Protein AF-0000000077190103 (afdb_homodimer)

Solvent-accessible surface area (backbone atoms only — not comparable to full-atom values): 35128 Å² total; per-residue (Å²): 134,83,80,73,73,73,75,73,75,71,76,67,81,35,47,69,45,44,72,62,55,52,53,59,65,45,63,45,63,58,51,71,63,46,40,31,36,62,21,17,50,40,50,66,39,82,72,71,74,63,93,64,63,63,16,40,29,42,30,33,54,27,79,56,77,57,67,46,43,70,55,51,47,39,41,50,56,94,44,84,74,44,52,47,63,37,30,38,36,31,65,83,57,73,80,84,60,58,83,86,41,83,64,36,74,19,46,37,79,45,60,77,66,43,90,33,29,58,39,44,47,50,51,52,36,50,50,48,22,59,50,46,49,27,76,43,40,44,32,41,35,53,37,45,49,30,46,44,74,52,51,21,49,68,56,52,49,52,54,58,73,67,45,79,52,25,21,41,17,40,41,75,39,73,76,52,86,80,28,52,66,42,59,50,79,78,40,49,84,85,47,44,76,89,48,48,22,34,28,63,72,45,32,36,35,40,45,70,60,48,35,48,61,44,38,47,75,68,61,54,58,44,41,63,72,59,27,53,54,87,36,29,31,52,27,26,50,63,22,19,50,35,55,70,75,34,48,89,43,38,68,46,34,38,38,58,41,68,47,54,86,83,47,82,96,56,62,55,73,36,40,34,87,63,58,41,72,69,53,53,53,46,69,44,49,77,43,78,31,82,52,89,91,35,82,36,42,71,53,35,52,27,34,47,40,42,42,64,69,18,40,65,47,49,56,71,36,29,47,83,70,26,51,30,115,135,82,80,72,74,73,76,74,76,70,78,66,80,34,47,67,47,44,72,63,55,53,52,60,64,45,64,45,64,57,51,71,62,46,40,31,35,63,23,17,51,41,49,67,39,82,73,71,74,62,93,64,64,65,16,39,30,44,31,33,55,26,78,55,76,58,66,45,43,68,55,51,46,41,41,51,57,93,43,84,74,43,54,47,61,39,30,39,36,31,65,84,56,74,80,81,60,54,82,87,41,83,64,36,74,18,46,38,78,45,60,76,66,42,92,34,29,56,40,43,47,50,50,51,36,49,50,47,22,60,49,44,50,28,78,41,39,45,32,40,36,53,39,45,48,30,44,45,73,54,50,20,49,68,57,51,48,52,54,59,72,68,45,79,52,24,21,41,16,41,40,78,38,73,76,52,86,81,30,53,66,42,62,48,81,77,40,48,85,84,48,44,77,91,50,48,20,35,28,62,72,45,34,37,35,39,46,69,59,48,36,48,62,46,39,48,76,67,61,54,59,44,40,63,73,60,26,52,53,88,37,30,32,51,26,27,51,62,22,18,49,35,56,71,74,35,49,90,43,37,66,46,35,38,37,57,42,69,46,55,85,83,47,82,96,55,63,54,72,37,40,34,88,63,59,41,72,69,53,54,53,46,69,43,47,76,44,79,31,81,51,87,89,34,83,38,42,69,52,35,50,27,35,46,42,43,41,65,69,18,42,67,46,50,55,71,37,29,47,84,70,26,49,31,117

Nearest PDB structures (foldseek):
  8j2n-assembly2_B  TM=5.393E-01  e=3.825E-04  Mycobacterium tuberculosis H37Rv
  1fo8-assembly1_A  TM=5.429E-01  e=4.311E-04  Oryctolagus cuniculus
  1foa-assembly1_A  TM=5.258E-01  e=1.427E-03  Oryctolagus cuniculus
  4ayj-assembly1_A  TM=5.182E-01  e=1.192E-03  Bacteroides ovatus
  8j2n-assembly1_A  TM=4.792E-01  e=1.870E-02  Mycobacterium tuberculosis H37Rv

pLDDT: mean 90.25, std 13.32, range [25.44, 98.94]

Structure (mmCIF, N/CA/C/O backbone):
data_AF-0000000077190103-model_v1
#
loop_
_entity.id
_entity.type
_entity.pdbx_description
1 polymer 'Core-2/I-branching beta-1,6-N-acetylglucosaminyltransferase family protein'
#
loop_
_atom_site.group_PDB
_atom_site.id
_atom_site.type_symbol
_atom_site.label_atom_id
_atom_site.label_alt_id
_atom_site.label_comp_id
_atom_site.label_asym_id
_atom_site.label_entity_id
_atom_site.label_seq_id
_atom_site.pdbx_PDB_ins_code
_atom_site.Cartn_x
_atom_site.Cartn_y
_atom_site.Cartn_z
_atom_site.occupancy
_atom_site.B_iso_or_equiv
_atom_site.auth_seq_id
_atom_site.auth_comp_id
_atom_site.auth_asym_id
_atom_site.auth_atom_id
_atom_site.pdbx_PDB_model_num
ATOM 1 N N . MET A 1 1 ? 44.156 14.57 7.414 1 26.67 1 MET A N 1
ATOM 2 C CA . MET A 1 1 ? 43.656 14.781 6.055 1 26.67 1 MET A CA 1
ATOM 3 C C . MET A 1 1 ? 42.5 13.805 5.734 1 26.67 1 MET A C 1
ATOM 5 O O . MET A 1 1 ? 42.75 12.625 5.484 1 26.67 1 MET A O 1
ATOM 9 N N . THR A 1 2 ? 41.406 13.828 6.523 1 28.95 2 THR A N 1
ATOM 10 C CA . THR A 1 2 ? 40.344 12.867 6.664 1 28.95 2 THR A CA 1
ATOM 11 C C . THR A 1 2 ? 39.5 12.797 5.383 1 28.95 2 THR A C 1
ATOM 13 O O . THR A 1 2 ? 39.031 13.82 4.879 1 28.95 2 THR A O 1
ATOM 16 N N . ASN A 1 3 ? 39.875 11.812 4.441 1 27.23 3 ASN A N 1
ATOM 17 C CA . ASN A 1 3 ? 39.312 11.508 3.125 1 27.23 3 ASN A CA 1
ATOM 18 C C . ASN A 1 3 ? 37.781 11.398 3.17 1 27.23 3 ASN A C 1
ATOM 20 O O . ASN A 1 3 ? 37.25 10.469 3.768 1 27.23 3 ASN A O 1
ATOM 24 N N . HIS A 1 4 ? 37.094 12.547 3.23 1 25.48 4 HIS A N 1
ATOM 25 C CA . HIS A 1 4 ? 35.625 12.594 3.125 1 25.48 4 HIS A CA 1
ATOM 26 C C . HIS A 1 4 ? 35.156 11.969 1.823 1 25.48 4 HIS A C 1
ATOM 28 O O . HIS A 1 4 ? 35.281 12.562 0.753 1 25.48 4 HIS A O 1
ATOM 34 N N . LYS A 1 5 ? 35.375 10.633 1.658 1 28.92 5 LYS A N 1
ATOM 35 C CA . LYS A 1 5 ? 34.781 10.008 0.476 1 28.92 5 LYS A CA 1
ATOM 36 C C . LYS A 1 5 ? 33.375 10.516 0.239 1 28.92 5 LYS A C 1
ATOM 38 O O . LYS A 1 5 ? 32.5 10.438 1.129 1 28.92 5 LYS A O 1
ATOM 43 N N . ARG A 1 6 ? 33.219 11.438 -0.701 1 26.41 6 ARG A N 1
ATOM 44 C CA . ARG A 1 6 ? 31.969 11.914 -1.279 1 26.41 6 ARG A CA 1
ATOM 45 C C . ARG A 1 6 ? 31.062 10.742 -1.645 1 26.41 6 ARG A C 1
ATOM 47 O O . ARG A 1 6 ? 31.422 9.898 -2.473 1 26.41 6 ARG A O 1
ATOM 54 N N . VAL A 1 7 ? 30.391 10.266 -0.657 1 31.25 7 VAL A N 1
ATOM 55 C CA . VAL A 1 7 ? 29.359 9.32 -1.041 1 31.25 7 VAL A CA 1
ATOM 56 C C . VAL A 1 7 ? 28.547 9.883 -2.211 1 31.25 7 VAL A C 1
ATOM 58 O O . VAL A 1 7 ? 27.891 10.914 -2.08 1 31.25 7 VAL A O 1
ATOM 61 N N . ILE A 1 8 ? 29.094 9.906 -3.414 1 33.5 8 ILE A N 1
ATOM 62 C CA . ILE A 1 8 ? 28.359 10.156 -4.648 1 33.5 8 ILE A CA 1
ATOM 63 C C . ILE A 1 8 ? 26.969 9.516 -4.562 1 33.5 8 ILE A C 1
ATOM 65 O O . ILE A 1 8 ? 26.859 8.289 -4.496 1 33.5 8 ILE A O 1
ATOM 69 N N . THR A 1 9 ? 26.094 10.055 -3.832 1 36.28 9 THR A N 1
ATOM 70 C CA . THR A 1 9 ? 24.688 9.656 -3.865 1 36.28 9 THR A CA 1
ATOM 71 C C . THR A 1 9 ? 24.156 9.633 -5.297 1 36.28 9 THR A C 1
ATOM 73 O O . THR A 1 9 ? 23.797 10.672 -5.852 1 36.28 9 THR A O 1
ATOM 76 N N . ASN A 1 10 ? 24.922 9.281 -6.246 1 40.62 10 ASN A N 1
ATOM 77 C CA . ASN A 1 10 ? 24.5 9.086 -7.629 1 40.62 10 ASN A CA 1
ATOM 78 C C . ASN A 1 10 ? 23.141 8.414 -7.707 1 40.62 10 ASN A C 1
ATOM 80 O O . ASN A 1 10 ? 23.047 7.188 -7.652 1 40.62 10 ASN A O 1
ATOM 84 N N . SER A 1 11 ? 22.156 8.93 -7.078 1 49.12 11 SER A N 1
ATOM 85 C CA . SER A 1 11 ? 20.828 8.328 -6.996 1 49.12 11 SER A CA 1
ATOM 86 C C . SER A 1 11 ? 20.25 8.055 -8.383 1 49.12 11 SER A C 1
ATOM 88 O O . SER A 1 11 ? 19.766 8.977 -9.047 1 49.12 11 SER A O 1
ATOM 90 N N . LYS A 1 12 ? 20.922 7.492 -9.289 1 54.59 12 LYS A N 1
ATOM 91 C CA . LYS A 1 12 ? 20.516 7.066 -10.625 1 54.59 12 LYS A CA 1
ATOM 92 C C . LYS A 1 12 ? 19.078 6.543 -10.625 1 54.59 12 LYS A C 1
ATOM 94 O O . LYS A 1 12 ? 18.656 5.875 -9.68 1 54.59 12 LYS A O 1
ATOM 99 N N . SER A 1 13 ? 18.234 7.203 -11.516 1 75.94 13 SER A N 1
ATOM 100 C CA . SER A 1 13 ? 16.844 6.82 -11.742 1 75.94 13 SER A CA 1
ATOM 101 C C . SER A 1 13 ? 16.719 5.312 -11.953 1 75.94 13 SER A C 1
ATOM 103 O O . SER A 1 13 ? 17.422 4.734 -12.781 1 75.94 13 SER A O 1
ATOM 105 N N . ARG A 1 14 ? 16.25 4.602 -11.031 1 78.81 14 ARG A N 1
ATOM 106 C CA . ARG A 1 14 ? 15.984 3.17 -11.094 1 78.81 14 ARG A CA 1
ATOM 107 C C . ARG A 1 14 ? 14.812 2.877 -12.023 1 78.81 14 ARG A C 1
ATOM 109 O O . ARG A 1 14 ? 13.695 3.344 -11.789 1 78.81 14 ARG A O 1
ATOM 116 N N . LYS A 1 15 ? 15.195 2.195 -13.062 1 84.06 15 LYS A N 1
ATOM 117 C CA . LYS A 1 15 ? 14.117 1.742 -13.938 1 84.06 15 LYS A CA 1
ATOM 118 C C . LYS A 1 15 ? 13.125 0.856 -13.18 1 84.06 15 LYS A C 1
ATOM 120 O O . LYS A 1 15 ? 13.531 -0.103 -12.516 1 84.06 15 LYS A O 1
ATOM 125 N N . GLY A 1 16 ? 11.922 1.324 -13.148 1 85.38 16 GLY A N 1
ATOM 126 C CA . GLY A 1 16 ? 10.883 0.543 -12.484 1 85.38 16 GLY A CA 1
ATOM 127 C C . GLY A 1 16 ? 10.477 1.111 -11.141 1 85.38 16 GLY A C 1
ATOM 128 O O . GLY A 1 16 ? 9.43 0.739 -10.594 1 85.38 16 GLY A O 1
ATOM 129 N N . LEU A 1 17 ? 11.281 1.992 -10.594 1 87.12 17 LEU A N 1
ATOM 130 C CA . LEU A 1 17 ? 10.969 2.498 -9.258 1 87.12 17 LEU A CA 1
ATOM 131 C C . LEU A 1 17 ? 10.766 4.012 -9.289 1 87.12 17 LEU A C 1
ATOM 133 O O . LEU A 1 17 ? 9.828 4.523 -8.68 1 87.12 17 LEU A O 1
ATOM 137 N N . SER A 1 18 ? 11.578 4.691 -10.008 1 85.25 18 SER A N 1
ATOM 138 C CA . SER A 1 18 ? 11.578 6.152 -10 1 85.25 18 SER A CA 1
ATOM 139 C C . SER A 1 18 ? 10.234 6.707 -10.453 1 85.25 18 SER A C 1
ATOM 141 O O . SER A 1 18 ? 9.688 7.621 -9.836 1 85.25 18 SER A O 1
ATOM 143 N N . ASP A 1 19 ? 9.75 6.141 -11.539 1 85.06 19 ASP A N 1
ATOM 144 C CA . ASP A 1 19 ? 8.469 6.598 -12.062 1 85.06 19 ASP A CA 1
ATOM 145 C C . ASP A 1 19 ? 7.34 6.32 -11.07 1 85.06 19 ASP A C 1
ATOM 147 O O . ASP A 1 19 ? 6.41 7.121 -10.938 1 85.06 19 ASP A O 1
ATOM 151 N N . PHE A 1 20 ? 7.48 5.293 -10.383 1 88.25 20 PHE A N 1
ATOM 152 C CA . PHE A 1 20 ? 6.477 4.906 -9.398 1 88.25 20 PHE A CA 1
ATOM 153 C C . PHE A 1 20 ? 6.473 5.867 -8.219 1 88.25 20 PHE A C 1
ATOM 155 O O . PHE A 1 20 ? 5.414 6.215 -7.695 1 88.25 20 PHE A O 1
ATOM 162 N N . LEU A 1 21 ? 7.621 6.34 -7.914 1 89.5 21 LEU A N 1
ATOM 163 C CA . LEU A 1 21 ? 7.781 7.16 -6.719 1 89.5 21 LEU A CA 1
ATOM 164 C C . LEU A 1 21 ? 7.516 8.625 -7.023 1 89.5 21 LEU A C 1
ATOM 166 O O . LEU A 1 21 ? 7.336 9.438 -6.109 1 89.5 21 LEU A O 1
ATOM 170 N N . LYS A 1 22 ? 7.531 8.977 -8.266 1 88.44 22 LYS A N 1
ATOM 171 C CA . LYS A 1 22 ? 7.312 10.367 -8.648 1 88.44 22 LYS A CA 1
ATOM 172 C C . LYS A 1 22 ? 5.867 10.789 -8.398 1 88.44 22 LYS A C 1
ATOM 174 O O . LYS A 1 22 ? 4.941 10.227 -8.984 1 88.44 22 LYS A O 1
ATOM 179 N N . PRO A 1 23 ? 5.684 11.758 -7.508 1 91 23 PRO A N 1
ATOM 180 C CA . PRO A 1 23 ? 4.309 12.219 -7.301 1 91 23 PRO A CA 1
ATOM 181 C C . PRO A 1 23 ? 3.729 12.914 -8.531 1 91 23 PRO A C 1
ATOM 183 O O . PRO A 1 23 ? 4.469 13.523 -9.305 1 91 23 PRO A O 1
ATOM 186 N N . PRO A 1 24 ? 2.48 12.844 -8.695 1 92.31 24 PRO A N 1
ATOM 187 C CA . PRO A 1 24 ? 1.849 13.57 -9.805 1 92.31 24 PRO A CA 1
ATOM 188 C C . PRO A 1 24 ? 1.786 15.078 -9.562 1 92.31 24 PRO A C 1
ATOM 190 O O . PRO A 1 24 ? 2.064 15.539 -8.453 1 92.31 24 PRO A O 1
ATOM 193 N N . ARG A 1 25 ? 1.444 15.711 -10.68 1 92.06 25 ARG A N 1
ATOM 194 C CA . ARG A 1 25 ? 1.116 17.125 -10.508 1 92.06 25 ARG A CA 1
ATOM 195 C C . ARG A 1 25 ? -0.069 17.297 -9.57 1 92.06 25 ARG A C 1
ATOM 197 O O . ARG A 1 25 ? -0.979 16.469 -9.539 1 92.06 25 ARG A O 1
ATOM 204 N N . ALA A 1 26 ? 0.013 18.438 -8.844 1 93.25 26 ALA A N 1
ATOM 205 C CA . ALA A 1 26 ? -1.056 18.688 -7.875 1 93.25 26 ALA A CA 1
ATOM 206 C C . ALA A 1 26 ? -2.42 18.703 -8.562 1 93.25 26 ALA A C 1
ATOM 208 O O . ALA A 1 26 ? -3.371 18.094 -8.07 1 93.25 26 ALA A O 1
ATOM 209 N N . MET A 1 27 ? -2.438 19.359 -9.688 1 92.31 27 MET A N 1
ATOM 210 C CA . MET A 1 27 ? -3.686 19.391 -10.438 1 92.31 27 MET A CA 1
ATOM 211 C C . MET A 1 27 ? -3.836 18.141 -11.305 1 92.31 27 MET A C 1
ATOM 213 O O . MET A 1 27 ? -3.287 18.062 -12.398 1 92.31 27 MET A O 1
ATOM 217 N N . HIS A 1 28 ? -4.453 17.141 -10.828 1 93.56 28 HIS A N 1
ATOM 218 C CA . HIS A 1 28 ? -4.75 15.898 -11.523 1 93.56 28 HIS A CA 1
ATOM 219 C C . HIS A 1 28 ? -6.238 15.766 -11.812 1 93.56 28 HIS A C 1
ATOM 221 O O . HIS A 1 28 ? -7.016 16.688 -11.516 1 93.56 28 HIS A O 1
ATOM 227 N N . ASP A 1 29 ? -6.641 14.648 -12.438 1 92.69 29 ASP A N 1
ATOM 228 C CA . ASP A 1 29 ? -8.055 14.5 -12.789 1 92.69 29 ASP A CA 1
ATOM 229 C C . ASP A 1 29 ? -8.641 13.234 -12.164 1 92.69 29 ASP A C 1
ATOM 231 O O . ASP A 1 29 ? -9.633 12.695 -12.656 1 92.69 29 ASP A O 1
ATOM 235 N N . MET A 1 30 ? -8.047 12.742 -11.094 1 93 30 MET A N 1
ATOM 236 C CA . MET A 1 30 ? -8.594 11.594 -10.383 1 93 30 MET A CA 1
ATOM 237 C C . MET A 1 30 ? -9.922 11.945 -9.711 1 93 30 MET A C 1
ATOM 239 O O . MET A 1 30 ? -10.094 13.062 -9.219 1 93 30 MET A O 1
ATOM 243 N N . SER A 1 31 ? -10.812 10.938 -9.773 1 91.81 31 SER A N 1
ATOM 244 C CA . SER A 1 31 ? -11.969 11.078 -8.898 1 91.81 31 SER A CA 1
ATOM 245 C C . SER A 1 31 ? -11.562 11.016 -7.434 1 91.81 31 SER A C 1
ATOM 247 O O . SER A 1 31 ? -10.445 10.617 -7.109 1 91.81 31 SER A O 1
ATOM 249 N N . GLU A 1 32 ? -12.422 11.453 -6.57 1 92.69 32 GLU A N 1
ATOM 250 C CA . GLU A 1 32 ? -12.148 11.398 -5.137 1 92.69 32 GLU A CA 1
ATOM 251 C C . GLU A 1 32 ? -11.867 9.969 -4.684 1 92.69 32 GLU A C 1
ATOM 253 O O . GLU A 1 32 ? -10.953 9.734 -3.891 1 92.69 32 GLU A O 1
ATOM 258 N N . GLU A 1 33 ? -12.672 9.031 -5.199 1 92.38 33 GLU A N 1
ATOM 259 C CA . GLU A 1 33 ? -12.5 7.629 -4.84 1 92.38 33 GLU A CA 1
ATOM 260 C C . GLU A 1 33 ? -11.133 7.113 -5.293 1 92.38 33 GLU A C 1
ATOM 262 O O . GLU A 1 33 ? -10.453 6.414 -4.547 1 92.38 33 GLU A O 1
ATOM 267 N N . GLU A 1 34 ? -10.781 7.496 -6.484 1 93.38 34 GLU A N 1
ATOM 268 C CA . GLU A 1 34 ? -9.492 7.09 -7.027 1 93.38 34 GLU A CA 1
ATOM 269 C C . GLU A 1 34 ? -8.336 7.672 -6.211 1 93.38 34 GLU A C 1
ATOM 271 O O . GLU A 1 34 ? -7.371 6.973 -5.906 1 93.38 34 GLU A O 1
ATOM 276 N N . LEU A 1 35 ? -8.469 8.945 -5.883 1 95.69 35 LEU A N 1
ATOM 277 C CA . LEU A 1 35 ? -7.438 9.633 -5.113 1 95.69 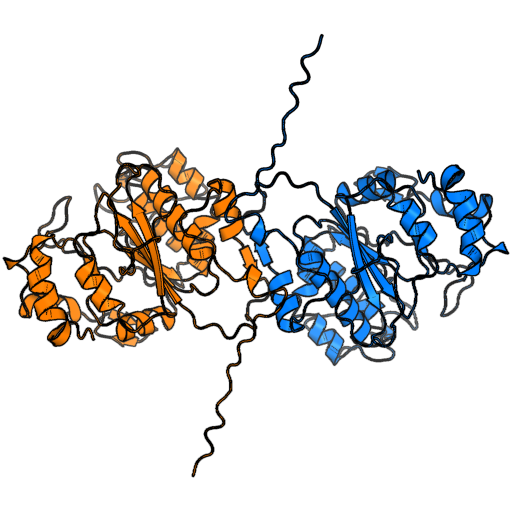35 LEU A CA 1
ATOM 278 C C . LEU A 1 35 ? -7.25 8.984 -3.75 1 95.69 35 LEU A C 1
ATOM 280 O O . LEU A 1 35 ? -6.121 8.68 -3.354 1 95.69 35 LEU A O 1
ATOM 284 N N . LEU A 1 36 ? -8.359 8.742 -3.074 1 96.38 36 LEU A N 1
ATOM 285 C CA . LEU A 1 36 ? -8.281 8.172 -1.734 1 96.38 36 LEU A CA 1
ATOM 286 C C . LEU A 1 36 ? -7.707 6.758 -1.776 1 96.38 36 LEU A C 1
ATOM 288 O O . LEU A 1 36 ? -6.918 6.379 -0.908 1 96.38 36 LEU A O 1
ATOM 292 N N . TRP A 1 37 ? -8.078 5.977 -2.799 1 95.31 37 TRP A N 1
ATOM 293 C CA . TRP A 1 37 ? -7.551 4.629 -2.963 1 95.31 37 TRP A CA 1
ATOM 294 C C . TRP A 1 37 ? -6.039 4.656 -3.154 1 95.31 37 TRP A C 1
ATOM 296 O O . TRP A 1 37 ? -5.305 3.953 -2.457 1 95.31 37 TRP A O 1
ATOM 306 N N . ARG A 1 38 ? -5.555 5.477 -4.07 1 95.56 38 ARG A N 1
ATOM 307 C CA . ARG A 1 38 ? -4.125 5.586 -4.34 1 95.56 38 ARG A CA 1
ATOM 308 C C . ARG A 1 38 ? -3.375 6.078 -3.105 1 95.56 38 ARG A C 1
ATOM 310 O O . ARG A 1 38 ? -2.299 5.566 -2.783 1 95.56 38 ARG A O 1
ATOM 317 N N . ALA A 1 39 ? -3.986 6.996 -2.41 1 97.56 39 ALA A N 1
ATOM 318 C CA . ALA A 1 39 ? -3.359 7.605 -1.238 1 97.56 39 ALA A CA 1
ATOM 319 C C . ALA A 1 39 ? -3.271 6.609 -0.086 1 97.56 39 ALA A C 1
ATOM 321 O O . ALA A 1 39 ? -2.484 6.793 0.845 1 97.56 39 ALA A O 1
ATOM 322 N N . SER A 1 40 ? -4.074 5.543 -0.163 1 97.44 40 SER A N 1
ATOM 323 C CA . SER A 1 40 ? -4.152 4.594 0.941 1 97.44 40 SER A CA 1
ATOM 324 C C . SER A 1 40 ? -3.113 3.488 0.793 1 97.44 40 SER A C 1
ATOM 326 O O . SER A 1 40 ? -3.07 2.559 1.601 1 97.44 40 SER A O 1
ATOM 328 N N . MET A 1 41 ? -2.271 3.566 -0.248 1 95.69 41 MET A N 1
ATOM 329 C CA . MET A 1 41 ? -1.239 2.564 -0.493 1 95.69 41 MET A CA 1
ATOM 330 C C . MET A 1 41 ? -0.176 2.6 0.599 1 95.69 41 MET A C 1
ATOM 332 O O . MET A 1 41 ? 0.381 3.658 0.895 1 95.69 41 MET A O 1
ATOM 336 N N . VAL A 1 42 ? 0.084 1.458 1.207 1 96.12 42 VAL A N 1
ATOM 337 C CA . VAL A 1 42 ? 1.134 1.338 2.213 1 96.12 42 VAL A CA 1
ATOM 338 C C . VAL A 1 42 ? 1.953 0.075 1.957 1 96.12 42 VAL A C 1
ATOM 340 O O . VAL A 1 42 ? 1.404 -0.963 1.582 1 96.12 42 VAL A O 1
ATOM 343 N N . PRO A 1 43 ? 3.264 0.198 2.076 1 94.62 43 PRO A N 1
ATOM 344 C CA . PRO A 1 43 ? 4.074 -1.018 1.981 1 94.62 43 PRO A CA 1
ATOM 345 C C . PRO A 1 43 ? 3.93 -1.922 3.203 1 94.62 43 PRO A C 1
ATOM 347 O O . PRO A 1 43 ? 3.852 -1.433 4.332 1 94.62 43 PRO A O 1
ATOM 350 N N . LYS A 1 44 ? 3.824 -3.195 2.965 1 95.69 44 LYS A N 1
ATOM 351 C CA . LYS A 1 44 ? 3.842 -4.137 4.082 1 95.69 44 LYS A CA 1
ATOM 352 C C . LYS A 1 44 ? 5.242 -4.266 4.668 1 95.69 44 LYS A C 1
ATOM 354 O O . LYS A 1 44 ? 5.398 -4.551 5.859 1 95.69 44 LYS A O 1
ATOM 359 N N . ILE A 1 45 ? 6.184 -4.047 3.791 1 94 45 ILE A N 1
ATOM 360 C CA . ILE A 1 45 ? 7.559 -3.982 4.27 1 94 45 ILE A CA 1
ATOM 361 C C . ILE A 1 45 ? 7.859 -2.584 4.805 1 94 45 ILE A C 1
ATOM 363 O O . ILE A 1 45 ? 7.957 -1.626 4.035 1 94 45 ILE A O 1
ATOM 367 N N . ASN A 1 46 ? 8.078 -2.389 6.059 1 84.88 46 ASN A N 1
ATOM 368 C CA . ASN A 1 46 ? 8.07 -1.102 6.742 1 84.88 46 ASN A CA 1
ATOM 369 C C . ASN A 1 46 ? 9.398 -0.374 6.582 1 84.88 46 ASN A C 1
ATOM 371 O O . ASN A 1 46 ? 9.5 0.818 6.875 1 84.88 46 ASN A O 1
ATOM 375 N N . HIS A 1 47 ? 10.453 -1.031 6.062 1 81.06 47 HIS A N 1
ATOM 376 C CA . HIS A 1 47 ? 11.75 -0.369 5.918 1 81.06 47 HIS A CA 1
ATOM 377 C C . HIS A 1 47 ? 12.039 -0.048 4.457 1 81.06 47 HIS A C 1
ATOM 379 O O . HIS A 1 47 ? 12.484 -0.916 3.701 1 81.06 47 HIS A O 1
ATOM 385 N N . PRO A 1 48 ? 11.695 1.19 4.109 1 77.81 48 PRO A N 1
ATOM 386 C CA . PRO A 1 48 ? 11.961 1.523 2.709 1 77.81 48 PRO A CA 1
ATOM 387 C C . PRO A 1 48 ? 13.445 1.471 2.359 1 77.81 48 PRO A C 1
ATOM 389 O O . PRO A 1 48 ? 14.289 1.896 3.156 1 77.81 48 PRO A O 1
ATOM 392 N N . PRO A 1 49 ? 13.75 0.761 1.305 1 74.62 49 PRO A N 1
ATOM 393 C CA . PRO A 1 49 ? 15.148 0.716 0.869 1 74.62 49 PRO A CA 1
ATOM 394 C C . PRO A 1 49 ? 15.594 2.008 0.19 1 74.62 49 PRO A C 1
ATOM 396 O O . PRO A 1 49 ? 16.703 2.078 -0.341 1 74.62 49 PRO A O 1
ATOM 399 N N . LEU A 1 50 ? 14.711 2.975 0.211 1 69.12 50 LEU A N 1
ATOM 400 C CA . LEU A 1 50 ? 14.984 4.211 -0.516 1 69.12 50 LEU A CA 1
ATOM 401 C C . LEU A 1 50 ? 15.672 5.23 0.386 1 69.12 50 LEU A C 1
ATOM 403 O O . LEU A 1 50 ? 15.359 5.328 1.574 1 69.12 50 LEU A O 1
ATOM 407 N N . ASN A 1 51 ? 16.828 5.602 -0.045 1 70.12 51 ASN A N 1
ATOM 408 C CA . ASN A 1 51 ? 17.484 6.711 0.635 1 70.12 51 ASN A CA 1
ATOM 409 C C . ASN A 1 51 ? 16.797 8.039 0.33 1 70.12 51 ASN A C 1
ATOM 411 O O . ASN A 1 51 ? 17.344 8.867 -0.405 1 70.12 51 ASN A O 1
ATOM 415 N N . HIS A 1 52 ? 15.539 8.047 0.656 1 77.94 52 HIS A N 1
ATOM 416 C CA . HIS A 1 52 ? 14.898 9.336 0.428 1 77.94 52 HIS A CA 1
ATOM 417 C C . HIS A 1 52 ? 14.836 10.156 1.711 1 77.94 52 HIS A C 1
ATOM 419 O O . HIS A 1 52 ? 14.672 9.609 2.801 1 77.94 52 HIS A O 1
ATOM 425 N N . ARG A 1 53 ? 15.117 11.438 1.534 1 89.56 53 ARG A N 1
ATOM 426 C CA . ARG A 1 53 ? 14.984 12.383 2.641 1 89.56 53 ARG A CA 1
ATOM 427 C C . ARG A 1 53 ? 13.516 12.664 2.943 1 89.56 53 ARG A C 1
ATOM 429 O O . ARG A 1 53 ? 12.758 13.07 2.059 1 89.56 53 ARG A O 1
ATOM 436 N N . PRO A 1 54 ? 13.102 12.391 4.16 1 95.75 54 PRO A N 1
ATOM 437 C CA . PRO A 1 54 ? 11.703 12.664 4.492 1 95.75 54 PRO A CA 1
ATOM 438 C C . PRO A 1 54 ? 11.328 14.133 4.312 1 95.75 54 PRO A C 1
ATOM 440 O O . PRO A 1 54 ? 12.156 15.016 4.527 1 95.75 54 PRO A O 1
ATOM 443 N N . LYS A 1 55 ? 10.125 14.375 3.902 1 98 55 LYS A N 1
ATOM 444 C CA . LYS A 1 55 ? 9.609 15.727 3.709 1 98 55 LYS A CA 1
ATOM 445 C C . LYS A 1 55 ? 8.477 16.031 4.688 1 98 55 LYS A C 1
ATOM 447 O O . LYS A 1 55 ? 7.859 15.117 5.238 1 98 55 LYS A O 1
ATOM 452 N N . VAL A 1 56 ? 8.305 17.328 4.93 1 98.88 56 VAL A N 1
ATOM 453 C CA . VAL A 1 56 ? 7.102 17.812 5.582 1 98.88 56 VAL A CA 1
ATOM 454 C C . VAL A 1 56 ? 6.141 18.391 4.535 1 98.88 56 VAL A C 1
ATOM 456 O O . VAL A 1 56 ? 6.527 19.219 3.713 1 98.88 56 VAL A O 1
ATOM 459 N N . ALA A 1 57 ? 4.949 17.859 4.527 1 98.94 57 ALA A N 1
ATOM 460 C CA . ALA A 1 57 ? 3.914 18.391 3.648 1 98.94 57 ALA A CA 1
ATOM 461 C C . ALA A 1 57 ? 3.154 19.531 4.324 1 98.94 57 ALA A C 1
ATOM 463 O O . ALA A 1 57 ? 2.492 19.328 5.344 1 98.94 57 ALA A O 1
ATOM 464 N N . PHE A 1 58 ? 3.252 20.703 3.76 1 98.94 58 PHE A N 1
ATOM 465 C CA . PHE A 1 58 ? 2.484 21.859 4.219 1 98.94 58 PHE A CA 1
ATOM 466 C C . PHE A 1 58 ? 1.197 22 3.418 1 98.94 58 PHE A C 1
ATOM 468 O O . PHE A 1 58 ? 1.236 22.281 2.215 1 98.94 58 PHE A O 1
ATOM 475 N N . MET A 1 59 ? 0.094 21.812 4.09 1 98.75 59 MET A N 1
ATOM 476 C CA . MET A 1 59 ? -1.215 21.797 3.443 1 98.75 59 MET A CA 1
ATOM 477 C C . MET A 1 59 ? -2.033 23.016 3.826 1 98.75 59 MET A C 1
ATOM 479 O O . MET A 1 59 ? -2.381 23.203 4.996 1 98.75 59 MET A O 1
ATOM 483 N N . PHE A 1 60 ? -2.352 23.797 2.834 1 97.62 60 PHE A N 1
ATOM 484 C CA . PHE A 1 60 ? -3.064 25.047 3.062 1 97.62 60 PHE A CA 1
ATOM 485 C C . PHE A 1 60 ? -4.535 24.906 2.678 1 97.62 60 PHE A C 1
ATOM 487 O O . PHE A 1 60 ? -4.855 24.703 1.506 1 97.62 60 PHE A O 1
ATOM 494 N N . LEU A 1 61 ? -5.383 24.938 3.641 1 96 61 LEU A N 1
ATOM 495 C CA . LEU A 1 61 ? -6.824 25.031 3.434 1 96 61 LEU A CA 1
ATOM 496 C C . LEU A 1 61 ? -7.281 26.484 3.438 1 96 61 LEU A C 1
ATOM 498 O O . LEU A 1 61 ? -7.355 27.125 4.496 1 96 61 LEU A O 1
ATOM 502 N N . THR A 1 62 ? -7.625 27.047 2.254 1 92.44 62 THR A N 1
ATOM 503 C CA . THR A 1 62 ? -7.797 28.484 2.156 1 92.44 62 THR A CA 1
ATOM 504 C C . THR A 1 62 ? -9.141 28.828 1.517 1 92.44 62 THR A C 1
ATOM 506 O O . THR A 1 62 ? -9.664 28.062 0.706 1 92.44 62 THR A O 1
ATOM 509 N N . LYS A 1 63 ? -9.695 29.938 1.899 1 82.69 63 LYS A N 1
ATOM 510 C CA . LYS A 1 63 ? -10.906 30.469 1.277 1 82.69 63 LYS A CA 1
ATOM 511 C C . LYS A 1 63 ? -10.578 31.312 0.059 1 82.69 63 LYS A C 1
ATOM 513 O O . LYS A 1 63 ? -11.383 31.438 -0.864 1 82.69 63 LYS A O 1
ATOM 518 N N . GLY A 1 64 ? -9.391 31.906 0.036 1 78.81 64 GLY A N 1
ATOM 519 C CA . GLY A 1 64 ? -8.969 32.812 -1.018 1 78.81 64 GLY A CA 1
ATOM 520 C C . GLY A 1 64 ? -7.465 32.844 -1.195 1 78.81 64 GLY A C 1
ATOM 521 O O . GLY A 1 64 ? -6.785 31.844 -1.055 1 78.81 64 GLY A O 1
ATOM 522 N N . PRO A 1 65 ? -7.027 34 -1.549 1 81.5 65 PRO A N 1
ATOM 523 C CA . PRO A 1 65 ? -5.59 34.125 -1.809 1 81.5 65 PRO A CA 1
ATOM 524 C C . PRO A 1 65 ? -4.742 33.969 -0.552 1 81.5 65 PRO A C 1
ATOM 526 O O . PRO A 1 65 ? -5.219 34.219 0.559 1 81.5 65 PRO A O 1
ATOM 529 N N . LEU A 1 66 ? -3.549 33.5 -0.751 1 89.62 66 LEU A N 1
ATOM 530 C CA . LEU A 1 66 ? -2.551 33.406 0.309 1 89.62 66 LEU A CA 1
ATOM 531 C C . LEU A 1 66 ? -1.816 34.719 0.482 1 89.62 66 LEU A C 1
ATOM 533 O O . LEU A 1 66 ? -0.68 34.875 0.027 1 89.62 66 LEU A O 1
ATOM 537 N N . LEU A 1 67 ? -2.363 35.562 1.273 1 87.75 67 LEU A N 1
ATOM 538 C CA . LEU A 1 67 ? -1.873 36.938 1.379 1 87.75 67 LEU A CA 1
ATOM 539 C C . LEU A 1 67 ? -0.57 37 2.17 1 87.75 67 LEU A C 1
ATOM 541 O O . LEU A 1 67 ? 0.176 37.969 2.08 1 87.75 67 LEU A O 1
ATOM 545 N N . LEU A 1 68 ? -0.333 36 2.885 1 94.94 68 LEU A N 1
ATOM 546 C CA . LEU A 1 68 ? 0.912 35.969 3.643 1 94.94 68 LEU A CA 1
ATOM 547 C C . LEU A 1 68 ? 1.959 35.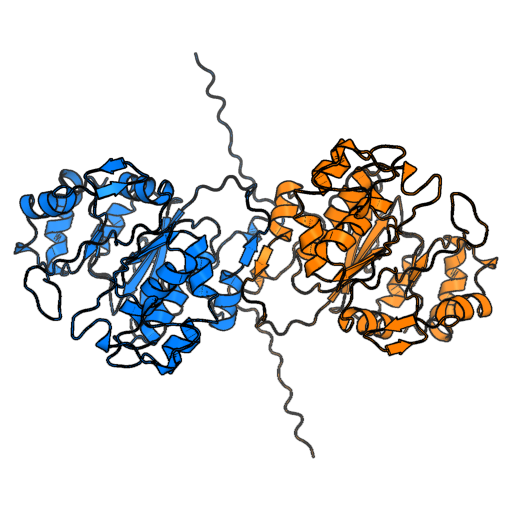125 2.916 1 94.94 68 LEU A C 1
ATOM 549 O O . LEU A 1 68 ? 2.963 34.719 3.51 1 94.94 68 LEU A O 1
ATOM 553 N N . ALA A 1 69 ? 1.785 34.875 1.618 1 94.44 69 ALA A N 1
ATOM 554 C CA . ALA A 1 69 ? 2.639 34.031 0.794 1 94.44 69 ALA A CA 1
ATOM 555 C C . ALA A 1 69 ? 4.09 34.5 0.837 1 94.44 69 ALA A C 1
ATOM 557 O O . ALA A 1 69 ? 5.012 33.688 0.944 1 94.44 69 ALA A O 1
ATOM 558 N N . PRO A 1 70 ? 4.328 35.844 0.799 1 95.12 70 PRO A N 1
ATOM 559 C CA . PRO A 1 70 ? 5.727 36.281 0.809 1 95.12 70 PRO A CA 1
ATOM 560 C C . PRO A 1 70 ? 6.473 35.812 2.066 1 95.12 70 PRO A C 1
ATOM 562 O O . PRO A 1 70 ? 7.672 35.531 2.01 1 95.12 70 PRO A O 1
ATOM 565 N N . LEU A 1 71 ? 5.781 35.844 3.201 1 97.06 71 LEU A N 1
ATOM 566 C CA . LEU A 1 71 ? 6.406 35.344 4.43 1 97.06 71 LEU A CA 1
ATOM 567 C C . LEU A 1 71 ? 6.75 33.875 4.32 1 97.06 71 LEU A C 1
ATOM 569 O O . LEU A 1 71 ? 7.855 33.469 4.688 1 97.06 71 LEU A O 1
ATOM 573 N N . TRP A 1 72 ? 5.859 33.094 3.842 1 97.88 72 TRP A N 1
ATOM 574 C CA . TRP A 1 72 ? 6.07 31.656 3.668 1 97.88 72 TRP A CA 1
ATOM 575 C C . TRP A 1 72 ? 7.164 31.375 2.645 1 97.88 72 TRP A C 1
ATOM 577 O O . TRP A 1 72 ? 7.941 30.438 2.793 1 97.88 72 TRP A O 1
ATOM 587 N N . GLU A 1 73 ? 7.199 32.156 1.574 1 96.88 73 GLU A N 1
ATOM 588 C CA . GLU A 1 73 ? 8.258 32.031 0.577 1 96.88 73 GLU A CA 1
ATOM 589 C C . GLU A 1 73 ? 9.633 32.219 1.203 1 96.88 73 GLU A C 1
ATOM 591 O O . GLU A 1 73 ? 10.562 31.469 0.904 1 96.88 73 GLU A O 1
ATOM 596 N N . ARG A 1 74 ? 9.695 33.219 2.066 1 96.88 74 ARG A N 1
ATOM 597 C CA . ARG A 1 74 ? 10.945 33.406 2.793 1 96.88 74 ARG A CA 1
ATOM 598 C C . ARG A 1 74 ? 11.242 32.219 3.707 1 96.88 74 ARG A C 1
ATOM 600 O O . ARG A 1 74 ? 12.391 31.781 3.799 1 96.88 74 ARG A O 1
ATOM 607 N N . PHE A 1 75 ? 10.281 31.766 4.309 1 98.06 75 PHE A N 1
ATOM 608 C CA . PHE A 1 75 ? 10.391 30.609 5.203 1 98.06 75 PHE A CA 1
ATOM 609 C C . PHE A 1 75 ? 10.945 29.406 4.465 1 98.06 75 PHE A C 1
ATOM 611 O O . PHE A 1 75 ? 11.836 28.719 4.965 1 98.06 75 PHE A O 1
ATOM 618 N N . PHE A 1 76 ? 10.508 29.125 3.258 1 98.25 76 PHE A N 1
ATOM 619 C CA . PHE A 1 76 ? 10.844 27.922 2.506 1 98.25 76 PHE A CA 1
ATOM 620 C C . PHE A 1 76 ? 12.172 28.094 1.771 1 98.25 76 PHE A C 1
ATOM 622 O O . PHE A 1 76 ? 12.758 27.125 1.293 1 98.25 76 PHE A O 1
ATOM 629 N N . LYS A 1 77 ? 12.594 29.312 1.626 1 96.56 77 LYS A N 1
ATOM 630 C CA . LYS A 1 77 ? 13.758 29.625 0.802 1 96.56 77 LYS A CA 1
ATOM 631 C C . LYS A 1 77 ? 14.977 28.797 1.232 1 96.56 77 LYS A C 1
ATOM 633 O O . LYS A 1 77 ? 15.305 28.75 2.42 1 96.56 77 LYS A O 1
ATOM 638 N N . GLY A 1 78 ? 15.602 28.109 0.257 1 96 78 GLY A N 1
ATOM 639 C CA . GLY A 1 78 ? 16.828 27.391 0.504 1 96 78 GLY A CA 1
ATOM 640 C C . GLY A 1 78 ? 16.609 25.969 1.005 1 96 78 GLY A C 1
ATOM 641 O O . GLY A 1 78 ? 17.562 25.266 1.324 1 96 78 GLY A O 1
ATOM 642 N N . ASN A 1 79 ? 15.375 25.531 1.013 1 97.44 79 ASN A N 1
ATOM 643 C CA . ASN A 1 79 ? 15.102 24.234 1.624 1 97.44 79 ASN A CA 1
ATOM 644 C C . ASN A 1 79 ? 14.359 23.312 0.667 1 97.44 79 ASN A C 1
ATOM 646 O O . ASN A 1 79 ? 13.617 22.422 1.102 1 97.44 79 ASN A O 1
ATOM 650 N N . LYS A 1 80 ? 14.648 23.516 -0.571 1 94.94 80 LYS A N 1
ATOM 651 C CA . LYS A 1 80 ? 14.039 22.656 -1.586 1 94.94 80 LYS A CA 1
ATOM 652 C C . LYS A 1 80 ? 14.375 21.188 -1.341 1 94.94 80 LYS A C 1
ATOM 654 O O . LYS A 1 80 ? 15.516 20.844 -1.014 1 94.94 80 LYS A O 1
ATOM 659 N N . GLY A 1 81 ? 13.359 20.328 -1.469 1 95.19 81 GLY A N 1
ATOM 660 C CA . GLY A 1 81 ? 13.562 18.891 -1.283 1 95.19 81 GLY A CA 1
ATOM 661 C C . GLY A 1 81 ? 13.18 18.422 0.105 1 95.19 81 GLY A C 1
ATOM 662 O O . GLY A 1 81 ? 13.094 17.203 0.347 1 95.19 81 GLY A O 1
ATOM 663 N N . LEU A 1 82 ? 12.883 19.359 0.987 1 97.94 82 LEU A N 1
ATOM 664 C CA . LEU A 1 82 ? 12.586 18.984 2.365 1 97.94 82 LEU A CA 1
ATOM 665 C C . LEU A 1 82 ? 11.109 19.219 2.686 1 97.94 82 LEU A C 1
ATOM 667 O O . LEU A 1 82 ? 10.648 18.891 3.781 1 97.94 82 LEU A O 1
ATOM 671 N N . TYR A 1 83 ? 10.461 19.781 1.693 1 98.44 83 TYR A N 1
ATOM 672 C CA . TYR A 1 83 ? 9.055 20.094 1.911 1 98.44 83 TYR A CA 1
ATOM 673 C C . TYR A 1 83 ? 8.25 19.922 0.625 1 98.44 83 TYR A C 1
ATOM 675 O O . TYR A 1 83 ? 8.828 19.828 -0.463 1 98.44 83 TYR A O 1
ATOM 683 N N . SER A 1 84 ? 6.996 19.75 0.774 1 98.19 84 SER A N 1
ATOM 684 C CA . SER A 1 84 ? 6.004 19.859 -0.29 1 98.19 84 SER A CA 1
ATOM 685 C C . SER A 1 84 ? 4.84 20.75 0.131 1 98.19 84 SER A C 1
ATOM 687 O O . SER A 1 84 ? 4.598 20.938 1.324 1 98.19 84 SER A O 1
ATOM 689 N N . ILE A 1 85 ? 4.184 21.328 -0.852 1 98.31 85 ILE A N 1
ATOM 690 C CA . ILE A 1 85 ? 3.088 22.25 -0.583 1 98.31 85 ILE A CA 1
ATOM 691 C C . ILE A 1 85 ? 1.836 21.812 -1.336 1 98.31 85 ILE A C 1
ATOM 693 O O . ILE A 1 85 ? 1.915 21.406 -2.498 1 98.31 85 ILE A O 1
ATOM 697 N N . TYR A 1 86 ? 0.754 21.891 -0.704 1 97.56 86 TYR A N 1
ATOM 698 C CA . TYR A 1 86 ? -0.554 21.625 -1.293 1 97.56 86 TYR A CA 1
ATOM 699 C C . TYR A 1 86 ? -1.565 22.688 -0.868 1 97.56 86 TYR A C 1
ATOM 701 O O . TYR A 1 86 ? -1.638 23.047 0.309 1 97.56 86 TYR A O 1
ATOM 709 N N . VAL A 1 87 ? -2.359 23.125 -1.814 1 96.19 87 VAL A N 1
ATOM 710 C CA . VAL A 1 87 ? -3.297 24.203 -1.526 1 96.19 87 VAL A CA 1
ATOM 711 C C . VAL A 1 87 ? -4.703 23.797 -1.958 1 96.19 87 VAL A C 1
ATOM 713 O O . VAL A 1 87 ? -4.918 23.422 -3.109 1 96.19 87 VAL A O 1
ATOM 716 N N . HIS A 1 88 ? -5.574 23.766 -1.074 1 95.5 88 HIS A N 1
ATOM 717 C CA . HIS A 1 88 ? -7.004 23.641 -1.334 1 95.5 88 HIS A CA 1
ATOM 718 C C . HIS A 1 88 ? -7.703 24.984 -1.241 1 95.5 88 HIS A C 1
ATOM 720 O O . HIS A 1 88 ? -7.902 25.516 -0.144 1 95.5 88 HIS A O 1
ATOM 726 N N . SER A 1 89 ? -8.078 25.562 -2.354 1 88.75 89 SER A N 1
ATOM 727 C CA . SER A 1 89 ? -8.734 26.859 -2.398 1 88.75 89 SER A CA 1
ATOM 728 C C . SER A 1 89 ? -10.156 26.734 -2.922 1 88.75 89 SER A C 1
ATOM 730 O O . SER A 1 89 ? -10.539 25.703 -3.477 1 88.75 89 SER A O 1
ATOM 732 N N . LEU A 1 90 ? -10.867 27.812 -2.6 1 81.75 90 LEU A N 1
ATOM 733 C CA . LEU A 1 90 ? -12.195 27.828 -3.213 1 81.75 90 LEU A CA 1
ATOM 734 C C . LEU A 1 90 ? -12.094 27.703 -4.73 1 81.75 90 LEU A C 1
ATOM 736 O O . LEU A 1 90 ? -11.242 28.344 -5.355 1 81.75 90 LEU A O 1
ATOM 740 N N . PRO A 1 91 ? -12.883 26.828 -5.297 1 74 91 PRO A N 1
ATOM 741 C CA . PRO A 1 91 ? -12.789 26.609 -6.742 1 74 91 PRO A CA 1
ATOM 742 C C . PRO A 1 91 ? -12.93 27.891 -7.551 1 74 91 PRO A C 1
ATOM 744 O O . PRO A 1 91 ? -12.383 28 -8.656 1 74 91 PRO A O 1
ATOM 747 N N . SER A 1 92 ? -13.57 28.812 -6.992 1 71.44 92 SER A N 1
ATOM 748 C CA . SER A 1 92 ? -13.805 30.047 -7.711 1 71.44 92 SER A CA 1
ATOM 749 C C . SER A 1 92 ? -12.578 30.953 -7.676 1 71.44 92 SER A C 1
ATOM 751 O O . SER A 1 92 ? -12.484 31.922 -8.438 1 71.44 92 SER A O 1
ATOM 753 N N . PHE A 1 93 ? -11.703 30.516 -6.875 1 71.31 93 PHE A N 1
ATOM 754 C CA . PHE A 1 93 ? -10.492 31.328 -6.797 1 71.31 93 PHE A CA 1
ATOM 755 C C . PHE A 1 93 ? -9.625 31.125 -8.031 1 71.31 93 PHE A C 1
ATOM 757 O O . PHE A 1 93 ? -9.242 29.984 -8.352 1 71.31 93 PHE A O 1
ATOM 764 N N . ASN A 1 94 ? -9.328 32.094 -8.766 1 66.56 94 ASN A N 1
ATOM 765 C CA . ASN A 1 94 ? -8.57 32 -10.016 1 66.56 94 ASN A CA 1
ATOM 766 C C . ASN A 1 94 ? -7.301 32.844 -9.961 1 66.56 94 ASN A C 1
ATOM 768 O O . ASN A 1 94 ? -6.758 33.25 -10.992 1 66.56 94 ASN A O 1
ATOM 772 N N . GLY A 1 95 ? -6.969 33.156 -8.789 1 68.44 95 GLY A N 1
ATOM 773 C CA . GLY A 1 95 ? -5.777 34 -8.727 1 68.44 95 GLY A CA 1
ATOM 774 C C . GLY A 1 95 ? -4.535 33.312 -9.242 1 68.44 95 GLY A C 1
ATOM 775 O O . GLY A 1 95 ? -4.422 32.062 -9.164 1 68.44 95 GLY A O 1
ATOM 776 N N . THR A 1 96 ? -3.709 34.094 -9.961 1 71.62 96 THR A N 1
ATOM 777 C CA . THR A 1 96 ? -2.469 33.594 -10.547 1 71.62 96 THR A CA 1
ATOM 778 C C . THR A 1 96 ? -1.315 33.719 -9.562 1 71.62 96 THR A C 1
ATOM 780 O O . THR A 1 96 ? -1.161 34.75 -8.898 1 71.62 96 THR A O 1
ATOM 783 N N . VAL A 1 97 ? -0.729 32.688 -9.297 1 82.19 97 VAL A N 1
ATOM 784 C CA . VAL A 1 97 ? 0.501 32.656 -8.516 1 82.19 97 VAL A CA 1
ATOM 785 C C . VAL A 1 97 ? 1.709 32.688 -9.453 1 82.19 97 VAL A C 1
ATOM 787 O O . VAL A 1 97 ? 1.77 31.922 -10.414 1 82.19 97 VAL A O 1
ATOM 790 N N . PRO A 1 98 ? 2.631 33.656 -9.25 1 85.88 98 PRO A N 1
ATOM 791 C CA . PRO A 1 98 ? 3.797 33.719 -10.133 1 85.88 98 PRO A CA 1
ATOM 792 C C . PRO A 1 98 ? 4.566 32.375 -10.188 1 85.88 98 PRO A C 1
ATOM 794 O O . PRO A 1 98 ? 4.656 31.688 -9.18 1 85.88 98 PRO A O 1
ATOM 797 N N . PRO A 1 99 ? 5.148 32.125 -11.367 1 89.94 99 PRO A N 1
ATOM 798 C CA . PRO A 1 99 ? 5.898 30.875 -11.531 1 89.94 99 PRO A CA 1
ATOM 799 C C . PRO A 1 99 ? 7.07 30.75 -10.555 1 89.94 99 PRO A C 1
ATOM 801 O O . PRO A 1 99 ? 7.504 29.641 -10.234 1 89.94 99 PRO A O 1
ATOM 804 N N . SER A 1 100 ? 7.551 31.828 -10.062 1 90.88 100 SER A N 1
ATOM 805 C CA . SER A 1 100 ? 8.695 31.828 -9.164 1 90.88 100 SER A CA 1
ATOM 806 C C . SER A 1 100 ? 8.273 31.5 -7.734 1 90.88 100 SER A C 1
ATOM 808 O O . SER A 1 100 ? 9.109 31.188 -6.887 1 90.88 100 SER A O 1
ATOM 810 N N . SER A 1 101 ? 7.051 31.547 -7.539 1 93.19 101 SER A N 1
ATOM 811 C CA . SER A 1 101 ? 6.531 31.312 -6.195 1 93.19 101 SER A CA 1
ATOM 812 C C . SER A 1 101 ? 6.535 29.828 -5.855 1 93.19 101 SER A C 1
ATOM 814 O O . SER A 1 101 ? 6.262 28.984 -6.719 1 93.19 101 SER A O 1
ATOM 816 N N . VAL A 1 102 ? 6.766 29.484 -4.59 1 95.12 102 VAL A N 1
ATOM 817 C CA . VAL A 1 102 ? 6.727 28.109 -4.121 1 95.12 102 VAL A CA 1
ATOM 818 C C . VAL A 1 102 ? 5.293 27.578 -4.168 1 95.12 102 VAL A C 1
ATOM 820 O O . VAL A 1 102 ? 5.062 26.375 -4.102 1 95.12 102 VAL A O 1
ATOM 823 N N . PHE A 1 103 ? 4.332 28.469 -4.332 1 94.62 103 PHE A N 1
ATOM 824 C CA . PHE A 1 103 ? 2.926 28.094 -4.336 1 94.62 103 PHE A CA 1
ATOM 825 C C . PHE A 1 103 ? 2.438 27.828 -5.758 1 94.62 103 PHE A C 1
ATOM 827 O O . PHE A 1 103 ? 1.309 27.375 -5.957 1 94.62 103 PHE A O 1
ATOM 834 N N . HIS A 1 104 ? 3.25 28.125 -6.742 1 92.38 104 HIS A N 1
ATOM 835 C CA . HIS A 1 104 ? 2.855 27.922 -8.133 1 92.38 104 HIS A CA 1
ATOM 836 C C . HIS A 1 104 ? 2.605 26.453 -8.438 1 92.38 104 HIS A C 1
ATOM 838 O O . HIS A 1 104 ? 3.447 25.594 -8.141 1 92.38 104 HIS A O 1
ATOM 844 N N . GLY A 1 105 ? 1.439 26.156 -8.969 1 91.81 105 GLY A N 1
ATOM 845 C CA . GLY A 1 105 ? 1.116 24.797 -9.375 1 91.81 105 GLY A CA 1
ATOM 846 C C . GLY A 1 105 ? 0.81 23.875 -8.203 1 91.81 105 GLY A C 1
ATOM 847 O O . GLY A 1 105 ? 0.837 22.656 -8.344 1 91.81 105 GLY A O 1
ATOM 848 N N . ARG A 1 106 ? 0.563 24.422 -7.066 1 94.56 106 ARG A N 1
ATOM 849 C CA . ARG A 1 106 ? 0.411 23.594 -5.879 1 94.56 106 ARG A CA 1
ATOM 850 C C . ARG A 1 106 ? -1.056 23.469 -5.484 1 94.56 106 ARG A C 1
ATOM 852 O O . ARG A 1 106 ? -1.382 22.812 -4.484 1 94.56 106 ARG A O 1
ATOM 859 N N . ARG A 1 107 ? -1.918 24.016 -6.289 1 93.31 107 ARG A N 1
ATOM 860 C CA . ARG A 1 107 ? -3.352 23.891 -6.047 1 93.31 107 ARG A CA 1
ATOM 861 C C . ARG A 1 107 ? -3.844 22.5 -6.441 1 93.31 107 ARG A C 1
ATOM 863 O O . ARG A 1 107 ? -3.518 22 -7.52 1 93.31 107 ARG A O 1
ATOM 870 N N . ILE A 1 108 ? -4.602 21.891 -5.594 1 94.19 108 ILE A N 1
ATOM 871 C CA . ILE A 1 108 ? -5.168 20.578 -5.867 1 94.19 108 ILE A CA 1
ATOM 872 C C . ILE A 1 108 ? -6.582 20.734 -6.422 1 94.19 108 ILE A C 1
ATOM 874 O O . ILE A 1 108 ? -7.164 21.828 -6.367 1 94.19 108 ILE A O 1
ATOM 878 N N . PRO A 1 109 ? -7.145 19.672 -7.023 1 90.06 109 PRO A N 1
ATOM 879 C CA . PRO A 1 109 ? -8.555 19.75 -7.418 1 90.06 109 PRO A CA 1
ATOM 880 C C . PRO A 1 109 ? -9.484 19.969 -6.23 1 90.06 109 PRO A C 1
ATOM 882 O O . PRO A 1 109 ? -9.883 19 -5.57 1 90.06 109 PRO A O 1
ATOM 885 N N . SER A 1 110 ? -9.828 21.188 -6.07 1 87.5 110 SER A N 1
ATOM 886 C CA . SER A 1 110 ? -10.531 21.609 -4.859 1 87.5 110 SER A CA 1
ATOM 887 C C . SER A 1 110 ? -12.039 21.562 -5.055 1 87.5 110 SER A C 1
ATOM 889 O O . SER A 1 110 ? -12.523 21.438 -6.184 1 87.5 110 SER A O 1
ATOM 891 N N . LYS A 1 111 ? -12.75 21.422 -4.008 1 86.06 111 LYS A N 1
ATOM 892 C CA . LYS A 1 111 ? -14.211 21.5 -3.965 1 86.06 111 LYS A CA 1
ATOM 893 C C . LYS A 1 111 ? -14.672 22.547 -2.953 1 86.06 111 LYS A C 1
ATOM 895 O O . LYS A 1 111 ? -13.906 22.969 -2.086 1 86.06 111 LYS A O 1
ATOM 900 N N . GLU A 1 112 ? -15.875 22.891 -3.129 1 83.06 112 GLU A N 1
ATOM 901 C CA . GLU A 1 112 ? -16.422 23.875 -2.209 1 83.06 112 GLU A CA 1
ATOM 902 C C . GLU A 1 112 ? -16.469 23.344 -0.783 1 83.06 112 GLU A C 1
ATOM 904 O O . GLU A 1 112 ? -16.812 22.172 -0.565 1 83.06 112 GLU A O 1
ATOM 909 N N . VAL A 1 113 ? -16.125 24.234 0.118 1 82.69 113 VAL A N 1
ATOM 910 C CA . VAL A 1 113 ? -16.109 23.891 1.534 1 82.69 113 VAL A CA 1
ATOM 911 C C . VAL A 1 113 ? -16.984 24.859 2.32 1 82.69 113 VAL A C 1
ATOM 913 O O . VAL A 1 113 ? -17.016 26.062 2.023 1 82.69 113 VAL A O 1
ATOM 916 N N . LYS A 1 114 ? -17.766 24.281 3.184 1 75.94 114 LYS A N 1
ATOM 917 C CA . LYS A 1 114 ? -18.547 25.094 4.105 1 75.94 114 LYS A CA 1
ATOM 918 C C . LYS A 1 114 ? -18.219 24.75 5.559 1 75.94 114 LYS A C 1
ATOM 920 O O . LYS A 1 114 ? -18.188 23.578 5.934 1 75.94 114 LYS A O 1
ATOM 925 N N . TRP A 1 115 ? -18.078 25.922 6.312 1 72.81 115 TRP A N 1
ATOM 926 C CA . TRP A 1 115 ? -17.75 25.734 7.723 1 72.81 115 TRP A CA 1
ATOM 927 C C . TRP A 1 115 ? -18.875 25 8.453 1 72.81 115 TRP A C 1
ATOM 929 O O . TRP A 1 115 ? -20.062 25.297 8.242 1 72.81 115 TRP A O 1
ATOM 939 N N . GLY A 1 116 ? -18.406 24.094 9.273 1 73.31 116 GLY A N 1
ATOM 940 C CA . GLY A 1 116 ? -19.375 23.359 10.07 1 73.31 116 GLY A CA 1
ATOM 941 C C . GLY A 1 116 ? -19.953 22.156 9.344 1 73.31 116 GLY A C 1
ATOM 942 O O . GLY A 1 116 ? -20.672 21.359 9.938 1 73.31 116 GLY A O 1
ATOM 943 N N . GLU A 1 117 ? -19.578 22.047 8.062 1 78.44 117 GLU A N 1
ATOM 944 C CA . GLU A 1 117 ? -20.109 20.938 7.277 1 78.44 117 GLU A CA 1
ATOM 945 C C . GLU A 1 117 ? -19.047 19.875 7.047 1 78.44 117 GLU A C 1
ATOM 947 O O . GLU A 1 117 ? -17.859 20.125 7.227 1 78.44 117 GLU A O 1
ATOM 952 N N . ASN A 1 118 ? -19.562 18.781 6.707 1 87.94 118 ASN A N 1
ATOM 953 C CA . ASN A 1 118 ? -18.656 17.641 6.488 1 87.94 118 ASN A CA 1
ATOM 954 C C . ASN A 1 118 ? -17.734 17.891 5.293 1 87.94 118 ASN A C 1
ATOM 956 O O . ASN A 1 118 ? -16.719 17.219 5.145 1 87.94 118 ASN A O 1
ATOM 960 N N . SER A 1 119 ? -18.062 18.891 4.605 1 88.88 119 SER A N 1
ATOM 961 C CA . SER A 1 119 ? -17.219 19.25 3.467 1 88.88 119 SER A CA 1
ATOM 962 C C . SER A 1 119 ? -15.828 19.703 3.92 1 88.88 119 SER A C 1
ATOM 964 O O . SER A 1 119 ? -14.859 19.578 3.174 1 88.88 119 SER A O 1
ATOM 966 N N . MET A 1 120 ? -15.75 20.234 5.145 1 91.31 120 MET A N 1
ATOM 967 C CA . MET A 1 120 ? -14.453 20.641 5.691 1 91.31 120 MET A CA 1
ATOM 968 C C . MET A 1 120 ? -13.555 19.422 5.895 1 91.31 120 MET A C 1
ATOM 970 O O . MET A 1 120 ? -12.375 19.453 5.535 1 91.31 120 MET A O 1
ATOM 974 N N . ILE A 1 121 ? -14.141 18.422 6.457 1 94.19 121 ILE A N 1
ATOM 975 C CA . ILE A 1 121 ? -13.383 17.188 6.68 1 94.19 121 ILE A CA 1
ATOM 976 C C . ILE A 1 121 ? -12.977 16.578 5.336 1 94.19 121 ILE A C 1
ATOM 978 O O . ILE A 1 121 ? -11.859 16.094 5.18 1 94.19 121 ILE A O 1
ATOM 982 N N . GLU A 1 122 ? -13.891 16.656 4.387 1 95 122 GLU A N 1
ATOM 983 C CA . GLU A 1 122 ? -13.594 16.141 3.055 1 95 122 GLU A CA 1
ATOM 984 C C . GLU A 1 122 ? -12.445 16.906 2.408 1 95 122 GLU A C 1
ATOM 986 O O . GLU A 1 122 ? -11.602 16.312 1.733 1 95 122 GLU A O 1
ATOM 991 N N . ALA A 1 123 ? -12.43 18.172 2.639 1 95.62 123 ALA A N 1
ATOM 992 C CA . ALA A 1 123 ? -11.336 18.984 2.123 1 95.62 123 ALA A CA 1
ATOM 993 C C . ALA A 1 123 ? -10.008 18.609 2.781 1 95.62 123 ALA A C 1
ATOM 995 O O . ALA A 1 123 ? -8.977 18.531 2.111 1 95.62 123 ALA A O 1
ATOM 996 N N . GLU A 1 124 ? -10.055 18.375 4.062 1 97.19 124 GLU A N 1
ATOM 997 C CA . GLU A 1 124 ? -8.867 17.938 4.785 1 97.19 124 GLU A CA 1
ATOM 998 C C . GLU A 1 124 ? -8.375 16.578 4.281 1 97.19 124 GLU A C 1
ATOM 1000 O O . GLU A 1 124 ? -7.176 16.391 4.082 1 97.19 124 GLU A O 1
ATOM 1005 N N . ARG A 1 125 ? -9.297 15.719 4.086 1 97.44 125 ARG A N 1
ATOM 1006 C CA . ARG A 1 125 ? -8.961 14.406 3.551 1 97.44 125 ARG A CA 1
ATOM 1007 C C . ARG A 1 125 ? -8.367 14.516 2.152 1 97.44 125 ARG A C 1
ATOM 1009 O O . ARG A 1 125 ? -7.426 13.797 1.814 1 97.44 125 ARG A O 1
ATOM 1016 N N . ARG A 1 126 ? -8.906 15.398 1.358 1 97.44 126 ARG A N 1
ATOM 1017 C CA . ARG A 1 126 ? -8.391 15.609 0.009 1 97.44 126 ARG A CA 1
ATOM 1018 C C . ARG A 1 126 ? -6.961 16.125 0.043 1 97.44 126 ARG A C 1
ATOM 1020 O O . ARG A 1 126 ? -6.113 15.68 -0.729 1 97.44 126 ARG A O 1
ATOM 1027 N N . LEU A 1 127 ? -6.719 17.047 0.928 1 98.44 127 LEU A N 1
ATOM 1028 C CA . LEU A 1 127 ? -5.371 17.578 1.094 1 98.44 127 LEU A CA 1
ATOM 1029 C C . LEU A 1 127 ? -4.406 16.469 1.519 1 98.44 127 LEU A C 1
ATOM 1031 O O . LEU A 1 127 ? -3.35 16.297 0.909 1 98.44 127 LEU A O 1
ATOM 1035 N N . LEU A 1 128 ? -4.812 15.727 2.508 1 98.81 128 LEU A N 1
ATOM 1036 C CA . LEU A 1 128 ? -3.988 14.625 2.988 1 98.81 128 LEU A CA 1
ATOM 1037 C C . LEU A 1 128 ? -3.744 13.609 1.881 1 98.81 128 LEU A C 1
ATOM 1039 O O . LEU A 1 128 ? -2.617 13.141 1.698 1 98.81 128 LEU A O 1
ATOM 1043 N N . ALA A 1 129 ? -4.797 13.305 1.195 1 98.62 129 ALA A N 1
ATOM 1044 C CA . ALA A 1 129 ? -4.688 12.305 0.137 1 98.62 129 ALA A CA 1
ATOM 1045 C C . ALA A 1 129 ? -3.691 12.742 -0.933 1 98.62 129 ALA A C 1
ATOM 1047 O O . ALA A 1 129 ? -2.85 11.953 -1.366 1 98.62 129 ALA A O 1
ATOM 1048 N N . ASN A 1 130 ? -3.799 13.961 -1.352 1 98.5 130 ASN A N 1
ATOM 1049 C CA . ASN A 1 130 ? -2.855 14.461 -2.346 1 98.5 130 ASN A CA 1
ATOM 1050 C C . ASN A 1 130 ? -1.425 14.453 -1.815 1 98.5 130 ASN A C 1
ATOM 1052 O O . ASN A 1 130 ? -0.495 14.086 -2.533 1 98.5 130 ASN A O 1
ATOM 1056 N N . ALA A 1 131 ? -1.26 14.828 -0.602 1 98.81 131 ALA A N 1
ATOM 1057 C CA . ALA A 1 131 ? 0.072 14.867 -0.005 1 98.81 131 ALA A CA 1
ATOM 1058 C C . ALA A 1 131 ? 0.652 13.461 0.137 1 98.81 131 ALA A C 1
ATOM 1060 O O . ALA A 1 131 ? 1.865 13.266 0.022 1 98.81 131 ALA A O 1
ATOM 1061 N N . LEU A 1 132 ? -0.179 12.484 0.345 1 98.44 132 LEU A N 1
ATOM 1062 C CA . LEU A 1 132 ? 0.239 11.109 0.569 1 98.44 132 LEU A CA 1
ATOM 1063 C C . LEU A 1 132 ? 0.741 10.477 -0.724 1 98.44 132 LEU A C 1
ATOM 1065 O O . LEU A 1 132 ? 1.389 9.422 -0.696 1 98.44 132 LEU A O 1
ATOM 1069 N N . LEU A 1 133 ? 0.434 11.117 -1.875 1 97.31 133 LEU A N 1
ATOM 1070 C CA . LEU A 1 133 ? 0.889 10.57 -3.146 1 97.31 133 LEU A CA 1
ATOM 1071 C C . LEU A 1 133 ? 2.408 10.641 -3.258 1 97.31 133 LEU A C 1
ATOM 1073 O O . LEU A 1 133 ? 3.006 9.953 -4.09 1 97.31 133 LEU A O 1
ATOM 1077 N N . ASP A 1 134 ? 3.025 11.5 -2.508 1 96.12 134 ASP A N 1
ATOM 1078 C CA . ASP A 1 134 ? 4.48 11.555 -2.393 1 96.12 134 ASP A CA 1
ATOM 1079 C C . ASP A 1 134 ? 4.965 10.742 -1.196 1 96.12 134 ASP A C 1
ATOM 1081 O O . ASP A 1 134 ? 4.766 11.133 -0.047 1 96.12 134 ASP A O 1
ATOM 1085 N N . PHE A 1 135 ? 5.664 9.68 -1.478 1 93.38 135 PHE A N 1
ATOM 1086 C CA . PHE A 1 135 ? 6.09 8.766 -0.429 1 93.38 135 PHE A CA 1
ATOM 1087 C C . PHE A 1 135 ? 7.137 9.406 0.468 1 93.38 135 PHE A C 1
ATOM 1089 O O . PHE A 1 135 ? 7.402 8.93 1.571 1 93.38 135 PHE A O 1
ATOM 1096 N N . SER A 1 136 ? 7.719 10.5 0.056 1 94.62 136 SER A N 1
ATOM 1097 C CA . SER A 1 136 ? 8.719 11.18 0.87 1 94.62 136 SER A CA 1
ATOM 1098 C C . SER A 1 136 ? 8.062 12 1.98 1 94.62 136 SER A C 1
ATOM 1100 O O . SER A 1 136 ? 8.727 12.398 2.938 1 94.62 136 SER A O 1
ATOM 1102 N N . ASN A 1 137 ? 6.789 12.32 1.799 1 97.5 137 ASN A N 1
ATOM 1103 C CA . ASN A 1 137 ? 6.086 13.039 2.857 1 97.5 137 ASN A CA 1
ATOM 1104 C C . ASN A 1 137 ? 5.855 12.148 4.078 1 97.5 137 ASN A C 1
ATOM 1106 O O . ASN A 1 137 ? 5.137 11.156 4 1 97.5 137 ASN A O 1
ATOM 1110 N N . GLN A 1 138 ? 6.473 12.609 5.176 1 97.25 138 GLN A N 1
ATOM 1111 C CA . GLN A 1 138 ? 6.371 11.789 6.379 1 97.25 138 GLN A CA 1
ATOM 1112 C C . GLN A 1 138 ? 5.676 12.539 7.504 1 97.25 138 GLN A C 1
ATOM 1114 O O . GLN A 1 138 ? 5.258 11.938 8.5 1 97.25 138 GLN A O 1
ATOM 1119 N N . ARG A 1 139 ? 5.586 13.836 7.402 1 98.81 139 ARG A N 1
ATOM 1120 C CA . ARG A 1 139 ? 4.836 14.688 8.32 1 98.81 139 ARG A CA 1
ATOM 1121 C C . ARG A 1 139 ? 3.896 15.617 7.555 1 98.81 139 ARG A C 1
ATOM 1123 O O . ARG A 1 139 ? 4.23 16.094 6.465 1 98.81 139 ARG A O 1
ATOM 1130 N N . PHE A 1 140 ? 2.76 15.875 8.109 1 98.94 140 PHE A N 1
ATOM 1131 C CA . PHE A 1 140 ? 1.693 16.625 7.461 1 98.94 140 PHE A CA 1
ATOM 1132 C C . PHE A 1 140 ? 1.176 17.734 8.375 1 98.94 140 PHE A C 1
ATOM 1134 O O . PHE A 1 140 ? 0.828 17.484 9.531 1 98.94 140 PHE A O 1
ATOM 1141 N N . VAL A 1 141 ? 1.111 18.953 7.875 1 98.94 141 VAL A N 1
ATOM 1142 C CA . VAL A 1 141 ? 0.712 20.125 8.648 1 98.94 141 VAL A CA 1
ATOM 1143 C C . VAL A 1 141 ? -0.487 20.797 7.98 1 98.94 141 VAL A C 1
ATOM 1145 O O . VAL A 1 141 ? -0.434 21.141 6.801 1 98.94 141 VAL A O 1
ATOM 1148 N N . LEU A 1 142 ? -1.551 20.922 8.703 1 98.81 142 LEU A N 1
ATOM 1149 C CA . LEU A 1 142 ? -2.699 21.656 8.188 1 98.81 142 LEU A CA 1
ATOM 1150 C C . LEU A 1 142 ? -2.621 23.125 8.586 1 98.81 142 LEU A C 1
ATOM 1152 O O . LEU A 1 142 ? -2.469 23.438 9.766 1 98.81 142 LEU A O 1
ATOM 1156 N N . LEU A 1 143 ? -2.732 24.016 7.582 1 98.12 143 LEU A N 1
ATOM 1157 C CA . LEU A 1 143 ? -2.613 25.453 7.766 1 98.12 143 LEU A CA 1
ATOM 1158 C C . LEU A 1 143 ? -3.742 26.188 7.055 1 98.12 143 LEU A C 1
ATOM 1160 O O . LEU A 1 143 ? -4.324 25.656 6.102 1 98.12 143 LEU A O 1
ATOM 1164 N N . SER A 1 144 ? -4.078 27.344 7.551 1 95.88 144 SER A N 1
ATOM 1165 C CA . SER A 1 144 ? -4.973 28.266 6.855 1 95.88 144 SER A CA 1
ATOM 1166 C C . SER A 1 144 ? -4.195 29.391 6.199 1 95.88 144 SER A C 1
ATOM 1168 O O . SER A 1 144 ? -2.979 29.5 6.355 1 95.88 144 SER A O 1
ATOM 1170 N N . GLU A 1 145 ? -4.875 30.25 5.469 1 94.12 145 GLU A N 1
ATOM 1171 C CA . GLU A 1 145 ? -4.27 31.391 4.809 1 94.12 145 GLU A CA 1
ATOM 1172 C C . GLU A 1 145 ? -3.781 32.406 5.832 1 94.12 145 GLU A C 1
ATOM 1174 O O . GLU A 1 145 ? -2.982 33.312 5.5 1 94.12 145 GLU A O 1
ATOM 1179 N N . SER A 1 146 ? -4.258 32.281 7.113 1 96.12 146 SER A N 1
ATOM 1180 C CA . SER A 1 146 ? -3.936 33.281 8.125 1 96.12 146 SER A CA 1
ATOM 1181 C C . SER A 1 146 ? -2.916 32.719 9.125 1 96.12 146 SER A C 1
ATOM 1183 O O . SER A 1 146 ? -2.732 33.312 10.195 1 96.12 146 SER A O 1
ATOM 1185 N N . CYS A 1 147 ? -2.275 31.625 8.758 1 97.69 147 CYS A N 1
ATOM 1186 C CA . CYS A 1 147 ? -1.249 31.031 9.602 1 97.69 147 CYS A CA 1
ATOM 1187 C C . CYS A 1 147 ? 0.129 31.578 9.258 1 97.69 147 CYS A C 1
ATOM 1189 O O . CYS A 1 147 ? 0.381 31.969 8.117 1 97.69 147 CYS A O 1
ATOM 1191 N N . ILE A 1 148 ? 1.016 31.609 10.273 1 98.31 148 ILE A N 1
ATOM 1192 C CA . ILE A 1 148 ? 2.414 31.969 10.07 1 98.31 148 ILE A CA 1
ATOM 1193 C C . ILE A 1 148 ? 3.314 30.969 10.797 1 98.31 148 ILE A C 1
ATOM 1195 O O . ILE A 1 148 ? 2.912 30.375 11.805 1 98.31 148 ILE A O 1
ATOM 1199 N N . PRO A 1 149 ? 4.488 30.734 10.273 1 98.44 149 PRO A N 1
ATOM 1200 C CA . PRO A 1 149 ? 5.484 30 11.047 1 98.44 149 PRO A CA 1
ATOM 1201 C C . PRO A 1 149 ? 6.145 30.844 12.133 1 98.44 149 PRO A C 1
ATOM 1203 O O . PRO A 1 149 ? 6.395 32.031 11.922 1 98.44 149 PRO A O 1
ATOM 1206 N N . LEU A 1 150 ? 6.445 30.219 13.227 1 97.38 150 LEU A N 1
ATOM 1207 C CA . LEU A 1 150 ? 6.992 30.969 14.359 1 97.38 150 LEU A CA 1
ATOM 1208 C C . LEU A 1 150 ? 8.508 30.812 14.43 1 97.38 150 LEU A C 1
ATOM 1210 O O . LEU A 1 150 ? 9.18 31.578 15.125 1 97.38 150 LEU A O 1
ATOM 1214 N N . PHE A 1 151 ? 9.031 29.812 13.797 1 97.31 151 PHE A N 1
ATOM 1215 C CA . PHE A 1 151 ? 10.461 29.516 13.781 1 97.31 151 PHE A CA 1
ATOM 1216 C C . PHE A 1 151 ? 10.953 29.297 12.359 1 97.31 151 PHE A C 1
ATOM 1218 O O . PHE A 1 151 ? 10.156 29.203 11.422 1 97.31 151 PHE A O 1
ATOM 1225 N N . ASN A 1 152 ? 12.281 29.266 12.203 1 97.38 152 ASN A N 1
ATOM 1226 C CA . ASN A 1 152 ? 12.836 29 10.875 1 97.38 152 ASN A CA 1
ATOM 1227 C C . ASN A 1 152 ? 12.539 27.578 10.414 1 97.38 152 ASN A C 1
ATOM 1229 O O . ASN A 1 152 ? 12.094 26.75 11.203 1 97.38 152 ASN A O 1
ATOM 1233 N N . PHE A 1 153 ? 12.766 27.391 9.156 1 98.44 153 PHE A N 1
ATOM 1234 C CA . PHE A 1 153 ? 12.422 26.125 8.531 1 98.44 153 PHE A CA 1
ATOM 1235 C C . PHE A 1 153 ? 13.148 24.969 9.203 1 98.44 153 PHE A C 1
ATOM 1237 O O . PHE A 1 153 ? 12.547 23.938 9.508 1 98.44 153 PHE A O 1
ATOM 1244 N N . SER A 1 154 ? 14.43 25.094 9.422 1 97.94 154 SER A N 1
ATOM 1245 C CA . SER A 1 154 ? 15.234 24.016 9.984 1 97.94 154 SER A CA 1
ATOM 1246 C C . SER A 1 154 ? 14.695 23.578 11.336 1 97.94 154 SER A C 1
ATOM 1248 O O . SER A 1 154 ? 14.625 22.375 11.625 1 97.94 154 SER A O 1
ATOM 1250 N N . THR A 1 155 ? 14.305 24.531 12.117 1 97.06 155 THR A N 1
ATOM 1251 C CA . THR A 1 155 ? 13.781 24.234 13.445 1 97.06 155 THR A CA 1
ATOM 1252 C C . THR A 1 155 ? 12.461 23.469 13.336 1 97.06 155 THR A C 1
ATOM 1254 O O . THR A 1 155 ? 12.289 22.422 13.961 1 97.06 155 THR A O 1
ATOM 1257 N N . ILE A 1 156 ? 11.57 23.953 12.531 1 98.56 156 ILE A N 1
ATOM 1258 C CA . ILE A 1 156 ? 10.258 23.328 12.383 1 98.56 156 ILE A CA 1
ATOM 1259 C C . ILE A 1 156 ? 10.414 21.953 11.75 1 98.56 156 ILE A C 1
ATOM 1261 O O . ILE A 1 156 ? 9.812 20.984 12.211 1 98.56 156 ILE A O 1
ATOM 1265 N N . TYR A 1 157 ? 11.258 21.859 10.758 1 98.69 157 TYR A N 1
ATOM 1266 C CA . TYR A 1 157 ? 11.516 20.594 10.078 1 98.69 157 TYR A CA 1
ATOM 1267 C C . TYR A 1 157 ? 12.047 19.562 11.047 1 98.69 157 TYR A C 1
ATOM 1269 O O . TYR A 1 157 ? 11.508 18.453 11.141 1 98.69 157 TYR A O 1
ATOM 1277 N N . THR A 1 158 ? 13.055 19.922 11.773 1 98.06 158 THR A N 1
ATOM 1278 C CA . THR A 1 158 ? 13.703 19 12.695 1 98.06 158 THR A CA 1
ATOM 1279 C C . THR A 1 158 ? 12.742 18.578 13.797 1 98.06 158 THR A C 1
ATOM 1281 O O . THR A 1 158 ? 12.688 17.391 14.156 1 98.06 158 THR A O 1
ATOM 1284 N N . TYR A 1 159 ? 11.969 19.562 14.273 1 97.81 159 TYR A N 1
ATOM 1285 C CA . TYR A 1 159 ? 10.992 19.266 15.32 1 97.81 159 TYR A CA 1
ATOM 1286 C C . TYR A 1 159 ? 9.977 18.234 14.852 1 97.81 159 TYR A C 1
ATOM 1288 O O . TYR A 1 159 ? 9.734 17.234 15.531 1 97.81 159 TYR A O 1
ATOM 1296 N N . LEU A 1 160 ? 9.453 18.422 13.727 1 98.62 160 LEU A N 1
ATOM 1297 C CA . LEU A 1 160 ? 8.375 17.594 13.219 1 98.62 160 LEU A CA 1
ATOM 1298 C C . LEU A 1 160 ? 8.898 16.219 12.805 1 98.62 160 LEU A C 1
ATOM 1300 O O . LEU A 1 160 ? 8.312 15.188 13.156 1 98.62 160 LEU A O 1
ATOM 1304 N N . ILE A 1 161 ? 10.008 16.156 12.07 1 98.31 161 ILE A N 1
ATOM 1305 C CA . ILE A 1 161 ? 10.531 14.914 11.516 1 98.31 161 ILE A CA 1
ATOM 1306 C C . ILE A 1 161 ? 11.008 14.008 12.648 1 98.31 161 ILE A C 1
ATOM 1308 O O . ILE A 1 161 ? 10.867 12.781 12.57 1 98.31 161 ILE A O 1
ATOM 1312 N N . ASN A 1 162 ? 11.469 14.609 13.703 1 97.56 162 ASN A N 1
ATOM 1313 C CA . ASN A 1 162 ? 12.031 13.805 14.781 1 97.56 162 ASN A CA 1
ATOM 1314 C C . ASN A 1 162 ? 10.992 13.492 15.852 1 97.56 162 ASN A C 1
ATOM 1316 O O . ASN A 1 162 ? 11.266 12.758 16.797 1 97.56 162 ASN A O 1
ATOM 1320 N N . SER A 1 163 ? 9.812 14.039 15.734 1 97.69 163 SER A N 1
ATOM 1321 C CA . SER A 1 163 ? 8.781 13.797 16.734 1 97.69 163 SER A CA 1
ATOM 1322 C C . SER A 1 163 ? 8.312 12.344 16.703 1 97.69 163 SER A C 1
ATOM 1324 O O . SER A 1 163 ? 8.148 11.758 15.633 1 97.69 163 SER A O 1
ATOM 1326 N N . THR A 1 164 ? 8.031 11.797 17.875 1 97.12 164 THR A N 1
ATOM 1327 C CA . THR A 1 164 ? 7.492 10.445 17.969 1 97.12 164 THR A CA 1
ATOM 1328 C C . THR A 1 164 ? 5.977 10.484 18.172 1 97.12 164 THR A C 1
ATOM 1330 O O . THR A 1 164 ? 5.34 9.438 18.297 1 97.12 164 THR A O 1
ATOM 1333 N N . LYS A 1 165 ? 5.461 11.703 18.219 1 97.88 165 LYS A N 1
ATOM 1334 C CA . LYS A 1 165 ? 4.035 11.867 18.5 1 97.88 165 LYS A CA 1
ATOM 1335 C C . LYS A 1 165 ? 3.342 12.656 17.391 1 97.88 165 LYS A C 1
ATOM 1337 O O . LYS A 1 165 ? 3.994 13.367 16.625 1 97.88 165 LYS A O 1
ATOM 1342 N N . ASN A 1 166 ? 2.086 12.406 17.25 1 98.56 166 ASN A N 1
ATOM 1343 C CA . ASN A 1 166 ? 1.201 13.305 16.516 1 98.56 166 ASN A CA 1
ATOM 1344 C C . ASN A 1 166 ? 0.747 14.477 17.375 1 98.56 166 ASN A C 1
ATOM 1346 O O . ASN A 1 166 ? 0.76 14.383 18.609 1 98.56 166 ASN A O 1
ATOM 1350 N N . PHE A 1 167 ? 0.374 15.547 16.719 1 98.56 167 PHE A N 1
ATOM 1351 C CA . PHE A 1 167 ? -0.098 16.734 17.406 1 98.56 167 PHE A CA 1
ATOM 1352 C C . PHE A 1 167 ? -1.522 17.078 17 1 98.56 167 PHE A C 1
ATOM 1354 O O . PHE A 1 167 ? -1.73 17.922 16.109 1 98.56 167 PHE A O 1
ATOM 1361 N N . VAL A 1 168 ? -2.463 16.422 17.625 1 98.44 168 VAL A N 1
ATOM 1362 C CA . VAL A 1 168 ? -3.898 16.625 17.484 1 98.44 168 VAL A CA 1
ATOM 1363 C C . VAL A 1 168 ? -4.512 16.953 18.828 1 98.44 168 VAL A C 1
ATOM 1365 O O . VAL A 1 168 ? -4.438 16.156 19.766 1 98.44 168 VAL A O 1
ATOM 1368 N N . GLN A 1 169 ? -5.047 18.141 18.891 1 97 169 GLN A N 1
ATOM 1369 C CA . GLN A 1 169 ? -5.754 18.484 20.125 1 97 169 GLN A CA 1
ATOM 1370 C C . GLN A 1 169 ? -6.984 17.594 20.312 1 97 169 GLN A C 1
ATOM 1372 O O . GLN A 1 169 ? -7.789 17.453 19.391 1 97 169 GLN A O 1
ATOM 1377 N N . ALA A 1 170 ? -7.062 16.969 21.453 1 95.62 170 ALA A N 1
ATOM 1378 C CA . ALA A 1 170 ? -8.188 16.078 21.75 1 95.62 170 ALA A CA 1
ATOM 1379 C C . ALA A 1 170 ? -8.516 16.109 23.25 1 95.62 170 ALA A C 1
ATOM 1381 O O . ALA A 1 170 ? -7.797 15.516 24.047 1 95.62 170 ALA A O 1
ATOM 1382 N N . TYR A 1 171 ? -9.523 16.719 23.625 1 92.44 171 TYR A N 1
ATOM 1383 C CA . TYR A 1 171 ? -9.898 16.781 25.031 1 92.44 171 TYR A CA 1
ATOM 1384 C C . TYR A 1 171 ? -11.352 16.359 25.234 1 92.44 171 TYR A C 1
ATOM 1386 O O . TYR A 1 171 ? -12.156 16.438 24.297 1 92.44 171 TYR A O 1
ATOM 1394 N N . ASP A 1 172 ? -11.539 15.773 26.375 1 89.56 172 ASP A N 1
ATOM 1395 C CA . ASP A 1 172 ? -12.891 15.398 26.766 1 89.56 172 ASP A CA 1
ATOM 1396 C C . ASP A 1 172 ? -13.656 16.609 27.312 1 89.56 172 ASP A C 1
ATOM 1398 O O . ASP A 1 172 ? -13.438 17.031 28.438 1 89.56 172 ASP A O 1
ATOM 1402 N N . ASN A 1 173 ? -14.367 17.234 26.406 1 74.5 173 ASN A N 1
ATOM 1403 C CA . ASN A 1 173 ? -15.109 18.406 26.844 1 74.5 173 ASN A CA 1
ATOM 1404 C C . ASN A 1 173 ? -16.5 18.047 27.375 1 74.5 173 ASN A C 1
ATOM 1406 O O . ASN A 1 173 ? -17.453 17.969 26.609 1 74.5 173 ASN A O 1
ATOM 1410 N N . ILE A 1 174 ? -16.484 17.734 28.641 1 67.69 174 ILE A N 1
ATOM 1411 C CA . ILE A 1 174 ? -17.703 17.234 29.281 1 67.69 174 ILE A CA 1
ATOM 1412 C C . ILE A 1 174 ? -18.734 18.344 29.391 1 67.69 174 ILE A C 1
ATOM 1414 O O . ILE A 1 174 ? -19.922 18.109 29.109 1 67.69 174 ILE A O 1
ATOM 1418 N N . SER A 1 175 ? -18.172 19.516 29.828 1 63.69 175 SER A N 1
ATOM 1419 C CA . SER A 1 175 ? -19.094 20.609 30.172 1 63.69 175 SER A CA 1
ATOM 1420 C C . SER A 1 175 ? -19.141 21.656 29.062 1 63.69 175 SER A C 1
ATOM 1422 O O . SER A 1 175 ? -18.172 21.859 28.344 1 63.69 175 SER A O 1
ATOM 1424 N N . GLY A 1 176 ? -20.406 21.734 28.484 1 63.34 176 GLY A N 1
ATOM 1425 C CA . GLY A 1 176 ? -20.516 22.969 27.719 1 63.34 176 GLY A CA 1
ATOM 1426 C C . GLY A 1 176 ? -21.219 22.781 26.391 1 63.34 176 GLY A C 1
ATOM 1427 O O . GLY A 1 176 ? -21.484 21.656 25.969 1 63.34 176 GLY A O 1
ATOM 1428 N N . LYS A 1 177 ? -21.469 23.859 25.797 1 70.12 177 LYS A N 1
ATOM 1429 C CA . LYS A 1 177 ? -22.312 24.031 24.609 1 70.12 177 LYS A CA 1
ATOM 1430 C C . LYS A 1 177 ? -21.609 23.547 23.359 1 70.12 177 LYS A C 1
ATOM 1432 O O . LYS A 1 177 ? -22.25 23.266 22.344 1 70.12 177 LYS A O 1
ATOM 1437 N N . VAL A 1 178 ? -20.25 23.172 23.562 1 75.75 178 VAL A N 1
ATOM 1438 C CA . VAL A 1 178 ? -19.562 22.906 22.312 1 75.75 178 VAL A CA 1
ATOM 1439 C C . VAL A 1 178 ? -18.922 21.516 22.359 1 75.75 178 VAL A C 1
ATOM 1441 O O . VAL A 1 178 ? -18.219 21.125 21.438 1 75.75 178 VAL A O 1
ATOM 1444 N N . GLY A 1 179 ? -19.172 20.719 23.422 1 83 179 GLY A N 1
ATOM 1445 C CA . GLY A 1 179 ? -18.562 19.422 23.594 1 83 179 GLY A CA 1
ATOM 1446 C C . GLY A 1 179 ? -19.562 18.266 23.484 1 83 179 GLY A C 1
ATOM 1447 O O . GLY A 1 179 ? -20.047 17.953 22.406 1 83 179 GLY A O 1
ATOM 1448 N N . HIS A 1 180 ? -19.891 17.766 24.641 1 88.12 180 HIS A N 1
ATOM 1449 C CA . HIS A 1 180 ? -20.766 16.594 24.719 1 88.12 180 HIS A CA 1
ATOM 1450 C C . HIS A 1 180 ? -22.141 16.906 24.125 1 88.12 180 HIS A C 1
ATOM 1452 O O . HIS A 1 180 ? -22.812 16 23.625 1 88.12 180 HIS A O 1
ATOM 1458 N N . ASP A 1 181 ? -22.469 18.203 24.094 1 88.62 181 ASP A N 1
ATOM 1459 C CA . ASP A 1 181 ? -23.781 18.594 23.594 1 88.62 181 ASP A CA 1
ATOM 1460 C C . ASP A 1 181 ? -23.891 18.391 22.094 1 88.62 181 ASP A C 1
ATOM 1462 O O . ASP A 1 181 ? -24.984 18.328 21.547 1 88.62 181 ASP A O 1
ATOM 1466 N N . ARG A 1 182 ? -22.812 18.328 21.5 1 92.25 182 ARG A N 1
ATOM 1467 C CA . ARG A 1 182 ? -22.812 18.188 20.047 1 92.25 182 ARG A CA 1
ATOM 1468 C C . ARG A 1 182 ? -22.812 16.719 19.656 1 92.25 182 ARG A C 1
ATOM 1470 O O . ARG A 1 182 ? -22.938 16.391 18.469 1 92.25 182 ARG A O 1
ATOM 1477 N N . TYR A 1 183 ? -22.766 15.852 20.656 1 94.12 183 TYR A N 1
ATOM 1478 C CA . TYR A 1 183 ? -22.75 14.414 20.391 1 94.12 183 TYR A CA 1
ATOM 1479 C C . TYR A 1 183 ? -24.141 13.898 20.078 1 94.12 183 TYR A C 1
ATOM 1481 O O . TYR A 1 183 ? -25.125 14.281 20.719 1 94.12 183 TYR A O 1
ATOM 1489 N N . ASN A 1 184 ? -24.266 13.07 19.078 1 94.81 184 ASN A N 1
ATOM 1490 C CA . ASN A 1 184 ? -25.5 12.383 18.719 1 94.81 184 ASN A CA 1
ATOM 1491 C C . ASN A 1 184 ? -25.469 10.914 19.125 1 94.81 184 ASN A C 1
ATOM 1493 O O . ASN A 1 184 ? -24.672 10.141 18.594 1 94.81 184 ASN A O 1
ATOM 1497 N N . PRO A 1 185 ? -26.359 10.453 19.969 1 95.31 185 PRO A N 1
ATOM 1498 C CA . PRO A 1 185 ? -26.344 9.078 20.469 1 95.31 185 PRO A CA 1
ATOM 1499 C C . PRO A 1 185 ? -26.516 8.047 19.359 1 95.31 185 PRO A C 1
ATOM 1501 O O . PRO A 1 185 ? -26.172 6.875 19.547 1 95.31 185 PRO A O 1
ATOM 1504 N N . LYS A 1 186 ? -26.953 8.414 18.25 1 96.69 186 LYS A N 1
ATOM 1505 C CA . LYS A 1 186 ? -27.125 7.5 17.125 1 96.69 186 LYS A CA 1
ATOM 1506 C C . LYS A 1 186 ? -25.781 7.07 16.547 1 96.69 186 LYS A C 1
ATOM 1508 O O . LYS A 1 186 ? -25.719 6.156 15.719 1 96.69 186 LYS A O 1
ATOM 1513 N N . MET A 1 187 ? -24.766 7.68 16.984 1 96.94 187 MET A N 1
ATOM 1514 C CA . MET A 1 187 ? -23.438 7.332 16.516 1 96.94 187 MET A CA 1
ATOM 1515 C C . MET A 1 187 ? -22.969 6.016 17.109 1 96.94 187 MET A C 1
ATOM 1517 O O . MET A 1 187 ? -22 5.41 16.641 1 96.94 187 MET A O 1
ATOM 1521 N N . LYS A 1 188 ? -23.688 5.566 18.156 1 95.81 188 LYS A N 1
ATOM 1522 C CA . LYS A 1 188 ? -23.406 4.254 18.734 1 95.81 188 LYS A CA 1
ATOM 1523 C C . LYS A 1 188 ? -23.797 3.135 17.781 1 95.81 188 LYS A C 1
ATOM 1525 O O . LYS A 1 188 ? -24.703 3.295 16.969 1 95.81 188 LYS A O 1
ATOM 1530 N N . PRO A 1 189 ? -23 2.018 17.859 1 96.25 189 PRO A N 1
ATOM 1531 C CA . PRO A 1 189 ? -21.953 1.642 18.797 1 96.25 189 PRO A CA 1
ATOM 1532 C C . PRO A 1 189 ? -20.547 2.025 18.312 1 96.25 189 PRO A C 1
ATOM 1534 O O . PRO A 1 189 ? -19.578 1.873 19.047 1 96.25 189 PRO A O 1
ATOM 1537 N N . LEU A 1 190 ? -20.391 2.564 17.188 1 96.5 190 LEU A N 1
ATOM 1538 C CA . LEU A 1 190 ? -19.062 2.799 16.609 1 96.5 190 LEU A CA 1
ATOM 1539 C C . LEU A 1 190 ? -18.359 3.93 17.344 1 96.5 190 LEU A C 1
ATOM 1541 O O . LEU A 1 190 ? -17.141 3.877 17.547 1 96.5 190 LEU A O 1
ATOM 1545 N N . VAL A 1 191 ? -19.141 4.934 17.688 1 97.12 191 VAL A N 1
ATOM 1546 C CA . VAL A 1 191 ? -18.594 6.059 18.438 1 97.12 191 VAL A CA 1
ATOM 1547 C C . VAL A 1 191 ? -19.422 6.305 19.688 1 97.12 191 VAL A C 1
ATOM 1549 O O . VAL A 1 191 ? -20.562 6.797 19.609 1 97.12 191 VAL A O 1
ATOM 1552 N N . SER A 1 192 ? -18.844 6.035 20.781 1 96.56 192 SER A N 1
ATOM 1553 C CA . SER A 1 192 ? -19.531 6.273 22.047 1 96.56 192 SER A CA 1
ATOM 1554 C C . SER A 1 192 ? -19.219 7.656 22.594 1 96.56 192 SER A C 1
ATOM 1556 O O . SER A 1 192 ? -18.25 8.297 22.156 1 96.56 192 SER A O 1
ATOM 1558 N N . LEU A 1 193 ? -20 8.07 23.547 1 94.5 193 LEU A N 1
ATOM 1559 C CA . LEU A 1 193 ? -19.781 9.375 24.172 1 94.5 193 LEU A CA 1
ATOM 1560 C C . LEU A 1 193 ? -18.422 9.406 24.875 1 94.5 193 LEU A C 1
ATOM 1562 O O . LEU A 1 193 ? -17.75 10.438 24.891 1 94.5 193 LEU A O 1
ATOM 1566 N N . SER A 1 194 ? -18.047 8.289 25.438 1 94.06 194 SER A N 1
ATOM 1567 C CA . SER A 1 194 ? -16.781 8.234 26.141 1 94.06 194 SER A CA 1
ATOM 1568 C C . SER A 1 194 ? -15.602 8.406 25.203 1 94.06 194 SER A C 1
ATOM 1570 O O . SER A 1 194 ? -14.516 8.812 25.609 1 94.06 194 SER A O 1
ATOM 1572 N N . GLN A 1 195 ? -15.812 8.141 23.953 1 96.06 195 GLN A N 1
ATOM 1573 C CA . GLN A 1 195 ? -14.758 8.25 22.953 1 96.06 195 GLN A CA 1
ATOM 1574 C C . GLN A 1 195 ? -14.758 9.625 22.297 1 96.06 195 GLN A C 1
ATOM 1576 O O . GLN A 1 195 ? -13.773 10.023 21.672 1 96.06 195 GLN A O 1
ATOM 1581 N N . TRP A 1 196 ? -15.859 10.359 22.453 1 95.88 196 TRP A N 1
ATOM 1582 C CA . TRP A 1 196 ? -16.078 11.656 21.828 1 95.88 196 TRP A CA 1
ATOM 1583 C C . TRP A 1 196 ? -15.086 12.688 22.344 1 95.88 196 TRP A C 1
ATOM 1585 O O . TRP A 1 196 ? -14.875 12.805 23.562 1 95.88 196 TRP A O 1
ATOM 1595 N N . ARG A 1 197 ? -14.43 13.367 21.406 1 96.12 197 ARG A N 1
ATOM 1596 C CA . ARG A 1 197 ? -13.469 14.398 21.766 1 96.12 197 ARG A CA 1
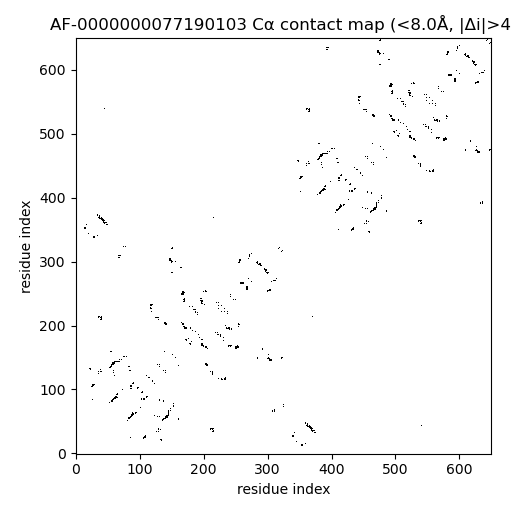ATOM 1597 C C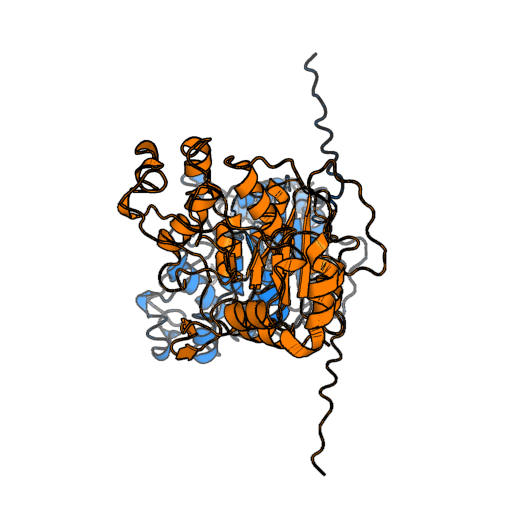 . ARG A 1 197 ? -13.664 15.664 20.938 1 96.12 197 ARG A C 1
ATOM 1599 O O . ARG A 1 197 ? -14.242 15.609 19.844 1 96.12 197 ARG A O 1
ATOM 1606 N N . LYS A 1 198 ? -13.203 16.719 21.469 1 94.81 198 LYS A N 1
ATOM 1607 C CA . LYS A 1 198 ? -13.148 18.016 20.781 1 94.81 198 LYS A CA 1
ATOM 1608 C C . LYS A 1 198 ? -11.711 18.516 20.672 1 94.81 198 LYS A C 1
ATOM 1610 O O . LYS A 1 198 ? -10.883 18.234 21.531 1 94.81 198 LYS A O 1
ATOM 1615 N N . GLY A 1 199 ? -11.445 19.203 19.578 1 94.5 199 GLY A N 1
ATOM 1616 C CA . GLY A 1 199 ? -10.141 19.828 19.391 1 94.5 199 GLY A CA 1
ATOM 1617 C C . GLY A 1 199 ? -10.109 20.781 18.219 1 94.5 199 GLY A C 1
ATOM 1618 O O . GLY A 1 199 ? -11.078 20.891 17.469 1 94.5 199 GLY A O 1
ATOM 1619 N N . SER A 1 200 ? -8.977 21.5 18.219 1 92.62 200 SER A N 1
ATOM 1620 C CA . SER A 1 200 ? -8.719 22.375 17.078 1 92.62 200 SER A CA 1
ATOM 1621 C C . SER A 1 200 ? -8.656 21.578 15.773 1 92.62 200 SER A C 1
ATOM 1623 O O . SER A 1 200 ? -8.289 20.391 15.781 1 92.62 200 SER A O 1
ATOM 1625 N N . GLN A 1 201 ? -9.055 22.234 14.711 1 93.75 201 GLN A N 1
ATOM 1626 C CA . GLN A 1 201 ? -8.977 21.625 13.391 1 93.75 201 GLN A CA 1
ATOM 1627 C C . GLN A 1 201 ? -7.527 21.469 12.938 1 93.75 201 GLN A C 1
ATOM 1629 O O . GLN A 1 201 ? -7.215 20.609 12.117 1 93.75 201 GLN A O 1
ATOM 1634 N N . TRP A 1 202 ? -6.629 22.266 13.469 1 97.94 202 TRP A N 1
ATOM 1635 C CA . TRP A 1 202 ? -5.262 22.359 12.977 1 97.94 202 TRP A CA 1
ATOM 1636 C C . TRP A 1 202 ? -4.387 21.266 13.594 1 97.94 202 TRP A C 1
ATOM 1638 O O . TRP A 1 202 ? -4.23 21.203 14.82 1 97.94 202 TRP A O 1
ATOM 1648 N N . PHE A 1 203 ? -3.848 20.406 12.758 1 98.69 203 PHE A N 1
ATOM 1649 C CA . PHE A 1 203 ? -3.094 19.25 13.25 1 98.69 203 PHE A CA 1
ATOM 1650 C C . PHE A 1 203 ? -1.73 19.172 12.578 1 98.69 203 PHE A C 1
ATOM 1652 O O . PHE A 1 203 ? -1.511 19.781 11.531 1 98.69 203 PHE A O 1
ATOM 1659 N N . GLN A 1 204 ? -0.765 18.547 13.172 1 98.88 204 GLN A N 1
ATOM 1660 C CA . GLN A 1 204 ? 0.505 18.047 12.664 1 98.88 204 GLN A CA 1
ATOM 1661 C C . GLN A 1 204 ? 0.648 16.547 12.938 1 98.88 204 GLN A C 1
ATOM 1663 O O . GLN A 1 204 ? 0.761 16.141 14.094 1 98.88 204 GLN A O 1
ATOM 1668 N N . ILE A 1 205 ? 0.65 15.758 11.836 1 98.88 205 ILE A N 1
ATOM 1669 C CA . ILE A 1 205 ? 0.524 14.32 12.055 1 98.88 205 ILE A CA 1
ATOM 1670 C C . ILE A 1 205 ? 1.536 13.57 11.188 1 98.88 205 ILE A C 1
ATOM 1672 O O . ILE A 1 205 ? 2.133 14.148 10.281 1 98.88 205 ILE A O 1
ATOM 1676 N N . ASP A 1 206 ? 1.768 12.336 11.578 1 98.62 206 ASP A N 1
ATOM 1677 C CA . ASP A 1 206 ? 2.684 11.508 10.797 1 98.62 206 ASP A CA 1
ATOM 1678 C C . ASP A 1 206 ? 1.942 10.766 9.68 1 98.62 206 ASP A C 1
ATOM 1680 O O . ASP A 1 206 ? 0.728 10.914 9.531 1 98.62 206 ASP A O 1
ATOM 1684 N N . ARG A 1 207 ? 2.65 10.07 8.898 1 97.62 207 ARG A N 1
ATOM 1685 C CA . ARG A 1 207 ? 2.119 9.414 7.703 1 97.62 207 ARG A CA 1
ATOM 1686 C C . ARG A 1 207 ? 1.118 8.328 8.078 1 97.62 207 ARG A C 1
ATOM 1688 O O . ARG A 1 207 ? 0.104 8.148 7.398 1 97.62 207 ARG A O 1
ATOM 1695 N N . GLU A 1 208 ? 1.361 7.586 9.117 1 97.69 208 GLU A N 1
ATOM 1696 C CA . GLU A 1 208 ? 0.463 6.512 9.539 1 97.69 208 GLU A CA 1
ATOM 1697 C C . GLU A 1 208 ? -0.934 7.047 9.836 1 97.69 208 GLU A C 1
ATOM 1699 O O . GLU A 1 208 ? -1.93 6.508 9.352 1 97.69 208 GLU A O 1
ATOM 1704 N N . LEU A 1 209 ? -0.98 8.102 10.617 1 98.62 209 LEU A N 1
ATOM 1705 C CA . LEU A 1 209 ? -2.275 8.688 10.945 1 98.62 209 LEU A CA 1
ATOM 1706 C C . LEU A 1 209 ? -2.924 9.297 9.711 1 98.62 209 LEU A C 1
ATOM 1708 O O . LEU A 1 209 ? -4.145 9.219 9.539 1 98.62 209 LEU A O 1
ATOM 1712 N N . ALA A 1 210 ? -2.137 9.906 8.852 1 98.81 210 ALA A N 1
ATOM 1713 C CA . ALA A 1 210 ? -2.674 10.461 7.613 1 98.81 210 ALA A CA 1
ATOM 1714 C C . ALA A 1 210 ? -3.365 9.391 6.785 1 98.81 210 ALA A C 1
ATOM 1716 O O . ALA A 1 210 ? -4.484 9.586 6.305 1 98.81 210 ALA A O 1
ATOM 1717 N N . VAL A 1 211 ? -2.699 8.273 6.625 1 98.56 211 VAL A N 1
ATOM 1718 C CA . VAL A 1 211 ? -3.262 7.172 5.855 1 98.56 211 VAL A CA 1
ATOM 1719 C C . VAL A 1 211 ? -4.551 6.688 6.516 1 98.56 211 VAL A C 1
ATOM 1721 O O . VAL A 1 211 ? -5.531 6.383 5.828 1 98.56 211 VAL A O 1
ATOM 1724 N N . GLU A 1 212 ? -4.566 6.656 7.832 1 98.44 212 GLU A N 1
ATOM 1725 C CA . GLU A 1 212 ? -5.758 6.227 8.555 1 98.44 212 GLU A CA 1
ATOM 1726 C C . GLU A 1 212 ? -6.941 7.148 8.273 1 98.44 212 GLU A C 1
ATOM 1728 O O . GLU A 1 212 ? -8.062 6.68 8.055 1 98.44 212 GLU A O 1
ATOM 1733 N N . ILE A 1 213 ? -6.672 8.344 8.25 1 98.5 213 ILE A N 1
ATOM 1734 C CA . ILE A 1 213 ? -7.73 9.328 8.047 1 98.5 213 ILE A CA 1
ATOM 1735 C C . ILE A 1 213 ? -8.297 9.188 6.633 1 98.5 213 ILE A C 1
ATOM 1737 O O . ILE A 1 213 ? -9.516 9.148 6.449 1 98.5 213 ILE A O 1
ATOM 1741 N N . VAL A 1 214 ? -7.465 9.047 5.641 1 98.31 214 VAL A N 1
ATOM 1742 C CA . VAL A 1 214 ? -7.93 9.047 4.258 1 98.31 214 VAL A CA 1
ATOM 1743 C C . VAL A 1 214 ? -8.609 7.711 3.943 1 98.31 214 VAL A C 1
ATOM 1745 O O . VAL A 1 214 ? -9.453 7.633 3.049 1 98.31 214 VAL A O 1
ATOM 1748 N N . SER A 1 215 ? -8.242 6.68 4.695 1 97.81 215 SER A N 1
ATOM 1749 C CA . SER A 1 215 ? -8.766 5.352 4.406 1 97.81 215 SER A CA 1
ATOM 1750 C C . SER A 1 215 ? -9.977 5.031 5.281 1 97.81 215 SER A C 1
ATOM 1752 O O . SER A 1 215 ? -10.594 3.977 5.133 1 97.81 215 SER A O 1
ATOM 1754 N N . ASP A 1 216 ? -10.32 5.902 6.152 1 97.19 216 ASP A N 1
ATOM 1755 C CA . ASP A 1 216 ? -11.359 5.625 7.133 1 97.19 216 ASP A CA 1
ATOM 1756 C C . ASP A 1 216 ? -12.727 5.484 6.457 1 97.19 216 ASP A C 1
ATOM 1758 O O . ASP A 1 216 ? -13.227 6.434 5.852 1 97.19 216 ASP A O 1
ATOM 1762 N N . ASN A 1 217 ? -13.266 4.316 6.566 1 94.56 217 ASN A N 1
ATOM 1763 C CA . ASN A 1 217 ? -14.602 4.047 6.055 1 94.56 217 ASN A CA 1
ATOM 1764 C C . ASN A 1 217 ? -15.531 3.535 7.152 1 94.56 217 ASN A C 1
ATOM 1766 O O . ASN A 1 217 ? -16.609 3.018 6.867 1 94.56 217 ASN A O 1
ATOM 1770 N N . LEU A 1 218 ? -15.078 3.678 8.305 1 96.06 218 LEU A N 1
ATOM 1771 C CA . LEU A 1 218 ? -15.859 3.189 9.438 1 96.06 218 LEU A CA 1
ATOM 1772 C C . LEU A 1 218 ? -16.422 4.348 10.25 1 96.06 218 LEU A C 1
ATOM 1774 O O . LEU A 1 218 ? -17.641 4.438 10.453 1 96.06 218 LEU A O 1
ATOM 1778 N N . TYR A 1 219 ? -15.578 5.285 10.656 1 97.19 219 TYR A N 1
ATOM 1779 C CA . TYR A 1 219 ? -15.984 6.352 11.562 1 97.19 219 TYR A CA 1
ATOM 1780 C C . TYR A 1 219 ? -16.484 7.566 10.789 1 97.19 219 TYR A C 1
ATOM 1782 O O . TYR A 1 219 ? -17.484 8.188 11.172 1 97.19 219 TYR A O 1
ATOM 1790 N N . PHE A 1 220 ? -15.828 7.938 9.711 1 96.31 220 PHE A N 1
ATOM 1791 C CA . PHE A 1 220 ? -16.188 9.141 8.977 1 96.31 220 PHE A CA 1
ATOM 1792 C C . PHE A 1 220 ? -17.625 9.047 8.461 1 96.31 220 PHE A C 1
ATOM 1794 O O . PHE A 1 220 ? -18.391 10.016 8.531 1 96.31 220 PHE A O 1
ATOM 1801 N N . PRO A 1 221 ? -18.031 7.859 7.93 1 95.62 221 PRO A N 1
ATOM 1802 C CA . PRO A 1 221 ? -19.422 7.758 7.504 1 95.62 221 PRO A CA 1
ATOM 1803 C C . PRO A 1 221 ? -20.406 8.023 8.641 1 95.62 221 PRO A C 1
ATOM 1805 O O . PRO A 1 221 ? -21.484 8.57 8.406 1 95.62 221 PRO A O 1
ATOM 1808 N N . VAL A 1 222 ? -20.047 7.688 9.828 1 96.81 222 VAL A N 1
ATOM 1809 C CA . VAL A 1 222 ? -20.891 7.941 10.992 1 96.81 222 VAL A CA 1
ATOM 1810 C C . VAL A 1 222 ? -21 9.445 11.234 1 96.81 222 VAL A C 1
ATOM 1812 O O . VAL A 1 222 ? -22.078 9.969 11.477 1 96.81 222 VAL A O 1
ATOM 1815 N N . PHE A 1 223 ? -19.906 10.164 11.156 1 96.19 223 PHE A N 1
ATOM 1816 C CA . PHE A 1 223 ? -19.891 11.617 11.312 1 96.19 223 PHE A CA 1
ATOM 1817 C C . PHE A 1 223 ? -20.688 12.289 10.203 1 96.19 223 PHE A C 1
ATOM 1819 O O . PHE A 1 223 ? -21.453 13.227 10.461 1 96.19 223 PHE A O 1
ATOM 1826 N N . LYS A 1 224 ? -20.562 11.773 9 1 94.38 224 LYS A N 1
ATOM 1827 C CA . LYS A 1 224 ? -21.281 12.328 7.863 1 94.38 224 LYS A CA 1
ATOM 1828 C C . LYS A 1 224 ? -22.797 12.211 8.055 1 94.38 224 LYS A C 1
ATOM 1830 O O . LYS A 1 224 ? -23.547 13.117 7.688 1 94.38 224 LYS A O 1
ATOM 1835 N N . LYS A 1 225 ? -23.125 11.188 8.641 1 94.69 225 LYS A N 1
ATOM 1836 C CA . LYS A 1 225 ? -24.547 10.906 8.789 1 94.69 225 LYS A CA 1
ATOM 1837 C C . LYS A 1 225 ? -25.125 11.641 9.992 1 94.69 225 LYS A C 1
ATOM 1839 O O . LYS A 1 225 ? -26.25 12.164 9.922 1 94.69 225 LYS A O 1
ATOM 1844 N N . TYR A 1 226 ? -24.328 11.797 11.094 1 95.5 226 TYR A N 1
ATOM 1845 C CA . TYR A 1 226 ? -24.984 12.156 12.336 1 95.5 226 TYR A CA 1
ATOM 1846 C C . TYR A 1 226 ? -24.391 13.438 12.914 1 95.5 226 TYR A C 1
ATOM 1848 O O . TYR A 1 226 ? -24.891 13.961 13.914 1 95.5 226 TYR A O 1
ATOM 1856 N N . CYS A 1 227 ? -23.344 13.961 12.414 1 93.62 227 CYS A N 1
ATOM 1857 C CA . CYS A 1 227 ? -22.719 15.195 12.891 1 93.62 227 CYS A CA 1
ATOM 1858 C C . CYS A 1 227 ? -22.734 16.266 11.812 1 93.62 227 CYS A C 1
ATOM 1860 O O . CYS A 1 227 ? -21.75 16.453 11.109 1 93.62 227 CYS A O 1
ATOM 1862 N N . ASN A 1 228 ? -23.875 16.922 11.75 1 86.56 228 ASN A N 1
ATOM 1863 C CA . ASN A 1 228 ? -24.062 17.953 10.742 1 86.56 228 ASN A CA 1
ATOM 1864 C C . ASN A 1 228 ? -24.406 19.312 11.367 1 86.56 228 ASN A C 1
ATOM 1866 O O . ASN A 1 228 ? -24.844 19.375 12.516 1 86.56 228 ASN A O 1
ATOM 1870 N N . GLY A 1 229 ? -24.141 20.328 10.609 1 80.25 229 GLY A N 1
ATOM 1871 C CA . GLY A 1 229 ? -24.547 21.672 11.023 1 80.25 229 GLY A CA 1
ATOM 1872 C C . GLY A 1 229 ? -23.859 22.125 12.297 1 80.25 229 GLY A C 1
ATOM 1873 O O . GLY A 1 229 ? -22.625 22.234 12.336 1 80.25 229 GLY A O 1
ATOM 1874 N N . LYS A 1 230 ? -24.641 22.125 13.375 1 81.81 230 LYS A N 1
ATOM 1875 C CA . LYS A 1 230 ? -24.188 22.703 14.633 1 81.81 230 LYS A CA 1
ATOM 1876 C C . LYS A 1 230 ? -23.203 21.797 15.344 1 81.81 230 LYS A C 1
ATOM 1878 O O . LYS A 1 230 ? -22.609 22.172 16.359 1 81.81 230 LYS A O 1
ATOM 1883 N N . CYS A 1 231 ? -22.969 20.75 14.773 1 88.38 231 CYS A N 1
ATOM 1884 C CA . CYS A 1 231 ? -22.047 19.812 15.398 1 88.38 231 CYS A CA 1
ATOM 1885 C C . CYS A 1 231 ? -20.594 20.234 15.18 1 88.38 231 CYS A C 1
ATOM 1887 O O . CYS A 1 231 ? -19.75 20.062 16.062 1 88.38 231 CYS A O 1
ATOM 1889 N N . TYR A 1 232 ? -20.312 20.906 14.023 1 88.81 232 TYR A N 1
ATOM 1890 C CA . TYR A 1 232 ? -18.953 21.312 13.672 1 88.81 232 TYR A CA 1
ATOM 1891 C C . TYR A 1 232 ? -18.016 20.094 13.656 1 88.81 232 TYR A C 1
ATOM 1893 O O . TYR A 1 232 ? -17.047 20.047 14.414 1 88.81 232 TYR A O 1
ATOM 1901 N N . SER A 1 233 ? -18.203 19.203 12.742 1 92.38 233 SER A N 1
ATOM 1902 C CA . SER A 1 233 ? -17.562 17.891 12.68 1 92.38 233 SER A CA 1
ATOM 1903 C C . SER A 1 233 ? -16.047 18.031 12.578 1 92.38 233 SER A C 1
ATOM 1905 O O . SER A 1 233 ? -15.305 17.156 13.039 1 92.38 233 SER A O 1
ATOM 1907 N N . GLU A 1 234 ? -15.539 19.156 12.023 1 92 234 GLU A N 1
ATOM 1908 C CA . GLU A 1 234 ? -14.109 19.344 11.859 1 92 234 GLU A CA 1
ATOM 1909 C C . GLU A 1 234 ? -13.398 19.484 13.203 1 92 234 GLU A C 1
ATOM 1911 O O . GLU A 1 234 ? -12.188 19.297 13.297 1 92 234 GLU A O 1
ATOM 1916 N N . GLU A 1 235 ? -14.141 19.688 14.266 1 93.25 235 GLU A N 1
ATOM 1917 C CA . GLU A 1 235 ? -13.555 19.828 15.594 1 93.25 235 GLU A CA 1
ATOM 1918 C C . GLU A 1 235 ? -13.703 18.531 16.391 1 93.25 235 GLU A C 1
ATOM 1920 O O . GLU A 1 235 ? -13.234 18.438 17.531 1 93.25 235 GLU A O 1
ATOM 1925 N N . HIS A 1 236 ? -14.375 17.625 15.789 1 95.44 236 HIS A N 1
ATOM 1926 C CA . HIS A 1 236 ? -14.68 16.453 16.594 1 95.44 236 HIS A CA 1
ATOM 1927 C C . HIS A 1 236 ? -14.188 15.172 15.914 1 95.44 236 HIS A C 1
ATOM 1929 O O . HIS A 1 236 ? -13.789 14.227 16.594 1 95.44 236 HIS A O 1
ATOM 1935 N N . TYR A 1 237 ? -14.195 15.086 14.609 1 96.81 237 TYR A N 1
ATOM 1936 C CA . TYR A 1 237 ? -13.922 13.836 13.906 1 96.81 237 TYR A CA 1
ATOM 1937 C C . TYR A 1 237 ? -12.492 13.359 14.18 1 96.81 237 TYR A C 1
ATOM 1939 O O . TYR A 1 237 ? -12.289 12.312 14.789 1 96.81 237 TYR A O 1
ATOM 1947 N N . ILE A 1 238 ? -11.477 14.195 13.844 1 98.06 238 ILE A N 1
ATOM 1948 C CA . ILE A 1 238 ? -10.086 13.75 13.945 1 98.06 238 ILE A CA 1
ATOM 1949 C C . ILE A 1 238 ? -9.703 13.602 15.414 1 98.06 238 ILE A C 1
ATOM 1951 O O . ILE A 1 238 ? -9.086 12.602 15.797 1 98.06 238 ILE A O 1
ATOM 1955 N N . PRO A 1 239 ? -10.117 14.492 16.266 1 97.44 239 PRO A N 1
ATOM 1956 C CA . PRO A 1 239 ? -9.844 14.289 17.688 1 97.44 239 PRO A CA 1
ATOM 1957 C C . PRO A 1 239 ? -10.422 12.977 18.219 1 97.44 239 PRO A C 1
ATOM 1959 O O . PRO A 1 239 ? -9.758 12.273 18.984 1 97.44 239 PRO A O 1
ATOM 1962 N N . THR A 1 240 ? -11.625 12.68 17.812 1 97.75 240 THR A N 1
ATOM 1963 C CA . THR A 1 240 ? -12.266 11.445 18.266 1 97.75 240 THR A CA 1
ATOM 1964 C C . THR A 1 240 ? -11.562 10.227 17.672 1 97.75 240 THR A C 1
ATOM 1966 O O . THR A 1 240 ? -11.305 9.25 18.391 1 97.75 240 THR A O 1
ATOM 1969 N N . LEU A 1 241 ? -11.203 10.312 16.438 1 97.94 241 LEU A N 1
ATOM 1970 C CA . LEU A 1 241 ? -10.508 9.219 15.766 1 97.94 241 LEU A CA 1
ATOM 1971 C C . LEU A 1 241 ? -9.188 8.914 16.469 1 97.94 241 LEU A C 1
ATOM 1973 O O . LEU A 1 241 ? -8.875 7.746 16.719 1 97.94 241 LEU A O 1
ATOM 1977 N N . VAL A 1 242 ? -8.414 9.922 16.797 1 97.81 242 VAL A N 1
ATOM 1978 C CA . VAL A 1 242 ? -7.113 9.719 17.422 1 97.81 242 VAL A CA 1
ATOM 1979 C C . VAL A 1 242 ? -7.293 9.172 18.828 1 97.81 242 VAL A C 1
ATOM 1981 O O . VAL A 1 242 ? -6.473 8.383 19.297 1 97.81 242 VAL A O 1
ATOM 1984 N N . ASN A 1 243 ? -8.328 9.609 19.453 1 96.94 243 ASN A N 1
ATOM 1985 C CA . ASN A 1 243 ? -8.602 9.07 20.781 1 96.94 243 ASN A CA 1
ATOM 1986 C C . ASN A 1 243 ? -8.898 7.574 20.719 1 96.94 243 ASN A C 1
ATOM 1988 O O . ASN A 1 243 ? -8.516 6.832 21.625 1 96.94 243 ASN A O 1
ATOM 1992 N N . ILE A 1 244 ? -9.562 7.18 19.719 1 97.19 244 ILE A N 1
ATOM 1993 C CA . ILE A 1 244 ? -9.961 5.785 19.578 1 97.19 244 ILE A CA 1
ATOM 1994 C C . ILE A 1 244 ? -8.758 4.945 19.141 1 97.19 244 ILE A C 1
ATOM 1996 O O . ILE A 1 244 ? -8.516 3.875 19.703 1 97.19 244 ILE A O 1
ATOM 2000 N N . LYS A 1 245 ? -7.949 5.453 18.25 1 96.81 245 LYS A N 1
ATOM 2001 C CA . LYS A 1 245 ? -7.012 4.559 17.562 1 96.81 245 LYS A CA 1
ATOM 2002 C C . LYS A 1 245 ? -5.566 4.957 17.859 1 96.81 245 LYS A C 1
ATOM 2004 O O . LYS A 1 245 ? -4.648 4.148 17.688 1 96.81 245 LYS A O 1
ATOM 2009 N N . PHE A 1 246 ? -5.301 6.156 18.156 1 96.38 246 PHE A N 1
ATOM 2010 C CA . PHE A 1 246 ? -3.932 6.656 18.219 1 96.38 246 PHE A CA 1
ATOM 2011 C C . PHE A 1 246 ? -3.668 7.375 19.531 1 96.38 246 PHE A C 1
ATOM 2013 O O . PHE A 1 246 ? -2.885 8.328 19.578 1 96.38 246 PHE A O 1
ATOM 2020 N N . TRP A 1 247 ? -4.312 6.977 20.531 1 94.19 247 TRP A N 1
ATOM 2021 C CA . TRP A 1 247 ? -4.23 7.676 21.797 1 94.19 247 TRP A CA 1
ATOM 2022 C C . TRP A 1 247 ? -2.791 7.727 22.297 1 94.19 247 TRP A C 1
ATOM 2024 O O . TRP A 1 247 ? -2.299 8.789 22.688 1 94.19 247 TRP A O 1
ATOM 2034 N N . LYS A 1 248 ? -2.02 6.633 22.188 1 94.56 248 LYS A N 1
ATOM 2035 C CA . LYS A 1 248 ? -0.667 6.531 22.734 1 94.56 248 LYS A CA 1
ATOM 2036 C C . LYS A 1 248 ? 0.32 7.348 21.906 1 94.56 248 LYS A C 1
ATOM 2038 O O . LYS A 1 248 ? 1.306 7.863 22.438 1 94.56 248 LYS A O 1
ATOM 2043 N N . SER A 1 249 ? 0.014 7.52 20.672 1 96.56 249 SER A N 1
ATOM 2044 C CA . SER A 1 249 ? 0.958 8.188 19.781 1 96.56 249 SER A CA 1
ATOM 2045 C C . SER A 1 249 ? 0.552 9.641 19.531 1 96.56 249 SER A C 1
ATOM 2047 O O . SER A 1 249 ? 1.101 10.297 18.656 1 96.56 249 SER A O 1
ATOM 2049 N N . ASN A 1 250 ? -0.375 10.125 20.297 1 97.81 250 ASN A N 1
ATOM 2050 C CA . ASN A 1 250 ? -0.828 11.508 20.156 1 97.81 250 ASN A CA 1
ATOM 2051 C C . ASN A 1 250 ? -0.475 12.336 21.391 1 97.81 250 ASN A C 1
ATOM 2053 O O . ASN A 1 250 ? -0.611 11.859 22.516 1 97.81 250 ASN A O 1
ATOM 2057 N N . SER A 1 251 ? -0.076 13.555 21.172 1 96.25 251 SER A N 1
ATOM 2058 C CA . SER A 1 251 ? 0.337 14.453 22.25 1 96.25 251 SER A CA 1
ATOM 2059 C C . SER A 1 251 ? -0.864 15.156 22.875 1 96.25 251 SER A C 1
ATOM 2061 O O . SER A 1 251 ? -0.743 15.781 23.922 1 96.25 251 SER A O 1
ATOM 2063 N N . LYS A 1 252 ? -2.035 15.141 22.203 1 94.62 252 LYS A N 1
ATOM 2064 C CA . LYS A 1 252 ? -3.293 15.734 22.656 1 94.62 252 LYS A CA 1
ATOM 2065 C C . LYS A 1 252 ? -3.223 17.266 22.609 1 94.62 252 LYS A C 1
ATOM 2067 O O . LYS A 1 252 ? -3.908 17.938 23.391 1 94.62 252 LYS A O 1
ATOM 2072 N N . ARG A 1 253 ? -2.348 17.781 21.875 1 95.06 253 ARG A N 1
ATOM 2073 C CA . ARG A 1 253 ? -2.244 19.219 21.625 1 95.06 253 ARG A CA 1
ATOM 2074 C C . ARG A 1 253 ? -1.929 19.5 20.156 1 95.06 253 ARG A C 1
ATOM 2076 O O . ARG A 1 253 ? -1.502 18.594 19.438 1 95.06 253 ARG A O 1
ATOM 2083 N N . THR A 1 254 ? -2.186 20.719 19.766 1 97.06 254 THR A N 1
ATOM 2084 C CA . THR A 1 254 ? -1.794 21.219 18.453 1 97.06 254 THR A CA 1
ATOM 2085 C C . THR A 1 254 ? -0.562 22.109 18.562 1 97.06 254 THR A C 1
ATOM 2087 O O . THR A 1 254 ? -0.312 22.719 19.609 1 97.06 254 THR A O 1
ATOM 2090 N N . MET A 1 255 ? 0.173 22.172 17.469 1 97.12 255 MET A N 1
ATOM 2091 C CA . MET A 1 255 ? 1.348 23.047 17.422 1 97.12 255 MET A CA 1
ATOM 2092 C C . MET A 1 255 ? 0.998 24.406 16.828 1 97.12 255 MET A C 1
ATOM 2094 O O . MET A 1 255 ? 1.885 25.219 16.562 1 97.12 255 MET A O 1
ATOM 2098 N N . THR A 1 256 ? -0.238 24.625 16.578 1 98.06 256 THR A N 1
ATOM 2099 C CA . THR A 1 256 ? -0.705 25.906 16.047 1 98.06 256 THR A CA 1
ATOM 2100 C C . THR A 1 256 ? -1.325 26.75 17.156 1 98.06 256 THR A C 1
ATOM 2102 O O . THR A 1 256 ? -2.385 26.406 17.688 1 98.06 256 THR A O 1
ATOM 2105 N N . TRP A 1 257 ? -0.691 27.812 17.453 1 96.69 257 TRP A N 1
ATOM 2106 C CA . TRP A 1 257 ? -1.164 28.734 18.484 1 96.69 257 TRP A CA 1
ATOM 2107 C C . TRP A 1 257 ? -2.348 29.547 18 1 96.69 257 TRP A C 1
ATOM 2109 O O . TRP A 1 257 ? -2.316 30.094 16.891 1 96.69 257 TRP A O 1
ATOM 2119 N N . VAL A 1 258 ? -3.35 29.578 18.734 1 95.75 258 VAL A N 1
ATOM 2120 C CA . VAL A 1 258 ? -4.527 30.406 18.5 1 95.75 258 VAL A CA 1
ATOM 2121 C C . VAL A 1 258 ? -4.871 31.172 19.781 1 95.75 258 VAL A C 1
ATOM 2123 O O . VAL A 1 258 ? -4.863 30.609 20.875 1 95.75 258 VAL A O 1
ATOM 2126 N N . ASP A 1 259 ? -5.168 32.469 19.641 1 94.81 259 ASP A N 1
ATOM 2127 C CA . ASP A 1 259 ? -5.469 33.281 20.812 1 94.81 259 ASP A CA 1
ATOM 2128 C C . ASP A 1 259 ? -6.961 33.281 21.125 1 94.81 259 ASP A C 1
ATOM 2130 O O . ASP A 1 259 ? -7.746 33.969 20.453 1 94.81 259 ASP A O 1
ATOM 2134 N N . TRP A 1 260 ? -7.285 32.625 22.156 1 91.12 260 TRP A N 1
ATOM 2135 C CA . TRP A 1 260 ? -8.672 32.562 22.594 1 91.12 260 TRP A CA 1
ATOM 2136 C C . TRP A 1 260 ? -8.891 33.375 23.859 1 91.12 260 TRP A C 1
ATOM 2138 O O . TRP A 1 260 ? -9.914 33.219 24.531 1 91.12 260 TRP A O 1
ATOM 2148 N N . SER A 1 261 ? -7.938 34.125 24.203 1 89.69 261 SER A N 1
ATOM 2149 C CA . SER A 1 261 ? -7.914 34.812 25.5 1 89.69 261 SER A CA 1
ATOM 2150 C C . SER A 1 261 ? -9.094 35.75 25.656 1 89.69 261 SER A C 1
ATOM 2152 O O . SER A 1 261 ? -9.539 36.031 26.766 1 89.69 261 SER A O 1
ATOM 2154 N N . LYS A 1 262 ? -9.602 36.25 24.578 1 89.06 262 LYS A N 1
ATOM 2155 C CA . LYS A 1 262 ? -10.695 37.188 24.656 1 89.06 262 LYS A CA 1
ATOM 2156 C C . LYS A 1 262 ? -12.047 36.5 24.719 1 89.06 262 LYS A C 1
ATOM 2158 O O . LYS A 1 262 ? -13.086 37.125 24.844 1 89.06 262 LYS A O 1
ATOM 2163 N N . GLY A 1 263 ? -12.055 35.25 24.609 1 80 263 GLY A N 1
ATOM 2164 C CA . GLY A 1 263 ? -13.289 34.469 24.672 1 80 263 GLY A CA 1
ATOM 2165 C C . GLY A 1 263 ? -14.133 34.594 23.422 1 80 263 GLY A C 1
ATOM 2166 O O . GLY A 1 263 ? -13.703 35.219 22.438 1 80 263 GLY A O 1
ATOM 2167 N N . GLY A 1 264 ? -15.289 33.875 23.359 1 79.5 264 GLY A N 1
ATOM 2168 C CA . GLY A 1 264 ? -16.203 33.938 22.219 1 79.5 264 GLY A CA 1
ATOM 2169 C C . GLY A 1 264 ? -16.031 32.812 21.25 1 79.5 264 GLY A C 1
ATOM 2170 O O . GLY A 1 264 ? -15.367 31.812 21.547 1 79.5 264 GLY A O 1
ATOM 2171 N N . TYR A 1 265 ? -16.734 33.031 20.156 1 78.81 265 TYR A N 1
ATOM 2172 C CA . TYR A 1 265 ? -16.797 31.953 19.188 1 78.81 265 TYR A CA 1
ATOM 2173 C C . TYR A 1 265 ? -15.719 32.094 18.125 1 78.81 265 TYR A C 1
ATOM 2175 O O . TYR A 1 265 ? -15.523 31.188 17.297 1 78.81 265 TYR A O 1
ATOM 2183 N N . HIS A 1 266 ? -14.961 33.25 18.234 1 86.5 266 HIS A N 1
ATOM 2184 C CA . HIS A 1 266 ? -13.898 33.531 17.266 1 86.5 266 HIS A CA 1
ATOM 2185 C C . HIS A 1 266 ? -12.609 33.938 17.969 1 86.5 266 HIS A C 1
ATOM 2187 O O . HIS A 1 266 ? -12.625 34.719 18.906 1 86.5 266 HIS A O 1
ATOM 2193 N N . PRO A 1 267 ? -11.531 33.344 17.516 1 92.62 267 PRO A N 1
ATOM 2194 C CA . PRO A 1 267 ? -10.258 33.719 18.125 1 92.62 267 PRO A CA 1
ATOM 2195 C C . PRO A 1 267 ? -9.828 35.156 17.734 1 92.62 267 PRO A C 1
ATOM 2197 O O . PRO A 1 267 ? -10.359 35.719 16.781 1 92.62 267 PRO A O 1
ATOM 2200 N N . SER A 1 268 ? -8.93 35.656 18.547 1 94.19 268 SER A N 1
ATOM 2201 C CA . SER A 1 268 ? -8.406 37 18.281 1 94.19 268 SER A CA 1
ATOM 2202 C C . SER A 1 268 ? -7.621 37.062 16.969 1 94.19 268 SER A C 1
ATOM 2204 O O . SER A 1 268 ? -6.871 36.125 16.656 1 94.19 268 SER A O 1
ATOM 2206 N N . ARG A 1 269 ? -7.84 38.188 16.281 1 95.94 269 ARG A N 1
ATOM 2207 C CA . ARG A 1 269 ? -7.074 38.469 15.07 1 95.94 269 ARG A CA 1
ATOM 2208 C C . ARG A 1 269 ? -5.941 39.438 15.336 1 95.94 269 ARG A C 1
ATOM 2210 O O . ARG A 1 269 ? -6.062 40.312 16.203 1 95.94 269 ARG A O 1
ATOM 2217 N N . TYR A 1 270 ? -4.895 39.312 14.562 1 96.44 270 TYR A N 1
ATOM 2218 C CA . TYR A 1 270 ? -3.732 40.156 14.766 1 96.44 270 TYR A CA 1
ATOM 2219 C C . TYR A 1 270 ? -3.367 40.906 13.477 1 96.44 270 TYR A C 1
ATOM 2221 O O . TYR A 1 270 ? -3.037 40.281 12.469 1 96.44 270 TYR A O 1
ATOM 2229 N N . ASN A 1 271 ? -3.439 42.188 13.586 1 95.75 271 ASN A N 1
ATOM 2230 C CA . ASN A 1 271 ? -3.088 43.031 12.461 1 95.75 271 ASN A CA 1
ATOM 2231 C C . ASN A 1 271 ? -1.691 43.625 12.617 1 95.75 271 ASN A C 1
ATOM 2233 O O . ASN A 1 271 ? -0.959 43.281 13.539 1 95.75 271 ASN A O 1
ATOM 2237 N N . GLY A 1 272 ? -1.344 44.469 11.688 1 95.25 272 GLY A N 1
ATOM 2238 C CA . GLY A 1 272 ? 0.003 45.031 11.648 1 95.25 272 GLY A CA 1
ATOM 2239 C C . GLY A 1 272 ? 0.423 45.656 12.953 1 95.25 272 GLY A C 1
ATOM 2240 O O . GLY A 1 272 ? 1.55 45.469 13.414 1 95.25 272 GLY A O 1
ATOM 2241 N N . THR A 1 273 ? -0.442 46.375 13.555 1 94.75 273 THR A N 1
ATOM 2242 C CA . THR A 1 273 ? -0.119 47.094 14.773 1 94.75 273 THR A CA 1
ATOM 2243 C C . THR A 1 273 ? 0.023 46.125 15.953 1 94.75 273 THR A C 1
ATOM 2245 O O . THR A 1 273 ? 0.688 46.469 16.938 1 94.75 273 THR A O 1
ATOM 2248 N N . ASP A 1 274 ? -0.551 45 15.852 1 95.44 274 ASP A N 1
ATOM 2249 C CA . ASP A 1 274 ? -0.529 44.031 16.938 1 95.44 274 ASP A CA 1
ATOM 2250 C C . ASP A 1 274 ? 0.777 43.219 16.922 1 95.44 274 ASP A C 1
ATOM 2252 O O . ASP A 1 274 ? 1.144 42.625 17.938 1 95.44 274 ASP A O 1
ATOM 2256 N N . VAL A 1 275 ? 1.397 43.25 15.758 1 96.75 275 VAL A N 1
ATOM 2257 C CA . VAL A 1 275 ? 2.6 42.438 15.594 1 96.75 275 VAL A CA 1
ATOM 2258 C C . VAL A 1 275 ? 3.822 43.219 16.062 1 96.75 275 VAL A C 1
ATOM 2260 O O . VAL A 1 275 ? 4.324 44.094 15.328 1 96.75 275 VAL A O 1
ATOM 2263 N N . THR A 1 276 ? 4.25 42.906 17.234 1 96.38 276 THR A N 1
ATOM 2264 C CA . THR A 1 276 ? 5.449 43.5 17.828 1 96.38 276 THR A CA 1
ATOM 2265 C C . THR A 1 276 ? 6.488 42.438 18.141 1 96.38 276 THR A C 1
ATOM 2267 O O . THR A 1 276 ? 6.176 41.25 18.156 1 96.38 276 THR A O 1
ATOM 2270 N N . ALA A 1 277 ? 7.738 42.906 18.344 1 95.12 277 ALA A N 1
ATOM 2271 C CA . ALA A 1 277 ? 8.797 42 18.734 1 95.12 277 ALA A CA 1
ATOM 2272 C C . ALA A 1 277 ? 8.43 41.25 20.016 1 95.12 277 ALA A C 1
ATOM 2274 O O . ALA A 1 277 ? 8.602 40.031 20.094 1 95.12 277 ALA A O 1
ATOM 2275 N N . ASP A 1 278 ? 7.934 42 20.953 1 94.81 278 ASP A N 1
ATOM 2276 C CA . ASP A 1 278 ? 7.574 41.406 22.25 1 94.81 278 ASP A CA 1
ATOM 2277 C C . ASP A 1 278 ? 6.461 40.375 22.094 1 94.81 278 ASP A C 1
ATOM 2279 O O . ASP A 1 278 ? 6.492 39.312 22.734 1 94.81 278 ASP A O 1
ATOM 2283 N N . PHE A 1 279 ? 5.527 40.656 21.297 1 95.19 279 PHE A N 1
ATOM 2284 C CA . PHE A 1 279 ? 4.414 39.75 21.031 1 95.19 279 PHE A CA 1
ATOM 2285 C C . PHE A 1 279 ? 4.914 38.438 20.469 1 95.19 279 PHE A C 1
ATOM 2287 O O . PHE A 1 279 ? 4.578 37.344 20.969 1 95.19 279 PHE A O 1
ATOM 2294 N N . LEU A 1 280 ? 5.742 38.5 19.453 1 95.38 280 LEU A N 1
ATOM 2295 C CA . LEU A 1 280 ? 6.262 37.312 18.797 1 95.38 280 LEU A CA 1
ATOM 2296 C C . LEU A 1 280 ? 7.137 36.469 19.734 1 95.38 280 LEU A C 1
ATOM 2298 O O . LEU A 1 280 ? 7.055 35.25 19.75 1 95.38 280 LEU A O 1
ATOM 2302 N N . LYS A 1 281 ? 7.934 37.156 20.516 1 93.94 281 LYS A N 1
ATOM 2303 C CA . LYS A 1 281 ? 8.773 36.438 21.484 1 93.94 281 LYS A CA 1
ATOM 2304 C C . LYS A 1 281 ? 7.926 35.688 22.516 1 93.94 281 LYS A C 1
ATOM 2306 O O . LYS A 1 281 ? 8.266 34.594 22.922 1 93.94 281 LYS A O 1
ATOM 2311 N N . ARG A 1 282 ? 6.848 36.281 22.844 1 92.5 282 ARG A N 1
ATOM 2312 C CA . ARG A 1 282 ? 5.965 35.688 23.844 1 92.5 282 ARG A CA 1
ATOM 2313 C C . ARG A 1 282 ? 5.32 34.406 23.312 1 92.5 282 ARG A C 1
ATOM 2315 O O . ARG A 1 282 ? 5.27 33.406 24 1 92.5 282 ARG A O 1
ATOM 2322 N N . ILE A 1 283 ? 4.867 34.406 22.141 1 93.31 283 ILE A N 1
ATOM 2323 C CA . ILE A 1 283 ? 4.137 33.25 21.625 1 93.31 283 ILE A CA 1
ATOM 2324 C C . ILE A 1 283 ? 5.121 32.125 21.25 1 93.31 283 ILE A C 1
ATOM 2326 O O . ILE A 1 283 ? 4.742 30.969 21.156 1 93.31 283 ILE A O 1
ATOM 2330 N N . ARG A 1 284 ? 6.41 32.438 21.156 1 92.75 284 ARG A N 1
ATOM 2331 C CA . ARG A 1 284 ? 7.441 31.453 20.812 1 92.75 284 ARG A CA 1
ATOM 2332 C C . ARG A 1 284 ? 7.93 30.719 22.047 1 92.75 284 ARG A C 1
ATOM 2334 O O . ARG A 1 284 ? 8.398 29.578 21.953 1 92.75 284 ARG A O 1
ATOM 2341 N N . SER A 1 285 ? 7.996 31.281 23.312 1 82 285 SER A N 1
ATOM 2342 C CA . SER A 1 285 ? 8.797 30.703 24.391 1 82 285 SER A CA 1
ATOM 2343 C C . SER A 1 285 ? 8.031 30.688 25.703 1 82 285 SER A C 1
ATOM 2345 O O . SER A 1 285 ? 8.508 30.141 26.703 1 82 285 SER A O 1
ATOM 2347 N N . ARG A 1 286 ? 6.859 31.078 25.875 1 69.25 286 ARG A N 1
ATOM 2348 C CA . ARG A 1 286 ? 6.348 31.375 27.203 1 69.25 286 ARG A CA 1
ATOM 2349 C C . ARG A 1 286 ? 5.902 30.109 27.922 1 69.25 286 ARG A C 1
ATOM 2351 O O . ARG A 1 286 ? 5.754 30.109 29.141 1 69.25 286 ARG A O 1
ATOM 2358 N N . ARG A 1 287 ? 5.855 29.031 27.344 1 81.88 287 ARG A N 1
ATOM 2359 C CA . ARG A 1 287 ? 5.281 27.828 27.953 1 81.88 287 ARG A CA 1
ATOM 2360 C C . ARG A 1 287 ? 6.215 26.641 27.797 1 81.88 287 ARG A C 1
ATOM 2362 O O . ARG A 1 287 ? 7.117 26.656 26.953 1 81.88 287 ARG A O 1
ATOM 2369 N N . THR A 1 288 ? 6.094 25.812 28.875 1 90.75 288 THR A N 1
ATOM 2370 C CA . THR A 1 288 ? 6.789 24.531 28.781 1 90.75 288 THR A CA 1
ATOM 2371 C C . THR A 1 288 ? 5.832 23.422 28.344 1 90.75 288 THR A C 1
ATOM 2373 O O . THR A 1 288 ? 4.684 23.375 28.797 1 90.75 288 THR A O 1
ATOM 2376 N N . CYS A 1 289 ? 6.379 22.609 27.453 1 91.88 289 CYS A N 1
ATOM 2377 C CA . CYS A 1 289 ? 5.59 21.484 26.953 1 91.88 289 CYS A CA 1
ATOM 2378 C C . CYS A 1 289 ? 6.461 20.25 26.766 1 91.88 289 CYS A C 1
ATOM 2380 O O . CYS A 1 289 ? 7.684 20.312 26.891 1 91.88 289 CYS A O 1
ATOM 2382 N N . GLU A 1 290 ? 5.762 19.141 26.641 1 92 290 GLU A N 1
ATOM 2383 C CA . GLU A 1 290 ? 6.488 17.875 26.516 1 92 290 GLU A CA 1
ATOM 2384 C C . GLU A 1 290 ? 6.824 17.578 25.062 1 92 290 GLU A C 1
ATOM 2386 O O . GLU A 1 290 ? 5.973 17.719 24.172 1 92 290 GLU A O 1
ATOM 2391 N N . TYR A 1 291 ? 8.086 17.203 24.844 1 93.25 291 TYR A N 1
ATOM 2392 C CA . TYR A 1 291 ? 8.578 16.75 23.531 1 93.25 291 TYR A CA 1
ATOM 2393 C C . TYR A 1 291 ? 9.398 15.484 23.672 1 93.25 291 TYR A C 1
ATOM 2395 O O . TYR A 1 291 ? 10.523 15.516 24.188 1 93.25 291 TYR A O 1
ATOM 2403 N N . ASN A 1 292 ? 8.867 14.43 23.156 1 93.88 292 ASN A N 1
ATOM 2404 C CA . ASN A 1 292 ? 9.523 13.133 23.188 1 93.88 292 ASN A CA 1
ATOM 2405 C C . ASN A 1 292 ? 9.992 12.781 24.594 1 93.88 292 ASN A C 1
ATOM 2407 O O . ASN A 1 292 ? 11.133 12.344 24.797 1 93.88 292 ASN A O 1
ATOM 2411 N N . GLY A 1 293 ? 9.195 13.062 25.5 1 91.25 293 GLY A N 1
ATOM 2412 C CA . GLY A 1 293 ? 9.461 12.688 26.875 1 91.25 293 GLY A CA 1
ATOM 2413 C C . GLY A 1 293 ? 10.281 13.719 27.625 1 91.25 293 GLY A C 1
ATOM 2414 O O . GLY A 1 293 ? 10.602 13.523 28.812 1 91.25 293 GLY A O 1
ATOM 2415 N N . HIS A 1 294 ? 10.547 14.805 26.938 1 93.62 294 HIS A N 1
ATOM 2416 C CA . HIS A 1 294 ? 11.344 15.852 27.578 1 93.62 294 HIS A CA 1
ATOM 2417 C C . HIS A 1 294 ? 10.594 17.188 27.594 1 93.62 294 HIS A C 1
ATOM 2419 O O . HIS A 1 294 ? 9.75 17.438 26.734 1 93.62 294 HIS A O 1
ATOM 2425 N N . ALA A 1 295 ? 10.969 17.953 28.562 1 92.38 295 ALA A N 1
ATOM 2426 C CA . ALA A 1 295 ? 10.406 19.297 28.641 1 92.38 295 ALA A CA 1
ATOM 2427 C C . ALA A 1 295 ? 11.18 20.266 27.75 1 92.38 295 ALA A C 1
ATOM 2429 O O . ALA A 1 295 ? 12.406 20.281 27.766 1 92.38 295 ALA A O 1
ATOM 2430 N N . ILE A 1 296 ? 10.359 20.969 26.969 1 90.94 296 ILE A N 1
ATOM 2431 C CA . ILE A 1 296 ? 10.992 21.984 26.141 1 90.94 296 ILE A CA 1
ATOM 2432 C C . ILE A 1 296 ? 10.141 23.25 26.125 1 90.94 296 ILE A C 1
ATOM 2434 O O . ILE A 1 296 ? 8.992 23.234 26.594 1 90.94 296 ILE A O 1
ATOM 2438 N N . ASN A 1 297 ? 10.672 24.312 25.594 1 90.12 297 ASN A N 1
ATOM 2439 C CA . ASN A 1 297 ? 9.961 25.578 25.656 1 90.12 297 ASN A CA 1
ATOM 2440 C C . ASN A 1 297 ? 9.352 25.938 24.297 1 90.12 297 ASN A C 1
ATOM 2442 O O . ASN A 1 297 ? 8.805 27.031 24.125 1 90.12 297 ASN A O 1
ATOM 2446 N N . ILE A 1 298 ? 9.492 25.031 23.375 1 92.12 298 ILE A N 1
ATOM 2447 C CA . ILE A 1 298 ? 8.812 25.203 22.094 1 92.12 298 ILE A CA 1
ATOM 2448 C C . ILE A 1 298 ? 7.496 24.438 22.109 1 92.12 298 ILE A C 1
ATOM 2450 O O . ILE A 1 298 ? 7.477 23.219 21.891 1 92.12 298 ILE A O 1
ATOM 2454 N N . CYS A 1 299 ? 6.445 25.203 22.312 1 94.19 299 CYS A N 1
ATOM 2455 C CA . CYS A 1 299 ? 5.148 24.547 22.484 1 94.19 299 CYS A CA 1
ATOM 2456 C C . CYS A 1 299 ? 4.277 24.734 21.25 1 94.19 299 CYS A C 1
ATOM 2458 O O . CYS A 1 299 ? 3.295 24.016 21.062 1 94.19 299 CYS A O 1
ATOM 2460 N N . HIS A 1 300 ? 4.609 25.75 20.469 1 96.88 300 HIS A N 1
ATOM 2461 C CA . HIS A 1 300 ? 3.92 26.016 19.219 1 96.88 300 HIS A CA 1
ATOM 2462 C C . HIS A 1 300 ? 4.91 26.328 18.094 1 96.88 300 HIS A C 1
ATOM 2464 O O . HIS A 1 300 ? 5.918 27 18.328 1 96.88 300 HIS A O 1
ATOM 2470 N N . LEU A 1 301 ? 4.617 25.781 16.938 1 97.94 301 LEU A N 1
ATOM 2471 C CA . LEU A 1 301 ? 5.465 26 15.773 1 97.94 301 LEU A CA 1
ATOM 2472 C C . LEU A 1 301 ? 4.824 27 14.812 1 97.94 301 LEU A C 1
ATOM 2474 O O . LEU A 1 301 ? 5.512 27.609 13.984 1 97.94 301 LEU A O 1
ATOM 2478 N N . PHE A 1 302 ? 3.518 27.141 14.891 1 98.5 302 PHE A N 1
ATOM 2479 C CA . PHE A 1 302 ? 2.732 28.016 14.031 1 98.5 302 PHE A CA 1
ATOM 2480 C C . PHE A 1 302 ? 1.768 28.875 14.844 1 98.5 302 PHE A C 1
ATOM 2482 O O . PHE A 1 302 ? 1.521 28.578 16.016 1 98.5 302 PHE A O 1
ATOM 2489 N N . ALA A 1 303 ? 1.294 29.922 14.242 1 97.94 303 ALA A N 1
ATOM 2490 C CA . ALA A 1 303 ? 0.261 30.766 14.828 1 97.94 303 ALA A CA 1
ATOM 2491 C C . ALA A 1 303 ? -0.762 31.203 13.781 1 97.94 303 ALA A C 1
ATOM 2493 O O . ALA A 1 303 ? -0.452 31.266 12.594 1 97.94 303 ALA A O 1
ATOM 2494 N N . ARG A 1 304 ? -1.892 31.453 14.266 1 96.62 304 ARG A N 1
ATOM 2495 C CA . ARG A 1 304 ? -2.957 31.719 13.297 1 96.62 304 ARG A CA 1
ATOM 2496 C C . ARG A 1 304 ? -3.617 33.062 13.562 1 96.62 304 ARG A C 1
ATOM 2498 O O . ARG A 1 304 ? -3.453 33.656 14.641 1 96.62 304 ARG A O 1
ATOM 2505 N N . LYS A 1 305 ? -4.371 33.5 12.57 1 96.06 305 LYS A N 1
ATOM 2506 C CA . LYS A 1 305 ? -5.293 34.625 12.477 1 96.06 305 LYS A CA 1
ATOM 2507 C C . LYS A 1 305 ? -4.535 35.938 12.352 1 96.06 305 LYS A C 1
ATOM 2509 O O . LYS A 1 305 ? -4.836 36.906 13.062 1 96.06 305 LYS A O 1
ATOM 2514 N N . PHE A 1 306 ? -3.576 35.906 11.586 1 97.44 306 PHE A N 1
ATOM 2515 C CA . PHE A 1 306 ? -2.891 37.156 11.203 1 97.44 306 PHE A CA 1
ATOM 2516 C C . PHE A 1 306 ? -3.492 37.719 9.93 1 97.44 306 PHE A C 1
ATOM 2518 O O . PHE A 1 306 ? -3.713 37 8.953 1 97.44 306 PHE A O 1
ATOM 2525 N N . THR A 1 307 ? -3.746 39 9.984 1 95.62 307 THR A N 1
ATOM 2526 C CA . THR A 1 307 ? -4.367 39.625 8.828 1 95.62 307 THR A CA 1
ATOM 2527 C C . THR A 1 307 ? -3.309 40.031 7.809 1 95.62 307 THR A C 1
ATOM 2529 O O . THR A 1 307 ? -2.109 40 8.094 1 95.62 307 THR A O 1
ATOM 2532 N N . SER A 1 308 ? -3.779 40.406 6.641 1 92.94 308 SER A N 1
ATOM 2533 C CA . SER A 1 308 ? -2.875 40.719 5.543 1 92.94 308 SER A CA 1
ATOM 2534 C C . SER A 1 308 ? -2.018 41.938 5.871 1 92.94 308 SER A C 1
ATOM 2536 O O . SER A 1 308 ? -0.873 42.031 5.426 1 92.94 308 SER A O 1
ATOM 2538 N N . ASP A 1 309 ? -2.543 42.812 6.559 1 95.38 309 ASP A N 1
ATOM 2539 C CA . ASP A 1 309 ? -1.807 44.031 6.852 1 95.38 309 ASP A CA 1
ATOM 2540 C C . ASP A 1 309 ? -0.685 43.781 7.855 1 95.38 309 ASP A C 1
ATOM 2542 O O . ASP A 1 309 ? 0.16 44.656 8.094 1 95.38 309 ASP A O 1
ATOM 2546 N N . ALA A 1 310 ? -0.64 42.594 8.367 1 96.94 310 ALA A N 1
ATOM 2547 C CA . ALA A 1 310 ? 0.439 42.219 9.281 1 96.94 310 ALA A CA 1
ATOM 2548 C C . ALA A 1 310 ? 1.689 41.812 8.508 1 96.94 310 ALA A C 1
ATOM 2550 O O . ALA A 1 310 ? 2.77 41.688 9.086 1 96.94 310 ALA A O 1
ATOM 2551 N N . LEU A 1 311 ? 1.615 41.625 7.266 1 96.88 311 LEU A N 1
ATOM 2552 C CA . LEU A 1 311 ? 2.656 41.031 6.441 1 96.88 311 LEU A CA 1
ATOM 2553 C C . LEU A 1 311 ? 3.961 41.812 6.555 1 96.88 311 LEU A C 1
ATOM 2555 O O . LEU A 1 311 ? 5.02 41.219 6.812 1 96.88 311 LEU A O 1
ATOM 2559 N N . ASP A 1 312 ? 3.881 43.125 6.406 1 96.62 312 ASP A N 1
ATOM 2560 C CA . ASP A 1 312 ? 5.09 43.938 6.414 1 96.62 312 ASP A CA 1
ATOM 2561 C C . ASP A 1 312 ? 5.824 43.812 7.746 1 96.62 312 ASP A C 1
ATOM 2563 O O . ASP A 1 312 ? 7.047 43.688 7.781 1 96.62 312 ASP A O 1
ATOM 2567 N N . ARG A 1 313 ? 5.055 43.875 8.781 1 96.56 313 ARG A N 1
ATOM 2568 C CA . ARG A 1 313 ? 5.645 43.781 10.109 1 96.56 313 ARG A CA 1
ATOM 2569 C C . ARG A 1 313 ? 6.258 42.375 10.32 1 96.56 313 ARG A C 1
ATOM 2571 O O . ARG A 1 313 ? 7.355 42.25 10.867 1 96.56 313 ARG A O 1
ATOM 2578 N N . LEU A 1 314 ? 5.562 41.406 9.898 1 97.44 314 LEU A N 1
ATOM 2579 C CA . LEU A 1 314 ? 6.055 40.031 10.023 1 97.44 314 LEU A CA 1
ATOM 2580 C C . LEU A 1 314 ? 7.359 39.875 9.258 1 97.44 314 LEU A C 1
ATOM 2582 O O . LEU A 1 314 ? 8.312 39.25 9.773 1 97.44 314 LEU A O 1
ATOM 2586 N N . LEU A 1 315 ? 7.457 40.406 8.047 1 97.12 315 LEU A N 1
ATOM 2587 C CA . LEU A 1 315 ? 8.656 40.312 7.223 1 97.12 315 LEU A CA 1
ATOM 2588 C C . LEU A 1 315 ? 9.828 41.031 7.883 1 97.12 315 LEU A C 1
ATOM 2590 O O . LEU A 1 315 ? 10.969 40.594 7.797 1 97.12 315 LEU A O 1
ATOM 2594 N N . SER A 1 316 ? 9.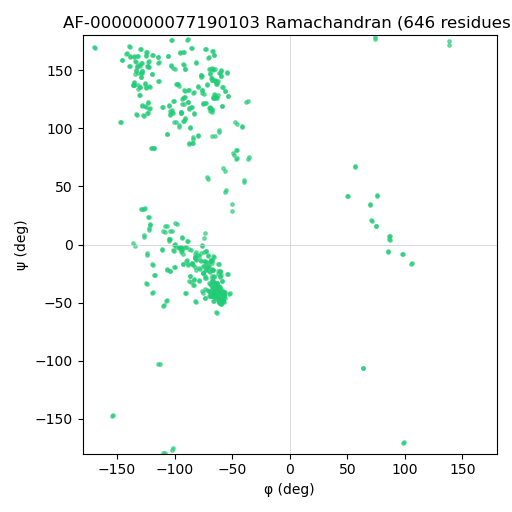516 42.125 8.57 1 96.19 316 SER A N 1
ATOM 2595 C CA . SER A 1 316 ? 10.57 42.875 9.234 1 96.19 316 SER A CA 1
ATOM 2596 C C . SER A 1 316 ? 11.18 42.094 10.391 1 96.19 316 SER A C 1
ATOM 2598 O O . SER A 1 316 ? 12.344 42.281 10.734 1 96.19 316 SER A O 1
ATOM 2600 N N . PHE A 1 317 ? 10.383 41.188 10.984 1 96 317 PHE A N 1
ATOM 2601 C CA . PHE A 1 317 ? 10.859 40.438 12.133 1 96 317 PHE A CA 1
ATOM 2602 C C . PHE A 1 317 ? 11.312 39.031 11.711 1 96 317 PHE A C 1
ATOM 2604 O O . PHE A 1 317 ? 11.742 38.25 12.539 1 96 317 PHE A O 1
ATOM 2611 N N . ALA A 1 318 ? 11.211 38.688 10.453 1 95.38 318 ALA A N 1
ATOM 2612 C CA . ALA A 1 318 ? 11.438 37.344 9.953 1 95.38 318 ALA A CA 1
ATOM 2613 C C . ALA A 1 318 ? 12.859 36.875 10.258 1 95.38 318 ALA A C 1
ATOM 2615 O O . ALA A 1 318 ? 13.07 35.75 10.695 1 95.38 318 ALA A O 1
ATOM 2616 N N . SER A 1 319 ? 13.859 37.719 10.078 1 93.06 319 SER A N 1
ATOM 2617 C CA . SER A 1 319 ? 15.258 37.344 10.258 1 93.06 319 SER A CA 1
ATOM 2618 C C . SER A 1 319 ? 15.664 37.406 11.727 1 93.06 319 SER A C 1
ATOM 2620 O O . SER A 1 319 ? 16.188 36.438 12.266 1 93.06 319 SER A O 1
ATOM 2622 N N . ASN A 1 320 ? 15.375 38.438 12.391 1 92.31 320 ASN A N 1
ATOM 2623 C CA . ASN A 1 320 ? 15.945 38.656 13.711 1 92.31 320 ASN A CA 1
ATOM 2624 C C . ASN A 1 320 ? 15.18 37.938 14.805 1 92.31 320 ASN A C 1
ATOM 2626 O O . ASN A 1 320 ? 15.75 37.594 15.844 1 92.31 320 ASN A O 1
ATOM 2630 N N . ILE A 1 321 ? 13.883 37.75 14.602 1 91.38 321 ILE A N 1
ATOM 2631 C CA . ILE A 1 321 ? 13.086 37.125 15.656 1 91.38 321 ILE A CA 1
ATOM 2632 C C . ILE A 1 321 ? 12.719 35.719 15.25 1 91.38 321 ILE A C 1
ATOM 2634 O O . ILE A 1 321 ? 13.008 34.75 15.977 1 91.38 321 ILE A O 1
ATOM 2638 N N . MET A 1 322 ? 12.234 35.5 14.078 1 91.44 322 MET A N 1
ATOM 2639 C CA . MET A 1 322 ? 11.773 34.188 13.633 1 91.44 322 MET A CA 1
ATOM 2640 C C . MET A 1 322 ? 12.914 33.406 12.992 1 91.44 322 MET A C 1
ATOM 2642 O O . MET A 1 322 ? 12.766 32.188 12.703 1 91.44 322 MET A O 1
ATOM 2646 N N . GLN A 1 323 ? 14.078 34.062 12.656 1 91.75 323 GLN A N 1
ATOM 2647 C CA . GLN A 1 323 ? 15.344 33.469 12.242 1 91.75 323 GLN A CA 1
ATOM 2648 C C . GLN A 1 323 ? 15.227 32.844 10.867 1 91.75 323 GLN A C 1
ATOM 2650 O O . GLN A 1 323 ? 15.742 31.734 10.648 1 91.75 323 GLN A O 1
ATOM 2655 N N . PHE A 1 324 ? 14.438 33.469 10.07 1 89.12 324 PHE A N 1
ATOM 2656 C CA . PHE A 1 324 ? 14.383 33.031 8.688 1 89.12 324 PHE A CA 1
ATOM 2657 C C . PHE A 1 324 ? 15.672 33.375 7.953 1 89.12 324 PHE A C 1
ATOM 2659 O O . PHE A 1 324 ? 16.359 34.312 8.32 1 89.12 324 PHE A O 1
ATOM 2666 N N . ASN A 1 325 ? 16.078 32.625 6.957 1 77.75 325 ASN A N 1
ATOM 2667 C CA . ASN A 1 325 ? 17.219 33 6.125 1 77.75 325 ASN A CA 1
ATOM 2668 C C . ASN A 1 325 ? 16.891 34.156 5.199 1 77.75 325 ASN A C 1
ATOM 2670 O O . ASN A 1 325 ? 15.742 34.375 4.824 1 77.75 325 ASN A O 1
ATOM 2674 N N . MET B 1 1 ? -36.406 -3.643 -29.078 1 26.56 1 MET B N 1
ATOM 2675 C CA . MET B 1 1 ? -35.25 -2.912 -29.609 1 26.56 1 MET B CA 1
ATOM 2676 C C . MET B 1 1 ? -34.375 -2.363 -28.484 1 26.56 1 MET B C 1
ATOM 2678 O O . MET B 1 1 ? -34.75 -1.371 -27.844 1 26.56 1 MET B O 1
ATOM 2682 N N . THR B 1 2 ? -33.906 -3.225 -27.594 1 29.08 2 THR B N 1
ATOM 2683 C CA . THR B 1 2 ? -33.312 -3.006 -26.281 1 29.08 2 THR B CA 1
ATOM 2684 C C . THR B 1 2 ? -32 -2.25 -26.406 1 29.08 2 THR B C 1
ATOM 2686 O O . THR B 1 2 ? -31.109 -2.654 -27.156 1 29.08 2 THR B O 1
ATOM 2689 N N . ASN B 1 3 ? -32.031 -0.84 -26.297 1 27.38 3 ASN B N 1
ATOM 2690 C CA . ASN B 1 3 ? -30.984 0.154 -26.422 1 27.38 3 ASN B CA 1
ATOM 2691 C C . ASN B 1 3 ? -29.766 -0.213 -25.578 1 27.38 3 ASN B C 1
ATOM 2693 O O . ASN B 1 3 ? -29.844 -0.216 -24.344 1 27.38 3 ASN B O 1
ATOM 2697 N N . HIS B 1 4 ? -28.938 -1.142 -26.062 1 25.44 4 HIS B N 1
ATOM 2698 C CA . HIS B 1 4 ? -27.656 -1.498 -25.453 1 25.44 4 HIS B CA 1
ATOM 2699 C C . HIS B 1 4 ? -26.766 -0.278 -25.312 1 25.44 4 HIS B C 1
ATOM 2701 O O . HIS B 1 4 ? -26.172 0.185 -26.297 1 25.44 4 HIS B O 1
ATOM 2707 N N . LYS B 1 5 ? -27.188 0.729 -24.5 1 28.84 5 LYS B N 1
ATOM 2708 C CA . LYS B 1 5 ? -26.266 1.835 -24.281 1 28.84 5 LYS B CA 1
ATOM 2709 C C . LYS B 1 5 ? -24.828 1.326 -24.078 1 28.84 5 LYS B C 1
ATOM 2711 O O . LYS B 1 5 ? -24.594 0.477 -23.219 1 28.84 5 LYS B O 1
ATOM 2716 N N . ARG B 1 6 ? -24.016 1.436 -25.141 1 26.44 6 ARG B N 1
ATOM 2717 C CA . ARG B 1 6 ? -22.562 1.243 -25.172 1 26.44 6 ARG B CA 1
ATOM 2718 C C . ARG B 1 6 ? -21.906 1.97 -24 1 26.44 6 ARG B C 1
ATOM 2720 O O . ARG B 1 6 ? -21.984 3.193 -23.891 1 26.44 6 ARG B O 1
ATOM 2727 N N . VAL B 1 7 ? -21.953 1.335 -22.906 1 31.11 7 VAL B N 1
ATOM 2728 C CA . VAL B 1 7 ? -21.109 1.914 -21.859 1 31.11 7 VAL B CA 1
ATOM 2729 C C . VAL B 1 7 ? -19.734 2.246 -22.422 1 31.11 7 VAL B C 1
ATOM 2731 O O . VAL B 1 7 ? -19 1.354 -22.875 1 31.11 7 VAL B O 1
ATOM 2734 N N . ILE B 1 8 ? -19.578 3.295 -23.219 1 33.53 8 ILE B N 1
ATOM 2735 C CA . ILE B 1 8 ? -18.312 3.877 -23.641 1 33.53 8 ILE B CA 1
ATOM 2736 C C . ILE B 1 8 ? -17.297 3.785 -22.5 1 33.53 8 ILE B C 1
ATOM 2738 O O . ILE B 1 8 ? -17.484 4.398 -21.438 1 33.53 8 ILE B O 1
ATOM 2742 N N . THR B 1 9 ? -16.75 2.666 -22.234 1 36.38 9 THR B N 1
ATOM 2743 C CA . THR B 1 9 ? -15.609 2.492 -21.359 1 36.38 9 THR B CA 1
ATOM 2744 C C . THR B 1 9 ? -14.484 3.451 -21.734 1 36.38 9 THR B C 1
ATOM 2746 O O . THR B 1 9 ? -13.688 3.162 -22.625 1 36.38 9 THR B O 1
ATOM 2749 N N . ASN B 1 10 ? -14.758 4.57 -22.266 1 40.75 10 ASN B N 1
ATOM 2750 C CA . ASN B 1 10 ? -13.758 5.59 -22.547 1 40.75 10 ASN B CA 1
ATOM 2751 C C . ASN B 1 10 ? -12.734 5.703 -21.422 1 40.75 10 ASN B C 1
ATOM 2753 O O . ASN B 1 10 ? -12.945 6.434 -20.453 1 40.75 10 ASN B O 1
ATOM 2757 N N . SER B 1 11 ? -12.094 4.652 -21.078 1 48.84 11 SER B N 1
ATOM 2758 C CA . SER B 1 11 ? -11.156 4.59 -19.953 1 48.84 11 SER B CA 1
ATOM 2759 C C . SER B 1 11 ? -10.055 5.633 -20.109 1 48.84 11 SER B C 1
ATOM 2761 O O . SER B 1 11 ? -9.078 5.418 -20.828 1 48.84 11 SER B O 1
ATOM 2763 N N . LYS B 1 12 ? -10.297 6.82 -20.438 1 53.97 12 LYS B N 1
ATOM 2764 C CA . LYS B 1 12 ? -9.391 7.961 -20.547 1 53.97 12 LYS B CA 1
ATOM 2765 C C . LYS B 1 12 ? -8.352 7.938 -19.438 1 53.97 12 LYS B C 1
ATOM 2767 O O . LYS B 1 12 ? -8.648 7.57 -18.297 1 53.97 12 LYS B O 1
ATOM 2772 N N . SER B 1 13 ? -7.043 7.934 -19.906 1 75.88 13 SER B N 1
ATOM 2773 C CA . SER B 1 13 ? -5.875 8.008 -19.031 1 75.88 13 SER B CA 1
ATOM 2774 C C . SER B 1 13 ? -6.047 9.078 -17.969 1 75.88 13 SER B C 1
ATOM 2776 O O . SER B 1 13 ? -6.383 10.227 -18.281 1 75.88 13 SER B O 1
ATOM 2778 N N . ARG B 1 14 ? -6.328 8.742 -16.797 1 78.75 14 ARG B N 1
ATOM 2779 C CA . ARG B 1 14 ? -6.434 9.625 -15.641 1 78.75 14 ARG B CA 1
ATOM 2780 C C . ARG B 1 14 ? -5.07 10.195 -15.266 1 78.75 14 ARG B C 1
ATOM 2782 O O . ARG B 1 14 ? -4.148 9.453 -14.93 1 78.75 14 ARG B O 1
ATOM 2789 N N . LYS B 1 15 ? -5.039 11.477 -15.453 1 84.31 15 LYS B N 1
ATOM 2790 C CA . LYS B 1 15 ? -3.824 12.133 -14.977 1 84.31 15 LYS B CA 1
ATOM 2791 C C . LYS B 1 15 ? -3.617 11.898 -13.484 1 84.31 15 LYS B C 1
ATOM 2793 O O . LYS B 1 15 ? -4.527 12.125 -12.68 1 84.31 15 LYS B O 1
ATOM 2798 N N . GLY B 1 16 ? -2.516 11.281 -13.195 1 85.38 16 GLY B N 1
ATOM 2799 C CA . GLY B 1 16 ? -2.189 11.047 -11.797 1 85.38 16 GLY B CA 1
ATOM 2800 C C . GLY B 1 16 ? -2.387 9.602 -11.383 1 85.38 16 GLY B C 1
ATOM 2801 O O . GLY B 1 16 ? -1.895 9.18 -10.328 1 85.38 16 GLY B O 1
ATOM 2802 N N . LEU B 1 17 ? -3.119 8.836 -12.164 1 87 17 LEU B N 1
ATOM 2803 C CA . LEU B 1 17 ? -3.41 7.465 -11.758 1 87 17 LEU B CA 1
ATOM 2804 C C . LEU B 1 17 ? -2.842 6.465 -12.766 1 87 17 LEU B C 1
ATOM 2806 O O . LEU B 1 17 ? -2.246 5.457 -12.375 1 87 17 LEU B O 1
ATOM 2810 N N . SER B 1 18 ? -2.969 6.766 -14.008 1 85.06 18 SER B N 1
ATOM 2811 C CA . SER B 1 18 ? -2.604 5.824 -15.062 1 85.06 18 SER B CA 1
ATOM 2812 C C . SER B 1 18 ? -1.124 5.461 -14.984 1 85.06 18 SER B C 1
ATOM 2814 O O . SER B 1 18 ? -0.763 4.285 -15.086 1 85.06 18 SER B O 1
ATOM 2816 N N . ASP B 1 19 ? -0.318 6.484 -14.836 1 84.88 19 ASP B N 1
ATOM 2817 C CA . ASP B 1 19 ? 1.119 6.242 -14.75 1 84.88 19 ASP B CA 1
ATOM 2818 C C . ASP B 1 19 ? 1.471 5.414 -13.523 1 84.88 19 ASP B C 1
ATOM 2820 O O . ASP B 1 19 ? 2.371 4.574 -13.57 1 84.88 19 ASP B O 1
ATOM 2824 N N . PHE B 1 20 ? 0.742 5.609 -12.531 1 88.12 20 PHE B N 1
ATOM 2825 C CA . PHE B 1 20 ? 0.972 4.887 -11.289 1 88.12 20 PHE B CA 1
ATOM 2826 C C . PHE B 1 20 ? 0.615 3.412 -11.438 1 88.12 20 PHE B C 1
ATOM 2828 O O . PHE B 1 20 ? 1.31 2.541 -10.914 1 88.12 20 PHE B O 1
ATOM 2835 N N . LEU B 1 21 ? -0.358 3.18 -12.227 1 89.44 21 LEU B N 1
ATOM 2836 C CA . LEU B 1 21 ? -0.894 1.829 -12.352 1 89.44 21 LEU B CA 1
ATOM 2837 C C . LEU B 1 21 ? -0.146 1.047 -13.422 1 89.44 21 LEU B C 1
ATOM 2839 O O . LEU B 1 21 ? -0.261 -0.179 -13.5 1 89.44 21 LEU B O 1
ATOM 2843 N N . LYS B 1 22 ? 0.554 1.742 -14.266 1 88.38 22 LYS B N 1
ATOM 2844 C CA . LYS B 1 22 ? 1.276 1.073 -15.344 1 88.38 22 LYS B CA 1
ATOM 2845 C C . LYS B 1 22 ? 2.447 0.26 -14.797 1 88.38 22 LYS B C 1
ATOM 2847 O O . LYS B 1 22 ? 3.365 0.814 -14.188 1 88.38 22 LYS B O 1
ATOM 2852 N N . PRO B 1 23 ? 2.389 -1.057 -15.008 1 90.88 23 PRO B N 1
ATOM 2853 C CA . PRO B 1 23 ? 3.533 -1.848 -14.555 1 90.88 23 PRO B CA 1
ATOM 2854 C C . PRO B 1 23 ? 4.809 -1.547 -15.336 1 90.88 23 PRO B C 1
ATOM 2856 O O . PRO B 1 23 ? 4.742 -1.182 -16.516 1 90.88 23 PRO B O 1
ATOM 2859 N N . PRO B 1 24 ? 5.906 -1.691 -14.727 1 92.38 24 PRO B N 1
ATOM 2860 C CA . PRO B 1 24 ? 7.168 -1.507 -15.445 1 92.38 24 PRO B CA 1
ATOM 2861 C C . PRO B 1 24 ? 7.473 -2.658 -16.406 1 92.38 24 PRO B C 1
ATOM 2863 O O . PRO B 1 24 ? 6.801 -3.691 -16.359 1 92.38 24 PRO B O 1
ATOM 2866 N N . ARG B 1 25 ? 8.477 -2.342 -17.203 1 92.12 25 ARG B N 1
ATOM 2867 C CA . ARG B 1 25 ? 9.016 -3.445 -18 1 92.12 25 ARG B CA 1
ATOM 2868 C C . ARG B 1 25 ? 9.562 -4.543 -17.094 1 92.12 25 ARG B C 1
ATOM 2870 O O . ARG B 1 25 ? 10.102 -4.262 -16.016 1 92.12 25 ARG B O 1
ATOM 2877 N N . ALA B 1 26 ? 9.422 -5.773 -17.625 1 93.38 26 ALA B N 1
ATOM 2878 C CA . ALA B 1 26 ? 9.883 -6.902 -16.828 1 93.38 26 ALA B CA 1
ATOM 2879 C C . ALA B 1 26 ? 11.359 -6.758 -16.469 1 93.38 26 ALA B C 1
ATOM 2881 O O . ALA B 1 26 ? 11.75 -6.965 -15.312 1 93.38 26 ALA B O 1
ATOM 2882 N N . MET B 1 27 ? 12.094 -6.359 -17.453 1 92.44 27 MET B N 1
ATOM 2883 C CA . MET B 1 27 ? 13.516 -6.152 -17.203 1 92.44 27 MET B CA 1
ATOM 2884 C C . MET B 1 27 ? 13.773 -4.766 -16.609 1 92.44 27 MET B C 1
ATOM 2886 O O . MET B 1 27 ? 13.891 -3.787 -17.344 1 92.44 27 MET B O 1
ATOM 2890 N N . HIS B 1 28 ? 13.773 -4.629 -15.367 1 93.62 28 HIS B N 1
ATOM 2891 C CA . HIS B 1 28 ? 14.062 -3.404 -14.625 1 93.62 28 HIS B CA 1
ATOM 2892 C C . HIS B 1 28 ? 15.414 -3.492 -13.922 1 93.62 28 HIS B C 1
ATOM 2894 O O . HIS B 1 28 ? 16.125 -4.484 -14.062 1 93.62 28 HIS B O 1
ATOM 2900 N N . ASP B 1 29 ? 15.789 -2.422 -13.188 1 92.81 29 ASP B N 1
ATOM 2901 C CA . ASP B 1 29 ? 17.094 -2.436 -12.531 1 92.81 29 ASP B CA 1
ATOM 2902 C C . ASP B 1 29 ? 16.953 -2.234 -11.023 1 92.81 29 ASP B C 1
ATOM 2904 O O . ASP B 1 29 ? 17.891 -1.79 -10.359 1 92.81 29 ASP B O 1
ATOM 2908 N N . MET B 1 30 ? 15.797 -2.547 -10.469 1 93.19 30 MET B N 1
ATOM 2909 C CA . MET B 1 30 ? 15.602 -2.469 -9.031 1 93.19 30 MET B CA 1
ATOM 2910 C C . MET B 1 30 ? 16.438 -3.514 -8.305 1 93.19 30 MET B C 1
ATOM 2912 O O . MET B 1 30 ? 16.609 -4.629 -8.797 1 93.19 30 MET B O 1
ATOM 2916 N N . SER B 1 31 ? 16.953 -3.039 -7.148 1 91.94 31 SER B N 1
ATOM 2917 C CA . SER B 1 31 ? 17.5 -4.059 -6.258 1 91.94 31 SER B CA 1
ATOM 2918 C C . SER B 1 31 ? 16.406 -4.98 -5.734 1 91.94 31 SER B C 1
ATOM 2920 O O . SER B 1 31 ? 15.227 -4.684 -5.863 1 91.94 31 SER B O 1
ATOM 2922 N N . GLU B 1 32 ? 16.797 -6.109 -5.219 1 92.75 32 GLU B N 1
ATOM 2923 C CA . GLU B 1 32 ? 15.828 -7.047 -4.645 1 92.75 32 GLU B CA 1
ATOM 2924 C C . GLU B 1 32 ? 15.008 -6.387 -3.537 1 92.75 32 GLU B C 1
ATOM 2926 O O . GLU B 1 32 ? 13.797 -6.578 -3.459 1 92.75 32 GLU B O 1
ATOM 2931 N N . GLU B 1 33 ? 15.703 -5.609 -2.693 1 92.38 33 GLU B N 1
ATOM 2932 C CA . GLU B 1 33 ? 15.023 -4.926 -1.597 1 92.38 33 GLU B CA 1
ATOM 2933 C C . GLU B 1 33 ? 14 -3.922 -2.121 1 92.38 33 GLU B C 1
ATOM 2935 O O . GLU B 1 33 ? 12.883 -3.844 -1.608 1 92.38 33 GLU B O 1
ATOM 2940 N N . GLU B 1 34 ? 14.406 -3.217 -3.133 1 93.38 34 GLU B N 1
ATOM 2941 C CA . GLU B 1 34 ? 13.516 -2.238 -3.742 1 93.38 34 GLU B CA 1
ATOM 2942 C C . GLU B 1 34 ? 12.297 -2.914 -4.367 1 93.38 34 GLU B C 1
ATOM 2944 O O . GLU B 1 34 ? 11.164 -2.445 -4.203 1 93.38 34 GLU B O 1
ATOM 2949 N N . LEU B 1 35 ? 12.555 -4.004 -5.07 1 95.69 35 LEU B N 1
ATOM 2950 C CA . LEU B 1 35 ? 11.484 -4.742 -5.738 1 95.69 35 LEU B CA 1
ATOM 2951 C C . LEU B 1 35 ? 10.477 -5.27 -4.723 1 95.69 35 LEU B C 1
ATOM 2953 O O . LEU B 1 35 ? 9.266 -5.082 -4.887 1 95.69 35 LEU B O 1
ATOM 2957 N N . LEU B 1 36 ? 10.992 -5.887 -3.68 1 96.38 36 LEU B N 1
ATOM 2958 C CA . LEU B 1 36 ? 10.109 -6.48 -2.678 1 96.38 36 LEU B CA 1
ATOM 2959 C C . LEU B 1 36 ? 9.305 -5.402 -1.961 1 96.38 36 LEU B C 1
ATOM 2961 O O . LEU B 1 36 ? 8.117 -5.594 -1.681 1 96.38 36 LEU B O 1
ATOM 2965 N N . TRP B 1 37 ? 9.93 -4.25 -1.677 1 95.31 37 TRP B N 1
ATOM 2966 C CA . TRP B 1 37 ? 9.234 -3.139 -1.038 1 95.31 37 TRP B CA 1
ATOM 2967 C C . TRP B 1 37 ? 8.094 -2.637 -1.912 1 95.31 37 TRP B C 1
ATOM 2969 O O . TRP B 1 37 ? 6.957 -2.51 -1.447 1 95.31 37 TRP B O 1
ATOM 2979 N N . ARG B 1 38 ? 8.359 -2.379 -3.176 1 95.56 38 ARG B N 1
ATOM 2980 C CA . ARG B 1 38 ? 7.344 -1.896 -4.105 1 95.56 38 ARG B CA 1
ATOM 2981 C C . ARG B 1 38 ? 6.223 -2.916 -4.27 1 95.56 38 ARG B C 1
ATOM 2983 O O . ARG B 1 38 ? 5.047 -2.555 -4.289 1 95.56 38 ARG B O 1
ATOM 2990 N N . ALA B 1 39 ? 6.605 -4.164 -4.301 1 97.56 39 ALA B N 1
ATOM 2991 C CA . ALA B 1 39 ? 5.645 -5.242 -4.516 1 97.56 39 ALA B CA 1
ATOM 2992 C C . ALA B 1 39 ? 4.742 -5.426 -3.299 1 97.56 39 ALA B C 1
ATOM 2994 O O . ALA B 1 39 ? 3.67 -6.023 -3.398 1 97.56 39 ALA B O 1
ATOM 2995 N N . SER B 1 40 ? 5.191 -4.895 -2.162 1 97.38 40 SER B N 1
ATOM 2996 C CA . SER B 1 40 ? 4.461 -5.109 -0.916 1 97.38 40 SER B CA 1
ATOM 2997 C C . SER B 1 40 ? 3.4 -4.035 -0.703 1 97.38 40 SER B C 1
ATOM 2999 O O . SER B 1 40 ? 2.727 -4.016 0.33 1 97.38 40 SER B O 1
ATOM 3001 N N . MET B 1 41 ? 3.25 -3.121 -1.667 1 95.62 41 MET B N 1
ATOM 3002 C CA . MET B 1 41 ? 2.268 -2.045 -1.571 1 95.62 41 MET B CA 1
ATOM 3003 C C . MET B 1 41 ? 0.848 -2.598 -1.623 1 95.62 41 MET B C 1
ATOM 3005 O O . MET B 1 41 ? 0.503 -3.35 -2.537 1 95.62 41 MET B O 1
ATOM 3009 N N . VAL B 1 42 ? 0.046 -2.242 -0.639 1 96.12 42 VAL B N 1
ATOM 3010 C CA . VAL B 1 42 ? -1.358 -2.635 -0.609 1 96.12 42 VAL B CA 1
ATOM 3011 C C . VAL B 1 42 ? -2.223 -1.435 -0.223 1 96.12 42 VAL B C 1
ATOM 3013 O O . VAL B 1 42 ? -1.839 -0.637 0.635 1 96.12 42 VAL B O 1
ATOM 3016 N N . PRO B 1 43 ? -3.332 -1.277 -0.914 1 94.62 43 PRO B N 1
ATOM 3017 C CA . PRO B 1 43 ? -4.258 -0.226 -0.484 1 94.62 43 PRO B CA 1
ATOM 3018 C C . PRO B 1 43 ? -4.977 -0.57 0.817 1 94.62 43 PRO B C 1
ATOM 3020 O O . PRO B 1 43 ? -5.352 -1.726 1.033 1 94.62 43 PRO B O 1
ATOM 3023 N N . LYS B 1 44 ? -5.102 0.396 1.688 1 95.81 44 LYS B N 1
ATOM 3024 C CA . LYS B 1 44 ? -5.918 0.19 2.881 1 95.81 44 LYS B CA 1
ATOM 3025 C C . LYS B 1 44 ? -7.406 0.196 2.537 1 95.81 44 LYS B C 1
ATOM 3027 O O . LYS B 1 44 ? -8.211 -0.439 3.223 1 95.81 44 LYS B O 1
ATOM 3032 N N . ILE B 1 45 ? -7.68 0.925 1.491 1 94.06 45 ILE B N 1
ATOM 3033 C CA . ILE B 1 45 ? -9.039 0.881 0.971 1 94.06 45 ILE B CA 1
ATOM 3034 C C . ILE B 1 45 ? -9.203 -0.326 0.051 1 94.06 45 ILE B C 1
ATOM 3036 O O . ILE B 1 45 ? -8.656 -0.352 -1.053 1 94.06 45 ILE B O 1
ATOM 3040 N N . ASN B 1 46 ? -9.961 -1.314 0.371 1 84.94 46 ASN B N 1
ATOM 3041 C CA . ASN B 1 46 ? -9.984 -2.637 -0.248 1 84.94 46 ASN B CA 1
ATOM 3042 C C . ASN B 1 46 ? -10.82 -2.646 -1.522 1 84.94 46 ASN B C 1
ATOM 3044 O O . ASN B 1 46 ? -10.758 -3.592 -2.309 1 84.94 46 ASN B O 1
ATOM 3048 N N . HIS B 1 47 ? -11.586 -1.575 -1.811 1 80.88 47 HIS B N 1
ATOM 3049 C CA . HIS B 1 47 ? -12.414 -1.563 -3.012 1 80.88 47 HIS B CA 1
ATOM 3050 C C . HIS B 1 47 ? -11.82 -0.645 -4.078 1 80.88 47 HIS B C 1
ATOM 3052 O O . HIS B 1 47 ? -12.031 0.571 -4.039 1 80.88 47 HIS B O 1
ATOM 3058 N N . PRO B 1 48 ? -11.062 -1.275 -4.961 1 77.81 48 PRO B N 1
ATOM 3059 C CA . PRO B 1 48 ? -10.477 -0.411 -5.988 1 77.81 48 PRO B CA 1
ATOM 3060 C C . PRO B 1 48 ? -11.531 0.239 -6.883 1 77.81 48 PRO B C 1
ATOM 3062 O O . PRO B 1 48 ? -12.5 -0.415 -7.281 1 77.81 48 PRO B O 1
ATOM 3065 N N . PRO B 1 49 ? -11.461 1.54 -6.988 1 74.5 49 PRO B N 1
ATOM 3066 C CA . PRO B 1 49 ? -12.391 2.232 -7.875 1 74.5 49 PRO B CA 1
ATOM 3067 C C . PRO B 1 49 ? -12.055 2.041 -9.352 1 74.5 49 PRO B C 1
ATOM 3069 O O . PRO B 1 49 ? -12.617 2.729 -10.211 1 74.5 49 PRO B O 1
ATOM 3072 N N . LEU B 1 50 ? -11.133 1.15 -9.609 1 69.38 50 LEU B N 1
ATOM 3073 C CA . LEU B 1 50 ? -10.664 0.977 -10.977 1 69.38 50 LEU B CA 1
ATOM 3074 C C . LEU B 1 50 ? -11.438 -0.127 -11.688 1 69.38 50 LEU B C 1
ATOM 3076 O O . LEU B 1 50 ? -11.789 -1.138 -11.07 1 69.38 50 LEU B O 1
ATOM 3080 N N . ASN B 1 51 ? -12.047 0.262 -12.734 1 70 51 ASN B N 1
ATOM 3081 C CA . ASN B 1 51 ? -12.672 -0.743 -13.586 1 70 51 ASN B CA 1
ATOM 3082 C C . ASN B 1 51 ? -11.633 -1.577 -14.328 1 70 51 ASN B C 1
ATOM 3084 O O . ASN B 1 51 ? -11.461 -1.438 -15.539 1 70 51 ASN B O 1
ATOM 3088 N N . HIS B 1 52 ? -10.789 -2.156 -13.516 1 77.62 52 HIS B N 1
ATOM 3089 C CA . HIS B 1 52 ? -9.828 -2.99 -14.227 1 77.62 52 HIS B CA 1
ATOM 3090 C C . HIS B 1 52 ? -10.234 -4.461 -14.188 1 77.62 52 HIS B C 1
ATOM 3092 O O . HIS B 1 52 ? -10.789 -4.926 -13.188 1 77.62 52 HIS B O 1
ATOM 3098 N N . ARG B 1 53 ? -10.07 -5.09 -15.336 1 89.44 53 ARG B N 1
ATOM 3099 C CA . ARG B 1 53 ? -10.281 -6.527 -15.438 1 89.44 53 ARG B CA 1
ATOM 3100 C C . ARG B 1 53 ? -9.148 -7.297 -14.766 1 89.44 53 ARG B C 1
ATOM 3102 O O . ARG B 1 53 ? -7.977 -7.105 -15.102 1 89.44 53 ARG B O 1
ATOM 3109 N N . PRO B 1 54 ? -9.484 -8.117 -13.789 1 95.69 54 PRO B N 1
ATOM 3110 C CA . PRO B 1 54 ? -8.43 -8.875 -13.125 1 95.69 54 PRO B CA 1
ATOM 3111 C C . PRO B 1 54 ? -7.66 -9.781 -14.086 1 95.69 54 PRO B C 1
ATOM 3113 O O . PRO B 1 54 ? -8.234 -10.297 -15.047 1 95.69 54 PRO B O 1
ATOM 3116 N N . LYS B 1 55 ? -6.395 -9.922 -13.852 1 97.94 55 LYS B N 1
ATOM 3117 C CA . LYS B 1 55 ? -5.535 -10.773 -14.672 1 97.94 55 LYS B CA 1
ATOM 3118 C C . LYS B 1 55 ? -5.02 -11.969 -13.867 1 97.94 55 LYS B C 1
ATOM 3120 O O . LYS B 1 55 ? -5.012 -11.938 -12.633 1 97.94 55 LYS B O 1
ATOM 3125 N N . VAL B 1 56 ? -4.664 -13.008 -14.617 1 98.88 56 VAL B N 1
ATOM 3126 C CA . VAL B 1 56 ? -3.875 -14.102 -14.062 1 98.88 56 VAL B CA 1
ATOM 3127 C C . VAL B 1 56 ? -2.412 -13.945 -14.477 1 98.88 56 VAL B C 1
ATOM 3129 O O . VAL B 1 56 ? -2.109 -13.773 -15.664 1 98.88 56 VAL B O 1
ATOM 3132 N N . ALA B 1 57 ? -1.553 -13.898 -13.492 1 98.94 57 ALA B N 1
ATOM 3133 C CA . ALA B 1 57 ? -0.12 -13.867 -13.773 1 98.94 57 ALA B CA 1
ATOM 3134 C C . ALA B 1 57 ? 0.448 -15.273 -13.906 1 98.94 57 ALA B C 1
ATOM 3136 O O . ALA B 1 57 ? 0.428 -16.047 -12.945 1 98.94 57 ALA B O 1
ATOM 3137 N N . PHE B 1 58 ? 0.947 -15.594 -15.062 1 98.94 58 PHE B N 1
ATOM 3138 C CA . PHE B 1 58 ? 1.639 -16.859 -15.305 1 98.94 58 PHE B CA 1
ATOM 3139 C C . PHE B 1 58 ? 3.143 -16.688 -15.133 1 98.94 58 PHE B C 1
ATOM 3141 O O . PHE B 1 58 ? 3.785 -15.977 -15.906 1 98.94 58 PHE B O 1
ATOM 3148 N N . MET B 1 59 ? 3.664 -17.328 -14.125 1 98.75 59 MET B N 1
ATOM 3149 C CA . MET B 1 59 ? 5.066 -17.172 -13.75 1 98.75 59 MET B CA 1
ATOM 3150 C C . MET B 1 59 ? 5.855 -18.438 -14.055 1 98.75 59 MET B C 1
ATOM 3152 O O . MET B 1 59 ? 5.598 -19.5 -13.469 1 98.75 59 MET B O 1
ATOM 3156 N N . PHE B 1 60 ? 6.816 -18.297 -14.914 1 97.62 60 PHE B N 1
ATOM 3157 C CA . PHE B 1 60 ? 7.602 -19.438 -15.359 1 97.62 60 PHE B CA 1
ATOM 3158 C C . PHE B 1 60 ? 8.977 -19.438 -14.703 1 97.62 60 PHE B C 1
ATOM 3160 O O . PHE B 1 60 ? 9.781 -18.531 -14.93 1 97.62 60 PHE B O 1
ATOM 3167 N N . LEU B 1 61 ? 9.203 -20.391 -13.859 1 96 61 LEU B N 1
ATOM 3168 C CA . LEU B 1 61 ? 10.516 -20.656 -13.297 1 96 61 LEU B CA 1
ATOM 3169 C C . LEU B 1 61 ? 11.258 -21.703 -14.125 1 96 61 LEU B C 1
ATOM 3171 O O . LEU B 1 61 ? 10.945 -22.891 -14.055 1 96 61 LEU B O 1
ATOM 3175 N N . THR B 1 62 ? 12.281 -21.281 -14.906 1 92.38 62 THR B N 1
ATOM 3176 C CA . THR B 1 62 ? 12.828 -22.172 -15.922 1 92.38 62 THR B CA 1
ATOM 3177 C C . THR B 1 62 ? 14.344 -22.266 -15.789 1 92.38 62 THR B C 1
ATOM 3179 O O . THR B 1 62 ? 14.992 -21.312 -15.344 1 92.38 62 THR B O 1
ATOM 3182 N N . LYS B 1 63 ? 14.891 -23.391 -16.141 1 82.62 63 LYS B N 1
ATOM 3183 C CA . LYS B 1 63 ? 16.344 -23.578 -16.203 1 82.62 63 LYS B CA 1
ATOM 3184 C C . LYS B 1 63 ? 16.891 -23.141 -17.562 1 82.62 63 LYS B C 1
ATOM 3186 O O . LYS B 1 63 ? 18.047 -22.75 -17.656 1 82.62 63 LYS B O 1
ATOM 3191 N N . GLY B 1 64 ? 16.062 -23.203 -18.594 1 78.62 64 GLY B N 1
ATOM 3192 C CA . GLY B 1 64 ? 16.469 -22.906 -19.953 1 78.62 64 GLY B CA 1
ATOM 3193 C C . GLY B 1 64 ? 15.32 -22.438 -20.828 1 78.62 64 GLY B C 1
ATOM 3194 O O . GLY B 1 64 ? 14.43 -21.719 -20.359 1 78.62 64 GLY B O 1
ATOM 3195 N N . PRO B 1 65 ? 15.43 -22.781 -22.047 1 81.38 65 PRO B N 1
ATOM 3196 C CA . PRO B 1 65 ? 14.406 -22.328 -22.984 1 81.38 65 PRO B CA 1
ATOM 3197 C C . PRO B 1 65 ? 13.031 -22.906 -22.703 1 81.38 65 PRO B C 1
ATOM 3199 O O . PRO B 1 65 ? 12.922 -24 -22.125 1 81.38 65 PRO B O 1
ATOM 3202 N N . LEU B 1 66 ? 12.031 -22.172 -23.062 1 89.44 66 LEU B N 1
ATOM 3203 C CA . LEU B 1 66 ? 10.648 -22.641 -23 1 89.44 66 LEU B CA 1
ATOM 3204 C C . LEU B 1 66 ? 10.281 -23.422 -24.266 1 89.44 66 LEU B C 1
ATOM 3206 O O . LEU B 1 66 ? 9.609 -22.906 -25.156 1 89.44 66 LEU B O 1
ATOM 3210 N N . LEU B 1 67 ? 10.547 -24.672 -24.234 1 87.56 67 LEU B N 1
ATOM 3211 C CA . LEU B 1 67 ? 10.43 -25.5 -25.438 1 87.56 67 LEU B CA 1
ATOM 3212 C C . LEU B 1 67 ? 8.969 -25.781 -25.766 1 87.56 67 LEU B C 1
ATOM 3214 O O . LEU B 1 67 ? 8.641 -26.141 -26.891 1 87.56 67 LEU B O 1
ATOM 3218 N N . LEU B 1 68 ? 8.172 -25.609 -24.828 1 94.81 68 LEU B N 1
ATOM 3219 C CA . LEU B 1 68 ? 6.746 -25.812 -25.062 1 94.81 68 LEU B CA 1
ATOM 3220 C C . LEU B 1 68 ? 6.039 -24.484 -25.328 1 94.81 68 LEU B C 1
ATOM 3222 O O . LEU B 1 68 ? 4.809 -24.406 -25.266 1 94.81 68 LEU B O 1
ATOM 3226 N N . ALA B 1 69 ? 6.773 -23.438 -25.672 1 94.31 69 ALA B N 1
ATOM 3227 C CA . ALA B 1 69 ? 6.273 -22.078 -25.859 1 94.31 69 ALA B CA 1
ATOM 3228 C C . ALA B 1 69 ? 5.168 -22.047 -26.906 1 94.31 69 ALA B C 1
ATOM 3230 O O . ALA B 1 69 ? 4.152 -21.375 -26.734 1 94.31 69 ALA B O 1
ATOM 3231 N N . PRO B 1 70 ? 5.32 -22.812 -28.016 1 95.06 70 PRO B N 1
ATOM 3232 C CA . PRO B 1 70 ? 4.266 -22.75 -29.031 1 95.06 70 PRO B CA 1
ATOM 3233 C C . PRO B 1 70 ? 2.904 -23.188 -28.5 1 95.06 70 PRO B C 1
ATOM 3235 O O . PRO B 1 70 ? 1.87 -22.656 -28.922 1 95.06 70 PRO B O 1
ATOM 3238 N N . LEU B 1 71 ? 2.908 -24.188 -27.625 1 97 71 LEU B N 1
ATOM 3239 C CA . LEU B 1 71 ? 1.652 -24.625 -27.016 1 97 71 LEU B CA 1
ATOM 3240 C C . LEU B 1 71 ? 1.052 -23.516 -26.172 1 97 71 LEU B C 1
ATOM 3242 O O . LEU B 1 71 ? -0.148 -23.234 -26.25 1 97 71 LEU B O 1
ATOM 3246 N N . TRP B 1 72 ? 1.834 -22.875 -25.359 1 97.81 72 TRP B N 1
ATOM 3247 C CA . TRP B 1 72 ? 1.391 -21.781 -24.5 1 97.81 72 TRP B CA 1
ATOM 3248 C C . TRP B 1 72 ? 0.931 -20.594 -25.328 1 97.81 72 TRP B C 1
ATOM 3250 O O . TRP B 1 72 ? -0.023 -19.906 -24.969 1 97.81 72 TRP B O 1
ATOM 3260 N N . GLU B 1 73 ? 1.638 -20.312 -26.422 1 96.81 73 GLU B N 1
ATOM 3261 C CA . GLU B 1 73 ? 1.23 -19.234 -27.312 1 96.81 73 GLU B CA 1
ATOM 3262 C C . GLU B 1 73 ? -0.177 -19.469 -27.859 1 96.81 73 GLU B C 1
ATOM 3264 O O . GLU B 1 73 ? -0.984 -18.531 -27.922 1 96.81 73 GLU B O 1
ATOM 3269 N N . ARG B 1 74 ? -0.412 -20.719 -28.219 1 96.81 74 ARG B N 1
ATOM 3270 C CA . ARG B 1 74 ? -1.762 -21.062 -28.656 1 96.81 74 ARG B CA 1
ATOM 3271 C C . ARG B 1 74 ? -2.764 -20.891 -27.516 1 96.81 74 ARG B C 1
ATOM 3273 O O . ARG B 1 74 ? -3.869 -20.391 -27.719 1 96.81 74 ARG B O 1
ATOM 3280 N N . PHE B 1 75 ? -2.389 -21.266 -26.406 1 98.06 75 PHE B N 1
ATOM 3281 C CA . PHE B 1 75 ? -3.219 -21.156 -25.219 1 98.06 75 PHE B CA 1
ATOM 3282 C C . PHE B 1 75 ? -3.604 -19.719 -24.953 1 98.06 75 PHE B C 1
ATOM 3284 O O . PHE B 1 75 ? -4.766 -19.406 -24.672 1 98.06 75 PHE B O 1
ATOM 3291 N N . PHE B 1 76 ? -2.701 -18.766 -25.094 1 98.19 76 PHE B N 1
ATOM 3292 C CA . PHE B 1 76 ? -2.902 -17.359 -24.734 1 98.19 76 PHE B CA 1
ATOM 3293 C C . PHE B 1 76 ? -3.582 -16.609 -25.875 1 98.19 76 PHE B C 1
ATOM 3295 O O . PHE B 1 76 ? -4.07 -15.5 -25.672 1 98.19 76 PHE B O 1
ATOM 3302 N N . LYS B 1 77 ? -3.562 -17.172 -27.031 1 96.5 77 LYS B N 1
ATOM 3303 C CA . LYS B 1 77 ? -4.035 -16.484 -28.234 1 96.5 77 LYS B CA 1
ATOM 3304 C C . LYS B 1 77 ? -5.457 -15.961 -28.031 1 96.5 77 LYS B C 1
ATOM 3306 O O . LYS B 1 77 ? -6.344 -16.703 -27.609 1 96.5 77 LYS B O 1
ATOM 3311 N N . GLY B 1 78 ? -5.656 -14.656 -28.312 1 95.94 78 GLY B N 1
ATOM 3312 C CA . GLY B 1 78 ? -6.984 -14.062 -28.281 1 95.94 78 GLY B CA 1
ATOM 3313 C C . GLY B 1 78 ? -7.395 -13.586 -26.906 1 95.94 78 GLY B C 1
ATOM 3314 O O . GLY B 1 78 ? -8.523 -13.117 -26.719 1 95.94 78 GLY B O 1
ATOM 3315 N N . ASN B 1 79 ? -6.492 -13.625 -25.969 1 97.38 79 ASN B N 1
ATOM 3316 C CA . ASN B 1 79 ? -6.898 -13.312 -24.594 1 97.38 79 ASN B CA 1
ATOM 3317 C C . ASN B 1 79 ? -6.031 -12.211 -24 1 97.38 79 ASN B C 1
ATOM 3319 O O . ASN B 1 79 ? -5.855 -12.148 -22.781 1 97.38 79 ASN B O 1
ATOM 3323 N N . LYS B 1 80 ? -5.598 -11.352 -24.859 1 94.88 80 LYS B N 1
ATOM 3324 C CA . LYS B 1 80 ? -4.793 -10.227 -24.406 1 94.88 80 LYS B CA 1
ATOM 3325 C C . LYS B 1 80 ? -5.559 -9.383 -23.391 1 94.88 80 LYS B C 1
ATOM 3327 O O . LYS B 1 80 ? -6.754 -9.117 -23.562 1 94.88 80 LYS B O 1
ATOM 3332 N N . GLY B 1 81 ? -4.871 -9 -22.312 1 95.19 81 GLY B N 1
ATOM 3333 C CA . GLY B 1 81 ? -5.484 -8.172 -21.297 1 95.19 81 GLY B CA 1
ATOM 3334 C C . GLY B 1 81 ? -5.988 -8.969 -20.109 1 95.19 81 GLY B C 1
ATOM 3335 O O . GLY B 1 81 ? -6.34 -8.398 -19.062 1 95.19 81 GLY B O 1
ATOM 3336 N N . LEU B 1 82 ? -5.949 -10.289 -20.234 1 97.94 82 LEU B N 1
ATOM 3337 C CA . LEU B 1 82 ? -6.492 -11.125 -19.172 1 97.94 82 LEU B CA 1
ATOM 3338 C C . LEU B 1 82 ? -5.383 -11.883 -18.438 1 97.94 82 LEU B C 1
ATOM 3340 O O . LEU B 1 82 ? -5.637 -12.586 -17.469 1 97.94 82 LEU B O 1
ATOM 3344 N N . TYR B 1 83 ? -4.191 -11.68 -19 1 98.44 83 TYR B N 1
ATOM 3345 C CA . TYR B 1 83 ? -3.062 -12.391 -18.406 1 98.44 83 TYR B CA 1
ATOM 3346 C C . TYR B 1 83 ? -1.793 -11.547 -18.484 1 98.44 83 TYR B C 1
ATOM 3348 O O . TYR B 1 83 ? -1.736 -10.562 -19.203 1 98.44 83 TYR B O 1
ATOM 3356 N N . SER B 1 84 ? -0.879 -11.867 -17.641 1 98.19 84 SER B N 1
ATOM 3357 C CA . SER B 1 84 ? 0.506 -11.414 -17.703 1 98.19 84 SER B CA 1
ATOM 3358 C C . SER B 1 84 ? 1.478 -12.586 -17.578 1 98.19 84 SER B C 1
ATOM 3360 O O . SER B 1 84 ? 1.123 -13.641 -17.047 1 98.19 84 SER B O 1
ATOM 3362 N N . ILE B 1 85 ? 2.66 -12.398 -18.141 1 98.31 85 ILE B N 1
ATOM 3363 C CA . ILE B 1 85 ? 3.662 -13.461 -18.125 1 98.31 85 ILE B CA 1
ATOM 3364 C C . ILE B 1 85 ? 4.961 -12.938 -17.531 1 98.31 85 ILE B C 1
ATOM 3366 O O . ILE B 1 85 ? 5.383 -11.812 -17.812 1 98.31 85 ILE B O 1
ATOM 3370 N N . TYR B 1 86 ? 5.555 -13.711 -16.75 1 97.62 86 TYR B N 1
ATOM 3371 C CA . TYR B 1 86 ? 6.867 -13.445 -16.172 1 97.62 86 TYR B CA 1
ATOM 3372 C C . TYR B 1 86 ? 7.75 -14.688 -16.234 1 97.62 86 TYR B C 1
ATOM 3374 O O . TYR B 1 86 ? 7.305 -15.789 -15.914 1 97.62 86 TYR B O 1
ATOM 3382 N N . VAL B 1 87 ? 9.008 -14.484 -16.594 1 96.19 87 VAL B N 1
ATOM 3383 C CA . VAL B 1 87 ? 9.906 -15.617 -16.766 1 96.19 87 VAL B CA 1
ATOM 3384 C C . VAL B 1 87 ? 11.188 -15.406 -15.969 1 96.19 87 VAL B C 1
ATOM 3386 O O . VAL B 1 87 ? 11.844 -14.375 -16.109 1 96.19 87 VAL B O 1
ATOM 3389 N N . HIS B 1 88 ? 11.445 -16.234 -15.086 1 95.56 88 HIS B N 1
ATOM 3390 C CA . HIS B 1 88 ? 12.727 -16.344 -14.398 1 95.56 88 HIS B CA 1
ATOM 3391 C C . HIS B 1 88 ? 13.594 -17.438 -14.984 1 95.56 88 HIS B C 1
ATOM 3393 O O . HIS B 1 88 ? 13.328 -18.625 -14.766 1 95.56 88 HIS B O 1
ATOM 3399 N N . SER B 1 89 ? 14.609 -17.094 -15.727 1 88.81 89 SER B N 1
ATOM 3400 C CA . SER B 1 89 ? 15.5 -18.047 -16.375 1 88.81 89 SER B CA 1
ATOM 3401 C C . SER B 1 89 ? 16.906 -17.953 -15.812 1 88.81 89 SER B C 1
ATOM 3403 O O . SER B 1 89 ? 17.25 -16.984 -15.125 1 88.81 89 SER B O 1
ATOM 3405 N N . LEU B 1 90 ? 17.609 -19.047 -16.094 1 81.62 90 LEU B N 1
ATOM 3406 C CA . LEU B 1 90 ? 19.016 -18.953 -15.727 1 81.62 90 LEU B CA 1
ATOM 3407 C C . LEU B 1 90 ? 19.672 -17.734 -16.391 1 81.62 90 LEU B C 1
ATOM 3409 O O . LEU B 1 90 ? 19.438 -17.484 -17.578 1 81.62 90 LEU B O 1
ATOM 3413 N N . PRO B 1 91 ? 20.391 -16.969 -15.602 1 73.5 91 PRO B N 1
ATOM 3414 C CA . PRO B 1 91 ? 20.984 -15.75 -16.156 1 73.5 91 PRO B CA 1
ATOM 3415 C C . PRO B 1 91 ? 21.828 -16.016 -17.406 1 73.5 91 PRO B C 1
ATOM 3417 O O . PRO B 1 91 ? 21.969 -15.141 -18.266 1 73.5 91 PRO B O 1
ATOM 3420 N N . SER B 1 92 ? 22.297 -17.172 -17.484 1 71.25 92 SER B N 1
ATOM 3421 C CA . SER B 1 92 ? 23.172 -17.516 -18.609 1 71.25 92 SER B CA 1
ATOM 3422 C C . SER B 1 92 ? 22.359 -17.797 -19.875 1 71.25 92 SER B C 1
ATOM 3424 O O . SER B 1 92 ? 22.906 -17.844 -20.969 1 71.25 92 SER B O 1
ATOM 3426 N N . PHE B 1 93 ? 21.125 -17.875 -19.625 1 71 93 PHE B N 1
ATOM 3427 C CA . PHE B 1 93 ? 20.281 -18.141 -20.781 1 71 93 PHE B CA 1
ATOM 3428 C C . PHE B 1 93 ? 20.141 -16.891 -21.641 1 71 93 PHE B C 1
ATOM 3430 O O . PHE B 1 93 ? 19.703 -15.852 -21.156 1 71 93 PHE B O 1
ATOM 3437 N N . ASN B 1 94 ? 20.5 -16.906 -22.859 1 66.44 94 ASN B N 1
ATOM 3438 C CA . ASN B 1 94 ? 20.484 -15.758 -23.75 1 66.44 94 ASN B CA 1
ATOM 3439 C C . ASN B 1 94 ? 19.609 -16.016 -24.969 1 66.44 94 ASN B C 1
ATOM 3441 O O . ASN B 1 94 ? 19.781 -15.375 -26.016 1 66.44 94 ASN B O 1
ATOM 3445 N N . GLY B 1 95 ? 18.828 -16.984 -24.828 1 68.5 95 GLY B N 1
ATOM 3446 C CA . GLY B 1 95 ? 18.016 -17.25 -25.984 1 68.5 95 GLY B CA 1
ATOM 3447 C C . GLY B 1 95 ? 17.078 -16.125 -26.359 1 68.5 95 GLY B C 1
ATOM 3448 O O . GLY B 1 95 ? 16.656 -15.352 -25.484 1 68.5 95 GLY B O 1
ATOM 3449 N N . THR B 1 96 ? 16.953 -15.898 -27.672 1 71.69 96 THR B N 1
ATOM 3450 C CA . THR B 1 96 ? 16.109 -14.844 -28.203 1 71.69 96 THR B CA 1
ATOM 3451 C C . THR B 1 96 ? 14.688 -15.344 -28.422 1 71.69 96 THR B C 1
ATOM 3453 O O . THR B 1 96 ? 14.484 -16.438 -28.953 1 71.69 96 THR B O 1
ATOM 3456 N N . VAL B 1 97 ? 13.812 -14.727 -27.828 1 82.25 97 VAL B N 1
ATOM 3457 C CA . VAL B 1 97 ? 12.391 -14.969 -28.078 1 82.25 97 VAL B CA 1
ATOM 3458 C C . VAL B 1 97 ? 11.875 -14 -29.141 1 82.25 97 VAL B C 1
ATOM 3460 O O . VAL B 1 97 ? 12.125 -12.789 -29.062 1 82.25 97 VAL B O 1
ATOM 3463 N N . PRO B 1 98 ? 11.258 -14.523 -30.219 1 85.81 98 PRO B N 1
ATOM 3464 C CA . PRO B 1 98 ? 10.758 -13.617 -31.25 1 85.81 98 PRO B CA 1
ATOM 3465 C C . PRO B 1 98 ? 9.82 -12.547 -30.703 1 85.81 98 PRO B C 1
ATOM 3467 O O . PRO B 1 98 ? 9.062 -12.805 -29.766 1 85.81 98 PRO B O 1
ATOM 3470 N N . PRO B 1 99 ? 9.867 -11.383 -31.359 1 89.94 99 PRO B N 1
ATOM 3471 C CA . PRO B 1 99 ? 9.016 -10.281 -30.906 1 89.94 99 PRO B CA 1
ATOM 3472 C C . PRO B 1 99 ? 7.527 -10.617 -30.953 1 89.94 99 PRO B C 1
ATOM 3474 O O . PRO B 1 99 ? 6.73 -10.039 -30.219 1 89.94 99 PRO B O 1
ATOM 3477 N N . SER B 1 100 ? 7.145 -11.539 -31.75 1 90.88 100 SER B N 1
ATOM 3478 C CA . SER B 1 100 ? 5.738 -11.906 -31.891 1 90.88 100 SER B CA 1
ATOM 3479 C C . SER B 1 100 ? 5.289 -12.844 -30.781 1 90.88 100 SER B C 1
ATOM 3481 O O . SER B 1 100 ? 4.094 -13.055 -30.578 1 90.88 100 SER B O 1
ATOM 3483 N N . SER B 1 101 ? 6.211 -13.328 -30.109 1 93.12 101 SER B N 1
ATOM 3484 C CA . SER B 1 101 ? 5.902 -14.281 -29.062 1 93.12 101 SER B CA 1
ATOM 3485 C C . SER B 1 101 ? 5.355 -13.578 -27.812 1 93.12 101 SER B C 1
ATOM 3487 O O . SER B 1 101 ? 5.809 -12.484 -27.469 1 93.12 101 SER B O 1
ATOM 3489 N N . VAL B 1 102 ? 4.445 -14.219 -27.109 1 95.06 102 VAL B N 1
ATOM 3490 C CA . VAL B 1 102 ? 3.893 -13.688 -25.859 1 95.06 102 VAL B CA 1
ATOM 3491 C C . VAL B 1 102 ? 4.969 -13.68 -24.781 1 95.06 102 VAL B C 1
ATOM 3493 O O . VAL B 1 102 ? 4.824 -13.016 -23.75 1 95.06 102 VAL B O 1
ATOM 3496 N N . PHE B 1 103 ? 6.078 -14.375 -25.031 1 94.62 103 PHE B N 1
ATOM 3497 C CA . PHE B 1 103 ? 7.145 -14.477 -24.031 1 94.62 103 PHE B CA 1
ATOM 3498 C C . PHE B 1 103 ? 8.203 -13.406 -24.266 1 94.62 103 PHE B C 1
ATOM 3500 O O . PHE B 1 103 ? 9.125 -13.258 -23.453 1 94.62 103 PHE B O 1
ATOM 3507 N N . HIS B 1 104 ? 8.094 -12.664 -25.344 1 92.38 104 HIS B N 1
ATOM 3508 C CA . HIS B 1 104 ? 9.078 -11.625 -25.641 1 92.38 104 HIS B CA 1
ATOM 3509 C C . HIS B 1 104 ? 9.062 -10.523 -24.594 1 92.38 104 HIS B C 1
ATOM 3511 O O . HIS B 1 104 ? 8.008 -9.992 -24.25 1 92.38 104 HIS B O 1
ATOM 3517 N N . GLY B 1 105 ? 10.227 -10.234 -24.031 1 91.81 105 GLY B N 1
ATOM 3518 C CA . GLY B 1 105 ? 10.352 -9.156 -23.062 1 91.81 105 GLY B CA 1
ATOM 3519 C C . GLY B 1 105 ? 9.789 -9.492 -21.703 1 91.81 105 GLY B C 1
ATOM 3520 O O . GLY B 1 105 ? 9.523 -8.602 -20.891 1 91.81 105 GLY B O 1
ATOM 3521 N N . ARG B 1 106 ? 9.562 -10.742 -21.453 1 94.62 106 ARG B N 1
ATOM 3522 C CA . ARG B 1 106 ? 8.875 -11.109 -20.219 1 94.62 106 ARG B CA 1
ATOM 3523 C C . ARG B 1 106 ? 9.852 -11.688 -19.203 1 94.62 106 ARG B C 1
ATOM 3525 O O . ARG B 1 106 ? 9.453 -12.078 -18.109 1 94.62 106 ARG B O 1
ATOM 3532 N N . ARG B 1 107 ? 11.117 -11.672 -19.531 1 93.38 107 ARG B N 1
ATOM 3533 C CA . ARG B 1 107 ? 12.148 -12.125 -18.609 1 93.38 107 ARG B CA 1
ATOM 3534 C C . ARG B 1 107 ? 12.406 -11.086 -17.531 1 93.38 107 ARG B C 1
ATOM 3536 O O . ARG B 1 107 ? 12.555 -9.898 -17.828 1 93.38 107 ARG B O 1
ATOM 3543 N N . ILE B 1 108 ? 12.453 -11.5 -16.312 1 94.25 108 ILE B N 1
ATOM 3544 C CA . ILE B 1 108 ? 12.734 -10.609 -15.203 1 94.25 108 ILE B CA 1
ATOM 3545 C C . ILE B 1 108 ? 14.219 -10.656 -14.867 1 94.25 108 ILE B C 1
ATOM 3547 O O . ILE B 1 108 ? 14.945 -11.539 -15.344 1 94.25 108 ILE B O 1
ATOM 3551 N N . PRO B 1 109 ? 14.727 -9.695 -14.078 1 90.19 109 PRO B N 1
ATOM 3552 C CA . PRO B 1 109 ? 16.109 -9.812 -13.609 1 90.19 109 PRO B CA 1
ATOM 3553 C C . PRO B 1 109 ? 16.344 -11.055 -12.75 1 90.19 109 PRO B C 1
ATOM 3555 O O . PRO B 1 109 ? 16.125 -11.016 -11.539 1 90.19 109 PRO B O 1
ATOM 3558 N N . SER B 1 110 ? 16.828 -12.039 -13.391 1 87.81 110 SER B N 1
ATOM 3559 C CA . SER B 1 110 ? 16.906 -13.359 -12.789 1 87.81 110 SER B CA 1
ATOM 3560 C C . SER B 1 110 ? 18.25 -13.57 -12.086 1 87.81 110 SER B C 1
ATOM 3562 O O . SER B 1 110 ? 19.188 -12.805 -12.289 1 87.81 110 SER B O 1
ATOM 3564 N N . LYS B 1 111 ? 18.266 -14.422 -11.141 1 86.25 111 LYS B N 1
ATOM 3565 C CA . LYS B 1 111 ? 19.469 -14.867 -10.445 1 86.25 111 LYS B CA 1
ATOM 3566 C C . LYS B 1 111 ? 19.609 -16.391 -10.492 1 86.25 111 LYS B C 1
ATOM 3568 O O . LYS B 1 111 ? 18.641 -17.094 -10.781 1 86.25 111 LYS B O 1
ATOM 3573 N N . GLU B 1 112 ? 20.781 -16.781 -10.227 1 83.44 112 GLU B N 1
ATOM 3574 C CA . GLU B 1 112 ? 21.016 -18.219 -10.234 1 83.44 112 GLU B CA 1
ATOM 3575 C C . GLU B 1 112 ? 20.203 -18.922 -9.156 1 83.44 112 GLU B C 1
ATOM 3577 O O . GLU B 1 112 ? 20.078 -18.422 -8.039 1 83.44 112 GLU B O 1
ATOM 3582 N N . VAL B 1 113 ? 19.688 -20.078 -9.57 1 82.94 113 VAL B N 1
ATOM 3583 C CA . VAL B 1 113 ? 18.875 -20.875 -8.664 1 82.94 113 VAL B CA 1
ATOM 3584 C C . VAL B 1 113 ? 19.453 -22.281 -8.57 1 82.94 113 VAL B C 1
ATOM 3586 O O . VAL B 1 113 ? 19.922 -22.844 -9.562 1 82.94 113 VAL B O 1
ATOM 3589 N N . LYS B 1 114 ? 19.5 -22.734 -7.352 1 76.19 114 LYS B N 1
ATOM 3590 C CA . LYS B 1 114 ? 19.875 -24.125 -7.129 1 76.19 114 LYS B CA 1
ATOM 3591 C C . LYS B 1 114 ? 18.797 -24.875 -6.371 1 76.19 114 LYS B C 1
ATOM 3593 O O . LYS B 1 114 ? 18.281 -24.391 -5.359 1 76.19 114 LYS B O 1
ATOM 3598 N N . TRP B 1 115 ? 18.594 -26.141 -6.941 1 72.94 115 TRP B N 1
ATOM 3599 C CA . TRP B 1 115 ? 17.562 -26.969 -6.312 1 72.94 115 TRP B CA 1
ATOM 3600 C C . TRP B 1 115 ? 17.938 -27.312 -4.879 1 72.94 115 TRP B C 1
ATOM 3602 O O . TRP B 1 115 ? 19.094 -27.641 -4.594 1 72.94 115 TRP B O 1
ATOM 3612 N N . GLY B 1 116 ? 16.922 -27.219 -4.062 1 73.19 116 GLY B N 1
ATOM 3613 C CA . GLY B 1 116 ? 17.141 -27.562 -2.668 1 73.19 116 GLY B CA 1
ATOM 3614 C C . GLY B 1 116 ? 17.688 -26.406 -1.845 1 73.19 116 GLY B C 1
ATOM 3615 O O . GLY B 1 116 ? 17.797 -26.516 -0.622 1 73.19 116 GLY B O 1
ATOM 3616 N N . GLU B 1 117 ? 17.984 -25.328 -2.541 1 78.69 117 GLU B N 1
ATOM 3617 C CA . GLU B 1 117 ? 18.547 -24.172 -1.836 1 78.69 117 GLU B CA 1
ATOM 3618 C C . GLU B 1 117 ? 17.516 -23.062 -1.701 1 78.69 117 GLU B C 1
ATOM 3620 O O . GLU B 1 117 ? 16.484 -23.062 -2.396 1 78.69 117 GLU B O 1
ATOM 3625 N N . ASN B 1 118 ? 17.844 -22.234 -0.813 1 88.06 118 ASN B N 1
ATOM 3626 C CA . ASN B 1 118 ? 16.922 -21.141 -0.549 1 88.06 118 ASN B CA 1
ATOM 3627 C C . ASN B 1 118 ? 16.812 -20.188 -1.745 1 88.06 118 ASN B C 1
ATOM 3629 O O . ASN B 1 118 ? 15.883 -19.391 -1.836 1 88.06 118 ASN B O 1
ATOM 3633 N N . SER B 1 119 ? 17.672 -20.406 -2.639 1 88.94 119 SER B N 1
ATOM 3634 C CA . SER B 1 119 ? 17.641 -19.594 -3.848 1 88.94 119 SER B CA 1
ATOM 3635 C C . SER B 1 119 ? 16.375 -19.859 -4.66 1 88.94 119 SER B C 1
ATOM 3637 O O . SER B 1 119 ? 15.922 -19 -5.406 1 88.94 119 SER B O 1
ATOM 3639 N N . MET B 1 120 ? 15.828 -21.078 -4.523 1 91.25 120 MET B N 1
ATOM 3640 C CA . MET B 1 120 ? 14.586 -21.391 -5.211 1 91.25 120 MET B CA 1
ATOM 3641 C C . MET B 1 120 ? 13.438 -20.547 -4.684 1 91.25 120 MET B C 1
ATOM 3643 O O . MET B 1 120 ? 12.648 -20 -5.461 1 91.25 120 MET B O 1
ATOM 3647 N N . ILE B 1 121 ? 13.391 -20.469 -3.398 1 94.12 121 ILE B N 1
ATOM 3648 C CA . ILE B 1 121 ? 12.344 -19.641 -2.785 1 94.12 121 ILE B CA 1
ATOM 3649 C C . ILE B 1 121 ? 12.539 -18.188 -3.17 1 94.12 121 ILE B C 1
ATOM 3651 O O . ILE B 1 121 ? 11.57 -17.469 -3.453 1 94.12 121 ILE B O 1
ATOM 3655 N N . GLU B 1 122 ? 13.789 -17.781 -3.211 1 95 122 GLU B N 1
ATOM 3656 C CA . GLU B 1 122 ? 14.078 -16.406 -3.6 1 95 122 GLU B CA 1
ATOM 3657 C C . GLU B 1 122 ? 13.641 -16.125 -5.035 1 95 122 GLU B C 1
ATOM 3659 O O . GLU B 1 122 ? 13.133 -15.047 -5.344 1 95 122 GLU B O 1
ATOM 3664 N N . ALA B 1 123 ? 13.836 -17.109 -5.855 1 95.62 123 ALA B N 1
ATOM 3665 C CA . ALA B 1 123 ? 13.398 -16.969 -7.242 1 95.62 123 ALA B CA 1
ATOM 3666 C C . ALA B 1 123 ? 11.875 -16.875 -7.324 1 95.62 123 ALA B C 1
ATOM 3668 O O . ALA B 1 123 ? 11.336 -16.078 -8.094 1 95.62 123 ALA B O 1
ATOM 3669 N N . GLU B 1 124 ? 11.211 -17.656 -6.535 1 97.25 124 GLU B N 1
ATOM 3670 C CA . GLU B 1 124 ? 9.75 -17.609 -6.484 1 97.25 124 GLU B CA 1
ATOM 3671 C C . GLU B 1 124 ? 9.266 -16.266 -5.973 1 97.25 124 GLU B C 1
ATOM 3673 O O . GLU B 1 124 ? 8.32 -15.688 -6.523 1 97.25 124 GLU B O 1
ATOM 3678 N N . ARG B 1 125 ? 9.914 -15.805 -4.977 1 97.44 125 ARG B N 1
ATOM 3679 C CA . ARG B 1 125 ? 9.578 -14.484 -4.434 1 97.44 125 ARG B CA 1
ATOM 3680 C C . ARG B 1 125 ? 9.812 -13.391 -5.469 1 97.44 125 ARG B C 1
ATOM 3682 O O . ARG B 1 125 ? 9.023 -12.445 -5.574 1 97.44 125 ARG B O 1
ATOM 3689 N N . ARG B 1 126 ? 10.883 -13.508 -6.199 1 97.44 126 ARG B N 1
ATOM 3690 C CA . ARG B 1 126 ? 11.188 -12.539 -7.242 1 97.44 126 ARG B CA 1
ATOM 3691 C C . ARG B 1 126 ? 10.117 -12.531 -8.328 1 97.44 126 ARG B C 1
ATOM 3693 O O . ARG B 1 126 ? 9.695 -11.469 -8.781 1 97.44 126 ARG B O 1
ATOM 3700 N N . LEU B 1 127 ? 9.703 -13.703 -8.695 1 98.44 127 LEU B N 1
ATOM 3701 C CA . LEU B 1 127 ? 8.633 -13.812 -9.68 1 98.44 127 LEU B CA 1
ATOM 3702 C C . LEU B 1 127 ? 7.348 -13.18 -9.164 1 98.44 127 LEU B C 1
ATOM 3704 O O . LEU B 1 127 ? 6.734 -12.359 -9.852 1 98.44 127 LEU B O 1
ATOM 3708 N N . LEU B 1 128 ? 6.992 -13.516 -7.965 1 98.81 128 LEU B N 1
ATOM 3709 C CA . LEU B 1 128 ? 5.793 -12.961 -7.352 1 98.81 128 LEU B CA 1
ATOM 3710 C C . LEU B 1 128 ? 5.898 -11.438 -7.246 1 98.81 128 LEU B C 1
ATOM 3712 O O . LEU B 1 128 ? 4.941 -10.727 -7.559 1 98.81 128 LEU B O 1
ATOM 3716 N N . ALA B 1 129 ? 7.043 -11.008 -6.82 1 98.62 129 ALA B N 1
ATOM 3717 C CA . ALA B 1 129 ? 7.238 -9.578 -6.641 1 98.62 129 ALA B CA 1
ATOM 3718 C C . ALA B 1 129 ? 7.062 -8.828 -7.957 1 98.62 129 ALA B C 1
ATOM 3720 O O . ALA B 1 129 ? 6.391 -7.793 -8.008 1 98.62 129 ALA B O 1
ATOM 3721 N N . ASN B 1 130 ? 7.664 -9.328 -8.977 1 98.5 130 ASN B N 1
ATOM 3722 C CA . ASN B 1 130 ? 7.512 -8.688 -10.281 1 98.5 130 ASN B CA 1
ATOM 3723 C C . ASN B 1 130 ? 6.062 -8.711 -10.75 1 98.5 130 ASN B C 1
ATOM 3725 O O . ASN B 1 130 ? 5.562 -7.719 -11.289 1 98.5 130 ASN B O 1
ATOM 3729 N N . ALA B 1 131 ? 5.41 -9.789 -10.531 1 98.81 131 ALA B N 1
ATOM 3730 C CA . ALA B 1 131 ? 4.02 -9.922 -10.961 1 98.81 131 ALA B CA 1
ATOM 3731 C C . ALA B 1 131 ? 3.115 -8.984 -10.164 1 98.81 131 ALA B C 1
ATOM 3733 O O . ALA B 1 131 ? 2.121 -8.469 -10.688 1 98.81 131 ALA B O 1
ATOM 3734 N N . LEU 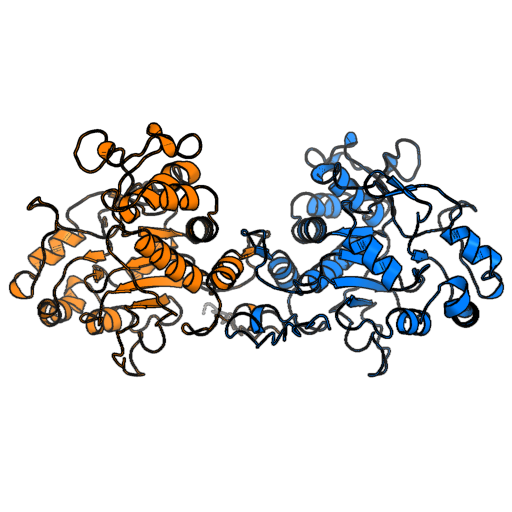B 1 132 ? 3.449 -8.719 -8.938 1 98.44 132 LEU B N 1
ATOM 3735 C CA . LEU B 1 132 ? 2.645 -7.898 -8.039 1 98.44 132 LEU B CA 1
ATOM 3736 C C . LEU B 1 132 ? 2.723 -6.426 -8.438 1 98.44 132 LEU B C 1
ATOM 3738 O O . LEU B 1 132 ? 1.908 -5.617 -7.984 1 98.44 132 LEU B O 1
ATOM 3742 N N . LEU B 1 133 ? 3.719 -6.078 -9.281 1 97.31 133 LEU B N 1
ATOM 3743 C CA . LEU B 1 133 ? 3.846 -4.684 -9.695 1 97.31 133 LEU B CA 1
ATOM 3744 C C . LEU B 1 133 ? 2.664 -4.266 -10.57 1 97.31 133 LEU B C 1
ATOM 3746 O O . LEU B 1 133 ? 2.418 -3.074 -10.758 1 97.31 133 LEU B O 1
ATOM 3750 N N . ASP B 1 134 ? 1.992 -5.211 -11.164 1 96.12 134 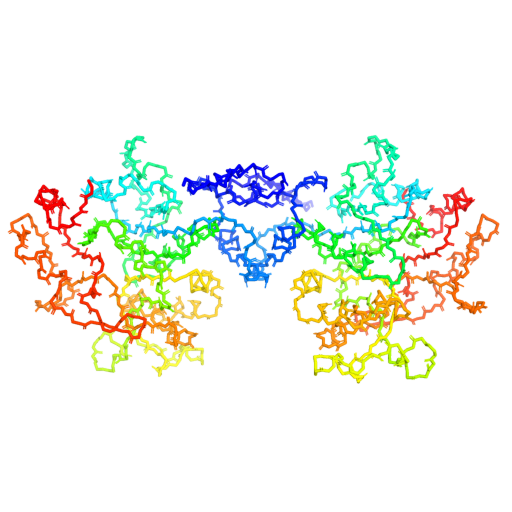ASP B N 1
ATOM 3751 C CA . ASP B 1 134 ? 0.746 -4.957 -11.883 1 96.12 134 ASP B CA 1
ATOM 3752 C C . ASP B 1 134 ? -0.464 -5.188 -10.977 1 96.12 134 ASP B C 1
ATOM 3754 O O . ASP B 1 134 ? -0.78 -6.324 -10.625 1 96.12 134 ASP B O 1
ATOM 3758 N N . PHE B 1 135 ? -1.162 -4.137 -10.695 1 93.38 135 PHE B N 1
ATOM 3759 C CA . PHE B 1 135 ? -2.271 -4.207 -9.75 1 93.38 135 PHE B CA 1
ATOM 3760 C C . PHE B 1 135 ? -3.428 -5.012 -10.336 1 93.38 135 PHE B C 1
ATOM 3762 O O . PHE B 1 135 ? -4.324 -5.441 -9.602 1 93.38 135 PHE B O 1
ATOM 3769 N N . SER B 1 136 ? -3.428 -5.258 -11.609 1 94.62 136 SER B N 1
ATOM 3770 C CA . SER B 1 136 ? -4.492 -6.035 -12.234 1 94.62 136 SER B CA 1
ATOM 3771 C C . SER B 1 136 ? -4.309 -7.527 -11.984 1 94.62 136 SER B C 1
ATOM 3773 O O . SER B 1 136 ? -5.242 -8.312 -12.164 1 94.62 136 SER B O 1
ATOM 3775 N N . ASN B 1 137 ? -3.086 -7.926 -11.664 1 97.44 137 ASN B N 1
ATOM 3776 C CA . ASN B 1 137 ? -2.859 -9.328 -11.336 1 97.44 137 ASN B CA 1
ATOM 3777 C C . ASN B 1 137 ? -3.508 -9.703 -10.008 1 97.44 137 ASN B C 1
ATOM 3779 O O . ASN B 1 137 ? -3.123 -9.195 -8.953 1 97.44 137 ASN B O 1
ATOM 3783 N N . GLN B 1 138 ? -4.449 -10.648 -10.133 1 97.25 138 GLN B N 1
ATOM 3784 C CA . GLN B 1 138 ? -5.18 -11.016 -8.93 1 97.25 138 GLN B CA 1
ATOM 3785 C C . GLN B 1 138 ? -4.984 -12.5 -8.602 1 97.25 138 GLN B C 1
ATOM 3787 O O . GLN B 1 138 ? -5.289 -12.938 -7.492 1 97.25 138 GLN B O 1
ATOM 3792 N N . ARG B 1 139 ? -4.523 -13.266 -9.555 1 98.81 139 ARG B N 1
ATOM 3793 C CA . ARG B 1 139 ? -4.156 -14.672 -9.375 1 98.81 139 ARG B CA 1
ATOM 3794 C C . ARG B 1 139 ? -2.764 -14.945 -9.93 1 98.81 139 ARG B C 1
ATOM 3796 O O . ARG B 1 139 ? -2.369 -14.367 -10.945 1 98.81 139 ARG B O 1
ATOM 3803 N N . PHE B 1 140 ? -2.051 -15.797 -9.289 1 98.94 140 PHE B N 1
ATOM 3804 C CA . PHE B 1 140 ? -0.654 -16.078 -9.602 1 98.94 140 PHE B CA 1
ATOM 3805 C C . PHE B 1 140 ? -0.412 -17.578 -9.719 1 98.94 140 PHE B C 1
ATOM 3807 O O . PHE B 1 140 ? -0.774 -18.344 -8.828 1 98.94 140 PHE B O 1
ATOM 3814 N N . VAL B 1 141 ? 0.199 -18 -10.805 1 98.94 141 VAL B N 1
ATOM 3815 C CA . VAL B 1 141 ? 0.433 -19.422 -11.094 1 98.94 141 VAL B CA 1
ATOM 3816 C C . VAL B 1 141 ? 1.928 -19.656 -11.289 1 98.94 141 VAL B C 1
ATOM 3818 O O . VAL B 1 141 ? 2.57 -19.016 -12.117 1 98.94 141 VAL B O 1
ATOM 3821 N N . LEU B 1 142 ? 2.475 -20.531 -10.508 1 98.81 142 LEU B N 1
ATOM 3822 C CA . LEU B 1 142 ? 3.867 -20.922 -10.703 1 98.81 142 LEU B CA 1
ATOM 3823 C C . LEU B 1 142 ? 3.969 -22.125 -11.625 1 98.81 142 LEU B C 1
ATOM 3825 O O . LEU B 1 142 ? 3.328 -23.156 -11.391 1 98.81 142 LEU B O 1
ATOM 3829 N N . LEU B 1 143 ? 4.793 -21.984 -12.688 1 98.12 143 LEU B N 1
ATOM 3830 C CA . LEU B 1 143 ? 4.961 -23.016 -13.711 1 98.12 143 LEU B CA 1
ATOM 3831 C C . LEU B 1 143 ? 6.438 -23.25 -14.008 1 98.12 143 LEU B C 1
ATOM 3833 O O . LEU B 1 143 ? 7.27 -22.359 -13.773 1 98.12 143 LEU B O 1
ATOM 3837 N N . SER B 1 144 ? 6.746 -24.438 -14.453 1 95.81 144 SER B N 1
ATOM 3838 C CA . SER B 1 144 ? 8.07 -24.734 -14.992 1 95.81 144 SER B CA 1
ATOM 3839 C C . SER B 1 144 ? 8.039 -24.797 -16.516 1 95.81 144 SER B C 1
ATOM 3841 O O . SER B 1 144 ? 6.98 -24.672 -17.125 1 95.81 144 SER B O 1
ATOM 3843 N N . GLU B 1 145 ? 9.188 -24.969 -17.125 1 94 145 GLU B N 1
ATOM 3844 C CA . GLU B 1 145 ? 9.297 -25.062 -18.578 1 94 145 GLU B CA 1
ATOM 3845 C C . GLU B 1 145 ? 8.641 -26.344 -19.109 1 94 145 GLU B C 1
ATOM 3847 O O . GLU B 1 145 ? 8.367 -26.453 -20.297 1 94 145 GLU B O 1
ATOM 3852 N N . SER B 1 146 ? 8.344 -27.297 -18.156 1 96.06 146 SER B N 1
ATOM 3853 C CA . SER B 1 146 ? 7.816 -28.578 -18.594 1 96.06 146 SER B CA 1
ATOM 3854 C C . SER B 1 146 ? 6.336 -28.719 -18.25 1 96.06 146 SER B C 1
ATOM 3856 O O . SER B 1 146 ? 5.785 -29.812 -18.266 1 96.06 146 SER B O 1
ATOM 3858 N N . CYS B 1 147 ? 5.715 -27.594 -17.938 1 97.62 147 CYS B N 1
ATOM 3859 C CA . CYS B 1 147 ? 4.289 -27.562 -17.625 1 97.62 147 CYS B CA 1
ATOM 3860 C C . CYS B 1 147 ? 3.461 -27.312 -18.891 1 97.62 147 CYS B C 1
ATOM 3862 O O . CYS B 1 147 ? 3.93 -26.672 -19.828 1 97.62 147 CYS B O 1
ATOM 3864 N N . ILE B 1 148 ? 2.223 -27.844 -18.875 1 98.25 148 ILE B N 1
ATOM 3865 C CA . ILE B 1 148 ? 1.257 -27.578 -19.922 1 98.25 148 ILE B CA 1
ATOM 3866 C C . ILE B 1 148 ? -0.101 -27.234 -19.312 1 98.25 148 ILE B C 1
ATOM 3868 O O . ILE B 1 148 ? -0.422 -27.688 -18.219 1 98.25 148 ILE B O 1
ATOM 3872 N N . PRO B 1 149 ? -0.869 -26.422 -19.984 1 98.44 149 PRO B N 1
ATOM 3873 C CA . PRO B 1 149 ? -2.27 -26.25 -19.594 1 98.44 149 PRO B CA 1
ATOM 3874 C C . PRO B 1 149 ? -3.146 -27.422 -20.047 1 98.44 149 PRO B C 1
ATOM 3876 O O . PRO B 1 149 ? -2.949 -27.953 -21.141 1 98.44 149 PRO B O 1
ATOM 3879 N N . LEU B 1 150 ? -4.105 -27.75 -19.219 1 97.31 150 LEU B N 1
ATOM 3880 C CA . LEU B 1 150 ? -4.938 -28.906 -19.516 1 97.31 150 LEU B CA 1
ATOM 3881 C C . LEU B 1 150 ? -6.266 -28.484 -20.141 1 97.31 150 LEU B C 1
ATOM 3883 O O . LEU B 1 150 ? -6.98 -29.312 -20.703 1 97.31 150 LEU B O 1
ATOM 3887 N N . PHE B 1 151 ? -6.637 -27.25 -19.969 1 97.19 151 PHE B N 1
ATOM 3888 C CA . PHE B 1 151 ? -7.883 -26.688 -20.469 1 97.19 151 PHE B CA 1
ATOM 3889 C C . PHE B 1 151 ? -7.629 -25.391 -21.234 1 97.19 151 PHE B C 1
ATOM 3891 O O . PHE B 1 151 ? -6.52 -24.859 -21.188 1 97.19 151 PHE B O 1
ATOM 3898 N N . ASN B 1 152 ? -8.648 -24.922 -21.938 1 97.31 152 ASN B N 1
ATOM 3899 C CA . ASN B 1 152 ? -8.508 -23.656 -22.641 1 97.31 152 ASN B CA 1
ATOM 3900 C C . ASN B 1 152 ? -8.383 -22.484 -21.672 1 97.31 152 ASN B C 1
ATOM 3902 O O . ASN B 1 152 ? -8.617 -22.641 -20.469 1 97.31 152 ASN B O 1
ATOM 3906 N N . PHE B 1 153 ? -7.988 -21.391 -22.219 1 98.44 153 PHE B N 1
ATOM 3907 C CA . PHE B 1 153 ? -7.703 -20.219 -21.422 1 98.44 153 PHE B CA 1
ATOM 3908 C C . PHE B 1 153 ? -8.93 -19.781 -20.625 1 98.44 153 PHE B C 1
ATOM 3910 O O . PHE B 1 153 ? -8.836 -19.5 -19.438 1 98.44 153 PHE B O 1
ATOM 3917 N N . SER B 1 154 ? -10.07 -19.703 -21.266 1 97.94 154 SER B N 1
ATOM 3918 C CA . SER B 1 154 ? -11.289 -19.219 -20.609 1 97.94 154 SER B CA 1
ATOM 3919 C C . SER B 1 154 ? -11.641 -20.062 -19.391 1 97.94 154 SER B C 1
ATOM 3921 O O . SER B 1 154 ? -12.016 -19.531 -18.344 1 97.94 154 SER B O 1
ATOM 3923 N N . THR B 1 155 ? -11.461 -21.344 -19.547 1 97 155 THR B N 1
ATOM 3924 C CA . THR B 1 155 ? -11.773 -22.25 -18.453 1 97 155 THR B CA 1
ATOM 3925 C C . THR B 1 155 ? -10.82 -22.016 -17.281 1 97 155 THR B C 1
ATOM 3927 O O . THR B 1 155 ? -11.258 -21.859 -16.141 1 97 155 THR B O 1
ATOM 3930 N N . ILE B 1 156 ? -9.555 -21.953 -17.562 1 98.56 156 ILE B N 1
ATOM 3931 C CA . ILE B 1 156 ? -8.555 -21.781 -16.516 1 98.56 156 ILE B CA 1
ATOM 3932 C C . ILE B 1 156 ? -8.703 -20.391 -15.883 1 98.56 156 ILE B C 1
ATOM 3934 O O . ILE B 1 156 ? -8.68 -20.266 -14.656 1 98.56 156 ILE B O 1
ATOM 3938 N N . TYR B 1 157 ? -8.922 -19.422 -16.688 1 98.69 157 TYR B N 1
ATOM 3939 C CA . TYR B 1 157 ? -9.102 -18.047 -16.219 1 98.69 157 TYR B CA 1
ATOM 3940 C C . TYR B 1 157 ? -10.297 -17.953 -15.273 1 98.69 157 TYR B C 1
ATOM 3942 O O . TYR B 1 157 ? -10.172 -17.453 -14.156 1 98.69 157 TYR B O 1
ATOM 3950 N N . THR B 1 158 ? -11.398 -18.469 -15.719 1 98 158 THR B N 1
ATOM 3951 C CA . THR B 1 158 ? -12.633 -18.391 -14.945 1 98 158 THR B CA 1
ATOM 3952 C C . THR B 1 158 ? -12.5 -19.156 -13.633 1 98 158 THR B C 1
ATOM 3954 O O . THR B 1 158 ? -12.922 -18.688 -12.578 1 98 158 THR B O 1
ATOM 3957 N N . TYR B 1 159 ? -11.852 -20.328 -13.734 1 97.75 159 TYR B N 1
ATOM 3958 C CA . TYR B 1 159 ? -11.656 -21.141 -12.547 1 97.75 159 TYR B CA 1
ATOM 3959 C C . TYR B 1 159 ? -10.828 -20.391 -11.5 1 97.75 159 TYR B C 1
ATOM 3961 O O . TYR B 1 159 ? -11.211 -20.328 -10.336 1 97.75 159 TYR B O 1
ATOM 3969 N N . LEU B 1 160 ? -9.773 -19.828 -11.914 1 98.56 160 LEU B N 1
ATOM 3970 C CA . LEU B 1 160 ? -8.836 -19.203 -10.992 1 98.56 160 LEU B CA 1
ATOM 3971 C C . LEU B 1 160 ? -9.406 -17.891 -10.453 1 98.56 160 LEU B C 1
ATOM 3973 O O . LEU B 1 160 ? -9.359 -17.641 -9.242 1 98.56 160 LEU B O 1
ATOM 3977 N N . ILE B 1 161 ? -9.961 -17.047 -11.297 1 98.25 161 ILE B N 1
ATOM 3978 C CA . ILE B 1 161 ? -10.43 -15.719 -10.922 1 98.25 161 ILE B CA 1
ATOM 3979 C C . ILE B 1 161 ? -11.617 -15.836 -9.969 1 98.25 161 ILE B C 1
ATOM 3981 O O . ILE B 1 161 ? -11.766 -15.039 -9.047 1 98.25 161 ILE B O 1
ATOM 3985 N N . ASN B 1 162 ? -12.383 -16.875 -10.141 1 97.5 162 ASN B N 1
ATOM 3986 C CA . ASN B 1 162 ? -13.594 -17 -9.336 1 97.5 162 ASN B CA 1
ATOM 3987 C C . ASN B 1 162 ? -13.352 -17.859 -8.094 1 97.5 162 ASN B C 1
ATOM 3989 O O . ASN B 1 162 ? -14.242 -18 -7.258 1 97.5 162 ASN B O 1
ATOM 3993 N N . SER B 1 163 ? -12.164 -18.406 -7.953 1 97.56 163 SER B N 1
ATOM 3994 C CA . SER B 1 163 ? -11.875 -19.234 -6.793 1 97.56 163 SER B CA 1
ATOM 3995 C C . SER B 1 163 ? -11.844 -18.406 -5.512 1 97.56 163 SER B C 1
ATOM 3997 O O . SER B 1 163 ? -11.312 -17.297 -5.5 1 97.56 163 SER B O 1
ATOM 3999 N N . THR B 1 164 ? -12.328 -18.969 -4.434 1 96.88 164 THR B N 1
ATOM 4000 C CA . THR B 1 164 ? -12.273 -18.312 -3.129 1 96.88 164 THR B CA 1
ATOM 4001 C C . THR B 1 164 ? -11.117 -18.859 -2.297 1 96.88 164 THR B C 1
ATOM 4003 O O . THR B 1 164 ? -10.914 -18.453 -1.156 1 96.88 164 THR B O 1
ATOM 4006 N N . LYS B 1 165 ? -10.414 -19.812 -2.908 1 97.75 165 LYS B N 1
ATOM 4007 C CA . LYS B 1 165 ? -9.336 -20.484 -2.182 1 97.75 165 LYS B CA 1
ATOM 4008 C C . LYS B 1 165 ? -8.008 -20.359 -2.922 1 97.75 165 LYS B C 1
ATOM 4010 O O . LYS B 1 165 ? -7.988 -20.078 -4.125 1 97.75 165 LYS B O 1
ATOM 4015 N N . ASN B 1 166 ? -6.969 -20.406 -2.17 1 98.56 166 ASN B N 1
ATOM 4016 C CA . ASN B 1 166 ? -5.641 -20.672 -2.721 1 98.56 166 ASN B CA 1
ATOM 4017 C C . ASN B 1 166 ? -5.41 -22.156 -2.947 1 98.56 166 ASN B C 1
ATOM 4019 O O . ASN B 1 166 ? -6.062 -23 -2.322 1 98.56 166 ASN B O 1
ATOM 4023 N N . PHE B 1 167 ? -4.496 -22.453 -3.846 1 98.56 167 PHE B N 1
ATOM 4024 C CA . PHE B 1 167 ? -4.16 -23.844 -4.152 1 98.56 167 PHE B CA 1
ATOM 4025 C C . PHE B 1 167 ? -2.686 -24.109 -3.875 1 98.56 167 PHE B C 1
ATOM 4027 O O . PHE B 1 167 ? -1.859 -24.062 -4.789 1 98.56 167 PHE B O 1
ATOM 4034 N N . VAL B 1 168 ? -2.393 -24.375 -2.625 1 98.38 168 VAL B N 1
ATOM 4035 C CA . VAL B 1 168 ? -1.081 -24.766 -2.121 1 98.38 168 VAL B CA 1
ATOM 4036 C C . VAL B 1 168 ? -1.176 -26.125 -1.426 1 98.38 168 VAL B C 1
ATOM 4038 O O . VAL B 1 168 ? -1.91 -26.281 -0.447 1 98.38 168 VAL B O 1
ATOM 4041 N N . GLN B 1 169 ? -0.459 -27.062 -1.992 1 96.94 169 GLN B N 1
ATOM 4042 C CA . GLN B 1 169 ? -0.415 -28.344 -1.31 1 96.94 169 GLN B CA 1
ATOM 4043 C C . GLN B 1 169 ? 0.291 -28.234 0.038 1 96.94 169 GLN B C 1
ATOM 4045 O O . GLN B 1 169 ? 1.385 -27.672 0.127 1 96.94 169 GLN B O 1
ATOM 4050 N N . ALA B 1 170 ? -0.384 -28.672 1.073 1 95.56 170 ALA B N 1
ATOM 4051 C CA . ALA B 1 170 ? 0.169 -28.609 2.424 1 95.56 170 ALA B CA 1
ATOM 4052 C C . ALA B 1 170 ? -0.306 -29.797 3.262 1 95.56 170 ALA B C 1
ATOM 4054 O O . ALA B 1 170 ? -1.457 -29.828 3.705 1 95.56 170 ALA B O 1
ATOM 4055 N N . TYR B 1 171 ? 0.495 -30.719 3.506 1 92.31 171 TYR B N 1
ATOM 4056 C CA . TYR B 1 171 ? 0.107 -31.875 4.305 1 92.31 171 TYR B CA 1
ATOM 4057 C C . TYR B 1 171 ? 1.104 -32.125 5.43 1 92.31 171 TYR B C 1
ATOM 4059 O O . TYR B 1 171 ? 2.254 -31.672 5.355 1 92.31 171 TYR B O 1
ATOM 4067 N N . ASP B 1 172 ? 0.528 -32.625 6.484 1 89.62 172 ASP B N 1
ATOM 4068 C CA . ASP B 1 172 ? 1.358 -33 7.621 1 89.62 172 ASP B CA 1
ATOM 4069 C C . ASP B 1 172 ? 2.02 -34.375 7.375 1 89.62 172 ASP B C 1
ATOM 4071 O O . ASP B 1 172 ? 1.37 -35.406 7.48 1 89.62 172 ASP B O 1
ATOM 4075 N N . ASN B 1 173 ? 3.211 -34.281 6.867 1 74.62 173 ASN B N 1
ATOM 4076 C CA . ASN B 1 173 ? 3.908 -35.531 6.578 1 74.62 173 ASN B CA 1
ATOM 4077 C C . ASN B 1 173 ? 4.691 -36.031 7.789 1 74.62 173 ASN B C 1
ATOM 4079 O O . ASN B 1 173 ? 5.852 -35.656 7.977 1 74.62 173 ASN B O 1
ATOM 4083 N N . ILE B 1 174 ? 3.982 -36.781 8.617 1 67.44 174 ILE B N 1
ATOM 4084 C CA . ILE B 1 174 ? 4.527 -37.219 9.891 1 67.44 174 ILE B CA 1
ATOM 4085 C C . ILE B 1 174 ? 5.613 -38.25 9.664 1 67.44 174 ILE B C 1
ATOM 4087 O O . ILE B 1 174 ? 6.672 -38.219 10.289 1 67.44 174 ILE B O 1
ATOM 4091 N N . SER B 1 175 ? 5.227 -39.188 8.703 1 63.56 175 SER B N 1
ATOM 4092 C CA . SER B 1 175 ? 6.074 -40.375 8.547 1 63.56 175 SER B CA 1
ATOM 4093 C C . SER B 1 175 ? 6.945 -40.281 7.301 1 63.56 175 SER B C 1
ATOM 4095 O O . SER B 1 175 ? 6.566 -39.625 6.328 1 63.56 175 SER B O 1
ATOM 4097 N N . GLY B 1 176 ? 8.305 -40.219 7.605 1 63.28 176 GLY B N 1
ATOM 4098 C CA . GLY B 1 176 ? 9.102 -40.5 6.422 1 63.28 176 GLY B CA 1
ATOM 4099 C C . GLY B 1 176 ? 10.305 -39.594 6.293 1 63.28 176 GLY B C 1
ATOM 4100 O O . GLY B 1 176 ? 10.461 -38.625 7.066 1 63.28 176 GLY B O 1
ATOM 4101 N N . LYS B 1 177 ? 11.062 -39.875 5.344 1 70.31 177 LYS B N 1
ATOM 4102 C CA . LYS B 1 177 ? 12.398 -39.344 5.082 1 70.31 177 LYS B CA 1
ATOM 4103 C C . LYS B 1 177 ? 12.32 -37.938 4.5 1 70.31 177 LYS B C 1
ATOM 4105 O O . LYS B 1 177 ? 13.289 -37.188 4.551 1 70.31 177 LYS B O 1
ATOM 4110 N N . VAL B 1 178 ? 11.008 -37.5 4.18 1 76 178 VAL B N 1
ATOM 4111 C CA . VAL B 1 178 ? 11 -36.25 3.447 1 76 178 VAL B CA 1
ATOM 4112 C C . VAL B 1 178 ? 10.094 -35.25 4.152 1 76 178 VAL B C 1
ATOM 4114 O O . VAL B 1 178 ? 9.859 -34.156 3.646 1 76 178 VAL B O 1
ATOM 4117 N N . GLY B 1 179 ? 9.586 -35.562 5.371 1 83.12 179 GLY B N 1
ATOM 4118 C CA . GLY B 1 179 ? 8.664 -34.688 6.09 1 83.12 179 GLY B CA 1
ATOM 4119 C C . GLY B 1 179 ? 9.242 -34.125 7.379 1 83.12 179 GLY B C 1
ATOM 4120 O O . GLY B 1 179 ? 10.117 -33.25 7.344 1 83.12 179 GLY B O 1
ATOM 4121 N N . HIS B 1 180 ? 8.812 -34.719 8.445 1 88.31 180 HIS B N 1
ATOM 4122 C CA . HIS B 1 180 ? 9.203 -34.281 9.773 1 88.31 180 HIS B CA 1
ATOM 4123 C C . HIS B 1 180 ? 10.711 -34.375 9.977 1 88.31 180 HIS B C 1
ATOM 4125 O O . HIS B 1 180 ? 11.289 -33.594 10.742 1 88.31 180 HIS B O 1
ATOM 4131 N N . ASP B 1 181 ? 11.328 -35.25 9.164 1 88.75 181 ASP B N 1
ATOM 4132 C CA . ASP B 1 181 ? 12.766 -35.469 9.312 1 88.75 181 ASP B CA 1
ATOM 4133 C C . ASP B 1 181 ? 13.555 -34.281 8.812 1 88.75 181 ASP B C 1
ATOM 4135 O O . ASP B 1 181 ? 14.727 -34.094 9.156 1 88.75 181 ASP B O 1
ATOM 4139 N N . ARG B 1 182 ? 12.953 -33.531 8.055 1 92.31 182 ARG B N 1
ATOM 4140 C CA . ARG B 1 182 ? 13.633 -32.375 7.48 1 92.31 182 ARG B CA 1
ATOM 4141 C C . ARG B 1 182 ? 13.461 -31.156 8.367 1 92.31 182 ARG B C 1
ATOM 4143 O O . ARG B 1 182 ? 14.07 -30.109 8.117 1 92.31 182 ARG B O 1
ATOM 4150 N N . TYR B 1 183 ? 12.711 -31.312 9.445 1 94.12 183 TYR B N 1
ATOM 4151 C CA . TYR B 1 183 ? 12.453 -30.203 10.359 1 94.12 183 TYR B CA 1
ATOM 4152 C C . TYR B 1 183 ? 13.641 -30 11.289 1 94.12 183 TYR B C 1
ATOM 4154 O O . TYR B 1 183 ? 14.219 -30.953 11.805 1 94.12 183 TYR B O 1
ATOM 4162 N N . ASN B 1 184 ? 14.039 -28.766 11.484 1 94.81 184 ASN B N 1
ATOM 4163 C CA . ASN B 1 184 ? 15.07 -28.375 12.445 1 94.81 184 ASN B CA 1
ATOM 4164 C C . ASN B 1 184 ? 14.461 -27.719 13.68 1 94.81 184 ASN B C 1
ATOM 4166 O O . ASN B 1 184 ? 13.875 -26.641 13.594 1 94.81 184 ASN B O 1
ATOM 4170 N N . PRO B 1 185 ? 14.664 -28.266 14.867 1 95.25 185 PRO B N 1
ATOM 4171 C CA . PRO B 1 185 ? 14.055 -27.75 16.094 1 95.25 185 PRO B CA 1
ATOM 4172 C C . PRO B 1 185 ? 14.492 -26.312 16.406 1 95.25 185 PRO B C 1
ATOM 4174 O O . PRO B 1 185 ? 13.836 -25.625 17.188 1 95.25 185 PRO B O 1
ATOM 4177 N N . LYS B 1 186 ? 15.5 -25.844 15.836 1 96.69 186 LYS B N 1
ATOM 4178 C CA . LYS B 1 186 ? 15.992 -24.5 16.062 1 96.69 186 LYS B CA 1
ATOM 4179 C C . LYS B 1 186 ? 15.062 -23.469 15.438 1 96.69 186 LYS B C 1
ATOM 4181 O O . LYS B 1 186 ? 15.195 -22.266 15.688 1 96.69 186 LYS B O 1
ATOM 4186 N N . MET B 1 187 ? 14.164 -23.922 14.688 1 97 187 MET B N 1
ATOM 4187 C CA . MET B 1 187 ? 13.211 -23.031 14.047 1 97 187 MET B CA 1
ATOM 4188 C C . MET B 1 187 ? 12.188 -22.516 15.047 1 97 187 MET B C 1
ATOM 4190 O O . MET B 1 187 ? 11.484 -21.531 14.781 1 97 187 MET B O 1
ATOM 4194 N N . LYS B 1 188 ? 12.141 -23.172 16.234 1 95.75 188 LYS B N 1
ATOM 4195 C CA . LYS B 1 188 ? 11.289 -22.688 17.312 1 95.75 188 LYS B CA 1
ATOM 4196 C C . LYS B 1 188 ? 11.82 -21.375 17.875 1 95.75 188 LYS B C 1
ATOM 4198 O O . LYS B 1 188 ? 13.023 -21.125 17.844 1 95.75 188 LYS B O 1
ATOM 4203 N N . PRO B 1 189 ? 10.836 -20.5 18.312 1 96.25 189 PRO B N 1
ATOM 4204 C CA . PRO B 1 189 ? 9.391 -20.672 18.5 1 96.25 189 PRO B CA 1
ATOM 4205 C C . PRO B 1 189 ? 8.586 -20.219 17.281 1 96.25 189 PRO B C 1
ATOM 4207 O O . PRO B 1 189 ? 7.367 -20.391 17.25 1 96.25 189 PRO B O 1
ATOM 4210 N N . LEU B 1 190 ? 9.164 -19.719 16.281 1 96.56 190 LEU B N 1
ATOM 4211 C CA . LEU B 1 190 ? 8.422 -19.109 15.18 1 96.56 190 LEU B CA 1
ATOM 4212 C C . LEU B 1 190 ? 7.746 -20.188 14.336 1 96.56 190 LEU B C 1
ATOM 4214 O O . LEU B 1 190 ? 6.629 -19.984 13.852 1 96.56 190 LEU B O 1
ATOM 4218 N N . VAL B 1 191 ? 8.477 -21.281 14.164 1 97.19 191 VAL B N 1
ATOM 4219 C CA . VAL B 1 191 ? 7.922 -22.406 13.414 1 97.19 191 VAL B CA 1
ATOM 4220 C C . VAL B 1 191 ? 8.039 -23.688 14.242 1 97.19 191 VAL B C 1
ATOM 4222 O O . VAL B 1 191 ? 9.133 -24.234 14.414 1 97.19 191 VAL B O 1
ATOM 4225 N N . SER B 1 192 ? 6.949 -24.172 14.648 1 96.56 192 SER B N 1
ATOM 4226 C CA . SER B 1 192 ? 6.938 -25.406 15.406 1 96.56 192 SER B CA 1
ATOM 4227 C C . SER B 1 192 ? 6.738 -26.609 14.492 1 96.56 192 SER B C 1
ATOM 4229 O O . SER B 1 192 ? 6.328 -26.469 13.336 1 96.56 192 SER B O 1
ATOM 4231 N N . LEU B 1 193 ? 7.004 -27.766 15.031 1 94.5 193 LEU B N 1
ATOM 4232 C CA . LEU B 1 193 ? 6.828 -29 14.258 1 94.5 193 LEU B CA 1
ATOM 4233 C C . LEU B 1 193 ? 5.363 -29.203 13.883 1 94.5 193 LEU B C 1
ATOM 4235 O O . LEU B 1 193 ? 5.059 -29.688 12.797 1 94.5 193 LEU B O 1
ATOM 4239 N N . SER B 1 194 ? 4.504 -28.781 14.766 1 94.06 194 SER B N 1
ATOM 4240 C CA . SER B 1 194 ? 3.078 -28.953 14.5 1 94.06 194 SER B CA 1
ATOM 4241 C C . SER B 1 194 ? 2.627 -28.078 13.336 1 94.06 194 SER B C 1
ATOM 4243 O O . SER B 1 194 ? 1.623 -28.359 12.688 1 94.06 194 SER B O 1
ATOM 4245 N N . GLN B 1 195 ? 3.357 -27.062 13.062 1 96.06 195 GLN B N 1
ATOM 4246 C CA . GLN B 1 195 ? 3.02 -26.125 11.992 1 96.06 195 GLN B CA 1
ATOM 4247 C C . GLN B 1 195 ? 3.701 -26.531 10.688 1 96.06 195 GLN B C 1
ATOM 4249 O O . GLN B 1 195 ? 3.299 -26.094 9.609 1 96.06 195 GLN B O 1
ATOM 4254 N N . TRP B 1 196 ? 4.707 -27.391 10.781 1 95.88 196 TRP B N 1
ATOM 4255 C CA . TRP B 1 196 ? 5.531 -27.812 9.656 1 95.88 196 TRP B CA 1
ATOM 4256 C C . TRP B 1 196 ? 4.707 -28.609 8.641 1 95.88 196 TRP B C 1
ATOM 4258 O O . TRP B 1 196 ? 3.953 -29.516 9.016 1 95.88 196 TRP B O 1
ATOM 4268 N N . ARG B 1 197 ? 4.816 -28.188 7.375 1 96.12 197 ARG B N 1
ATOM 4269 C CA . ARG B 1 197 ? 4.086 -28.875 6.312 1 96.12 197 ARG B CA 1
ATOM 4270 C C . ARG B 1 197 ? 4.984 -29.125 5.102 1 96.12 197 ARG B C 1
ATOM 4272 O O . ARG B 1 197 ? 5.992 -28.438 4.922 1 96.12 197 ARG B O 1
ATOM 4279 N N . LYS B 1 198 ? 4.609 -30.062 4.344 1 94.69 198 LYS B N 1
ATOM 4280 C CA . LYS B 1 198 ? 5.234 -30.375 3.061 1 94.69 198 LYS B CA 1
ATOM 4281 C C . LYS B 1 198 ? 4.23 -30.25 1.918 1 94.69 198 LYS B C 1
ATOM 4283 O O . LYS B 1 198 ? 3.035 -30.5 2.105 1 94.69 198 LYS B O 1
ATOM 4288 N N . GLY B 1 199 ? 4.734 -29.844 0.776 1 94.44 199 GLY B N 1
ATOM 4289 C CA . GLY B 1 199 ? 3.912 -29.781 -0.422 1 94.44 199 GLY B CA 1
ATOM 4290 C C . GLY B 1 199 ? 4.719 -29.531 -1.685 1 94.44 199 GLY B C 1
ATOM 4291 O O . GLY B 1 199 ? 5.926 -29.297 -1.621 1 94.44 199 GLY B O 1
ATOM 4292 N N . SER B 1 200 ? 3.961 -29.703 -2.777 1 92.56 200 SER B N 1
ATOM 4293 C CA . SER B 1 200 ? 4.543 -29.359 -4.07 1 92.56 200 SER B CA 1
ATOM 4294 C C . SER B 1 200 ? 4.953 -27.891 -4.125 1 92.56 200 SER B C 1
ATOM 4296 O O . SER B 1 200 ? 4.352 -27.047 -3.455 1 92.56 200 SER B O 1
ATOM 4298 N N . GLN B 1 201 ? 5.973 -27.641 -4.91 1 93.69 201 GLN B N 1
ATOM 4299 C CA . GLN B 1 201 ? 6.43 -26.266 -5.121 1 93.69 201 GLN B CA 1
ATOM 4300 C C . GLN B 1 201 ? 5.422 -25.484 -5.945 1 93.69 201 GLN B C 1
ATOM 4302 O O . GLN B 1 201 ? 5.367 -24.25 -5.859 1 93.69 201 GLN B O 1
ATOM 4307 N N . TRP B 1 202 ? 4.602 -26.141 -6.715 1 97.94 202 TRP B N 1
ATOM 4308 C CA . TRP B 1 202 ? 3.74 -25.5 -7.699 1 97.94 202 TRP B CA 1
ATOM 4309 C C . TRP B 1 202 ? 2.434 -25.031 -7.062 1 97.94 202 TRP B C 1
ATOM 4311 O O . TRP B 1 202 ? 1.68 -25.844 -6.523 1 97.94 202 TRP B O 1
ATOM 4321 N N . PHE B 1 203 ? 2.193 -23.734 -7.102 1 98.69 203 PHE B N 1
ATOM 4322 C CA . PHE B 1 203 ? 1.034 -23.172 -6.414 1 98.69 203 PHE B CA 1
ATOM 4323 C C . PHE B 1 203 ? 0.225 -22.281 -7.348 1 98.69 203 PHE B C 1
ATOM 4325 O O . PHE B 1 203 ? 0.724 -21.859 -8.391 1 98.69 203 PHE B O 1
ATOM 4332 N N . GLN B 1 204 ? -1.026 -22.078 -7.109 1 98.88 204 GLN B N 1
ATOM 4333 C CA . GLN B 1 204 ? -1.947 -21.062 -7.617 1 98.88 204 GLN B CA 1
ATOM 4334 C C . GLN B 1 204 ? -2.578 -20.266 -6.473 1 98.88 204 GLN B C 1
ATOM 4336 O O . GLN B 1 204 ? -3.363 -20.812 -5.691 1 98.88 204 GLN B O 1
ATOM 4341 N N . ILE B 1 205 ? -2.219 -18.953 -6.406 1 98.88 205 ILE B N 1
ATOM 4342 C CA . ILE B 1 205 ? -2.586 -18.234 -5.195 1 98.88 205 ILE B CA 1
ATOM 4343 C C . ILE B 1 205 ? -3.174 -16.859 -5.562 1 98.88 205 ILE B C 1
ATOM 4345 O O . ILE B 1 205 ? -3.062 -16.422 -6.707 1 98.88 205 ILE B O 1
ATOM 4349 N N . ASP B 1 206 ? -3.863 -16.297 -4.594 1 98.56 206 ASP B N 1
ATOM 4350 C CA . ASP B 1 206 ? -4.434 -14.977 -4.816 1 98.56 206 ASP B CA 1
ATOM 4351 C C . ASP B 1 206 ? -3.445 -13.883 -4.418 1 98.56 206 ASP B C 1
ATOM 4353 O O . ASP B 1 206 ? -2.33 -14.172 -3.984 1 98.56 206 ASP B O 1
ATOM 4357 N N . ARG B 1 207 ? -3.812 -12.688 -4.637 1 97.62 207 ARG B N 1
ATOM 4358 C CA . ARG B 1 207 ? -2.938 -11.531 -4.445 1 97.62 207 ARG B CA 1
ATOM 4359 C C . ARG B 1 207 ? -2.57 -11.359 -2.977 1 97.62 207 ARG B C 1
ATOM 4361 O O . ARG B 1 207 ? -1.437 -11.008 -2.65 1 97.62 207 ARG B O 1
ATOM 4368 N N . GLU B 1 208 ? -3.482 -11.594 -2.074 1 97.62 208 GLU B N 1
ATOM 4369 C CA . GLU B 1 208 ? -3.221 -11.445 -0.646 1 97.62 208 GLU B CA 1
ATOM 4370 C C . GLU B 1 208 ? -2.086 -12.359 -0.19 1 97.62 208 GLU B C 1
ATOM 4372 O O . GLU B 1 208 ? -1.154 -11.906 0.481 1 97.62 208 GLU B O 1
ATOM 4377 N N . LEU B 1 209 ? -2.172 -13.594 -0.576 1 98.62 209 LEU B N 1
ATOM 4378 C CA . LEU B 1 209 ? -1.123 -14.531 -0.195 1 98.62 209 LEU B CA 1
ATOM 4379 C C . LEU B 1 209 ? 0.191 -14.188 -0.888 1 98.62 209 LEU B C 1
ATOM 4381 O O . LEU B 1 209 ? 1.264 -14.32 -0.294 1 98.62 209 LEU B O 1
ATOM 4385 N N . ALA B 1 210 ? 0.124 -13.758 -2.121 1 98.81 210 ALA B N 1
ATOM 4386 C CA . ALA B 1 210 ? 1.332 -13.344 -2.832 1 98.81 210 ALA B CA 1
ATOM 4387 C C . ALA B 1 210 ? 2.055 -12.227 -2.086 1 98.81 210 ALA B C 1
ATOM 4389 O O . ALA B 1 210 ? 3.27 -12.289 -1.888 1 98.81 210 ALA B O 1
ATOM 4390 N N . VAL B 1 211 ? 1.307 -11.242 -1.684 1 98.56 211 VAL B N 1
ATOM 4391 C CA . VAL B 1 211 ? 1.884 -10.117 -0.953 1 98.56 211 VAL B CA 1
ATOM 4392 C C . VAL B 1 211 ? 2.494 -10.609 0.357 1 98.56 211 VAL B C 1
ATOM 4394 O O . VAL B 1 211 ? 3.574 -10.164 0.752 1 98.56 211 VAL B O 1
ATOM 4397 N N . GLU B 1 212 ? 1.837 -11.555 1 1 98.38 212 GLU B N 1
ATOM 4398 C CA . GLU B 1 212 ? 2.348 -12.102 2.252 1 98.38 212 GLU B CA 1
ATOM 4399 C C . GLU B 1 212 ? 3.697 -12.781 2.047 1 98.38 212 GLU B C 1
ATOM 4401 O O . GLU B 1 212 ? 4.613 -12.617 2.854 1 98.38 212 GLU B O 1
ATOM 4406 N N . ILE B 1 213 ? 3.787 -13.469 1.023 1 98.5 213 ILE B N 1
ATOM 4407 C CA . ILE B 1 213 ? 5.012 -14.211 0.745 1 98.5 213 ILE B CA 1
ATOM 4408 C C . ILE B 1 213 ? 6.156 -13.234 0.482 1 98.5 213 ILE B C 1
ATOM 4410 O O . ILE B 1 213 ? 7.246 -13.375 1.04 1 98.5 213 ILE B O 1
ATOM 4414 N N . VAL B 1 214 ? 5.938 -12.203 -0.297 1 98.31 214 VAL B N 1
ATOM 4415 C CA . VAL B 1 214 ? 7.016 -11.312 -0.701 1 98.31 214 VAL B CA 1
ATOM 4416 C C . VAL B 1 214 ? 7.402 -10.406 0.466 1 98.31 214 VAL B C 1
ATOM 4418 O O . VAL B 1 214 ? 8.531 -9.914 0.535 1 98.31 214 VAL B O 1
ATOM 4421 N N . SER B 1 215 ? 6.457 -10.203 1.377 1 97.81 215 SER B N 1
ATOM 4422 C CA . SER B 1 215 ? 6.703 -9.281 2.477 1 97.81 215 SER B CA 1
ATOM 4423 C C . SER B 1 215 ? 7.18 -10.016 3.725 1 97.81 215 SER B C 1
ATOM 4425 O O . SER B 1 215 ? 7.5 -9.391 4.738 1 97.81 215 SER B O 1
ATOM 4427 N N . ASP B 1 216 ? 7.258 -11.297 3.674 1 97.19 216 ASP B N 1
ATOM 4428 C CA . ASP B 1 216 ? 7.555 -12.094 4.855 1 97.19 216 ASP B CA 1
ATOM 4429 C C . ASP B 1 216 ? 8.984 -11.859 5.332 1 97.19 216 ASP B C 1
ATOM 4431 O O . ASP B 1 216 ? 9.945 -12.148 4.609 1 97.19 216 ASP B O 1
ATOM 4435 N N . ASN B 1 217 ? 9.086 -11.32 6.504 1 94.56 217 ASN B N 1
ATOM 4436 C CA . ASN B 1 217 ? 10.383 -11.117 7.137 1 94.56 217 ASN B CA 1
ATOM 4437 C C . ASN B 1 217 ? 10.469 -11.82 8.484 1 94.56 217 ASN B C 1
ATOM 4439 O O . ASN B 1 217 ? 11.375 -11.555 9.273 1 94.56 217 ASN B O 1
ATOM 4443 N N . LEU B 1 218 ? 9.555 -12.648 8.68 1 96.12 218 LEU B N 1
ATOM 4444 C CA . LEU B 1 218 ? 9.5 -13.359 9.953 1 96.12 218 LEU B CA 1
ATOM 4445 C C . LEU B 1 218 ? 9.844 -14.836 9.766 1 96.12 218 LEU B C 1
ATOM 4447 O O . LEU B 1 218 ? 10.773 -15.344 10.398 1 96.12 218 LEU B O 1
ATOM 4451 N N . TYR B 1 219 ? 9.172 -15.508 8.859 1 97.19 219 TYR B N 1
ATOM 4452 C CA . TYR B 1 219 ? 9.32 -16.953 8.703 1 97.19 219 TYR B CA 1
ATOM 4453 C C . TYR B 1 219 ? 10.422 -17.281 7.707 1 97.19 219 TYR B C 1
ATOM 4455 O O . TYR B 1 219 ? 11.211 -18.219 7.926 1 97.19 219 TYR B O 1
ATOM 4463 N N . PHE B 1 220 ? 10.523 -16.578 6.605 1 96.25 220 PHE B N 1
ATOM 4464 C CA . PHE B 1 220 ? 11.5 -16.891 5.57 1 96.25 220 PHE B CA 1
ATOM 4465 C C . PHE B 1 220 ? 12.922 -16.812 6.117 1 96.25 220 PHE B C 1
ATOM 4467 O O . PHE B 1 220 ? 13.75 -17.672 5.832 1 96.25 220 PHE B O 1
ATOM 4474 N N . PRO B 1 221 ? 13.211 -15.766 6.941 1 95.62 221 PRO B N 1
ATOM 4475 C CA . PRO B 1 221 ? 14.555 -15.742 7.52 1 95.62 221 PRO B CA 1
ATOM 4476 C C . PRO B 1 221 ? 14.859 -16.984 8.352 1 95.62 221 PRO B C 1
ATOM 4478 O O . PRO B 1 221 ? 16 -17.438 8.391 1 95.62 221 PRO B O 1
ATOM 4481 N N . VAL B 1 222 ? 13.883 -17.562 8.969 1 96.81 222 VAL B N 1
ATOM 4482 C CA . VAL B 1 222 ? 14.055 -18.781 9.75 1 96.81 222 VAL B CA 1
ATOM 4483 C C . VAL B 1 222 ? 14.398 -19.938 8.82 1 96.81 222 VAL B C 1
ATOM 4485 O O . VAL B 1 222 ? 15.305 -20.719 9.102 1 96.81 222 VAL B O 1
ATOM 4488 N N . PHE B 1 223 ? 13.727 -20.062 7.707 1 96.19 223 PHE B N 1
ATOM 4489 C CA . PHE B 1 223 ? 14 -21.094 6.723 1 96.19 223 PHE B CA 1
ATOM 4490 C C . PHE B 1 223 ? 15.383 -20.922 6.121 1 96.19 223 PHE B C 1
ATOM 4492 O O . PHE B 1 223 ? 16.109 -21.906 5.938 1 96.19 223 PHE B O 1
ATOM 4499 N N . LYS B 1 224 ? 15.75 -19.688 5.867 1 94.38 224 LYS B N 1
ATOM 4500 C CA . LYS B 1 224 ? 17.062 -19.391 5.293 1 94.38 224 LYS B CA 1
ATOM 4501 C C . LYS B 1 224 ? 18.188 -19.844 6.23 1 94.38 224 LYS B C 1
ATOM 4503 O O . LYS B 1 224 ? 19.203 -20.359 5.781 1 94.38 224 LYS B O 1
ATOM 4508 N N . LYS B 1 225 ? 17.906 -19.703 7.422 1 94.75 225 LYS B N 1
ATOM 4509 C CA . LYS B 1 225 ? 18.938 -19.984 8.414 1 94.75 225 LYS B CA 1
ATOM 4510 C C . LYS B 1 225 ? 18.984 -21.484 8.734 1 94.75 225 LYS B C 1
ATOM 4512 O O . LYS B 1 225 ? 20.078 -22.047 8.883 1 94.75 225 LYS B O 1
ATOM 4517 N N . TYR B 1 226 ? 17.797 -22.172 8.719 1 95.5 226 TYR B N 1
ATOM 4518 C CA . TYR B 1 226 ? 17.812 -23.484 9.367 1 95.5 226 TYR B CA 1
ATOM 4519 C C . TYR B 1 226 ? 17.344 -24.562 8.398 1 95.5 226 TYR B C 1
ATOM 4521 O O . TYR B 1 226 ? 17.375 -25.75 8.734 1 95.5 226 TYR B O 1
ATOM 4529 N N . CYS B 1 227 ? 16.875 -24.281 7.254 1 93.56 227 CYS B N 1
ATOM 4530 C CA . CYS B 1 227 ? 16.438 -25.25 6.266 1 93.56 227 CYS B CA 1
ATOM 4531 C C . CYS B 1 227 ? 17.266 -25.156 4.992 1 93.56 227 CYS B C 1
ATOM 4533 O O . CYS B 1 227 ? 16.859 -24.516 4.023 1 93.56 227 CYS B O 1
ATOM 4535 N N . ASN B 1 228 ? 18.391 -25.812 5.055 1 86.44 228 ASN B N 1
ATOM 4536 C CA . ASN B 1 228 ? 19.312 -25.781 3.924 1 86.44 228 ASN B CA 1
ATOM 4537 C C . ASN B 1 228 ? 19.625 -27.172 3.406 1 86.44 228 ASN B C 1
ATOM 4539 O O . ASN B 1 228 ? 19.422 -28.156 4.113 1 86.44 228 ASN B O 1
ATOM 4543 N N . GLY B 1 229 ? 20.031 -27.219 2.176 1 80.25 229 GLY B N 1
ATOM 4544 C CA . GLY B 1 229 ? 20.484 -28.469 1.604 1 80.25 229 GLY B CA 1
ATOM 4545 C C . GLY B 1 229 ? 19.391 -29.531 1.521 1 80.25 229 GLY B C 1
ATOM 4546 O O . GLY B 1 229 ? 18.391 -29.328 0.847 1 80.25 229 GLY B O 1
ATOM 4547 N N . LYS B 1 230 ? 19.516 -30.5 2.424 1 81.75 230 LYS B N 1
ATOM 4548 C CA . LYS B 1 230 ? 18.656 -31.672 2.355 1 81.75 230 LYS B CA 1
ATOM 4549 C C . LYS B 1 230 ? 17.25 -31.359 2.855 1 81.75 230 LYS B C 1
ATOM 4551 O O . LYS B 1 230 ? 16.344 -32.188 2.752 1 81.75 230 LYS B O 1
ATOM 4556 N N . CYS B 1 231 ? 17.078 -30.219 3.234 1 88.12 231 CYS B N 1
ATOM 4557 C CA . CYS B 1 231 ? 15.766 -29.844 3.746 1 88.12 231 CYS B CA 1
ATOM 4558 C C . CYS B 1 231 ? 14.789 -29.594 2.605 1 88.12 231 CYS B C 1
ATOM 4560 O O . CYS B 1 231 ? 13.609 -29.922 2.711 1 88.12 231 CYS B O 1
ATOM 4562 N N . TYR B 1 232 ? 15.297 -29.094 1.417 1 88.5 232 TYR B N 1
ATOM 4563 C CA . TYR B 1 232 ? 14.445 -28.75 0.283 1 88.5 232 TYR B CA 1
ATOM 4564 C C . TYR B 1 232 ? 13.383 -27.734 0.686 1 88.5 232 TYR B C 1
ATOM 4566 O O . TYR B 1 232 ? 12.188 -28.016 0.587 1 88.5 232 TYR B O 1
ATOM 4574 N N . SER B 1 233 ? 13.773 -26.547 1.011 1 92.31 233 SER B N 1
ATOM 4575 C CA . SER B 1 233 ? 12.945 -25.5 1.607 1 92.31 233 SER B CA 1
ATOM 4576 C C . SER B 1 233 ? 11.773 -25.141 0.698 1 92.31 233 SER B C 1
ATOM 4578 O O . SER B 1 233 ? 10.711 -24.734 1.176 1 92.31 233 SER B O 1
ATOM 4580 N N . GLU B 1 234 ? 11.914 -25.359 -0.633 1 91.94 234 GLU B N 1
ATOM 4581 C CA . GLU B 1 234 ? 10.859 -25 -1.575 1 91.94 234 GLU B CA 1
ATOM 4582 C C . GLU B 1 234 ? 9.633 -25.875 -1.396 1 91.94 234 GLU B C 1
ATOM 4584 O O . GLU B 1 234 ? 8.539 -25.531 -1.842 1 91.94 234 GLU B O 1
ATOM 4589 N N . GLU B 1 235 ? 9.766 -26.953 -0.682 1 93.19 235 GLU B N 1
ATOM 4590 C CA . GLU B 1 235 ? 8.641 -27.875 -0.452 1 93.19 235 GLU B CA 1
ATOM 4591 C C . GLU B 1 235 ? 8.031 -27.656 0.931 1 93.19 235 GLU B C 1
ATOM 4593 O O . GLU B 1 235 ? 7.055 -28.312 1.292 1 93.19 235 GLU B O 1
ATOM 4598 N N . HIS B 1 236 ? 8.664 -26.812 1.648 1 95.38 236 HIS B N 1
ATOM 4599 C CA . HIS B 1 236 ? 8.227 -26.719 3.035 1 95.38 236 HIS B CA 1
ATOM 4600 C C . HIS B 1 236 ? 7.84 -25.297 3.396 1 95.38 236 HIS B C 1
ATOM 4602 O O . HIS B 1 236 ? 6.926 -25.078 4.199 1 95.38 236 HIS B O 1
ATOM 4608 N N . TYR B 1 237 ? 8.477 -24.281 2.857 1 96.81 237 TYR B N 1
ATOM 4609 C CA . TYR B 1 237 ? 8.297 -22.906 3.303 1 96.81 237 TYR B CA 1
ATOM 4610 C C . TYR B 1 237 ? 6.863 -22.438 3.055 1 96.81 237 TYR B C 1
ATOM 4612 O O . TYR B 1 237 ? 6.125 -22.156 4 1 96.81 237 TYR B O 1
ATOM 4620 N N . ILE B 1 238 ? 6.398 -22.484 1.783 1 98.12 238 ILE B N 1
ATOM 4621 C CA . ILE B 1 238 ? 5.094 -21.922 1.453 1 98.12 238 ILE B CA 1
ATOM 4622 C C . ILE B 1 238 ? 3.992 -22.797 2.053 1 98.12 238 ILE B C 1
ATOM 4624 O O . ILE B 1 238 ? 3.041 -22.281 2.648 1 98.12 238 ILE B O 1
ATOM 4628 N N . PRO B 1 239 ? 4.133 -24.094 2.018 1 97.44 239 PRO B N 1
ATOM 4629 C CA . PRO B 1 239 ? 3.141 -24.938 2.689 1 97.44 239 PRO B CA 1
ATOM 4630 C C . PRO B 1 239 ? 3.018 -24.625 4.18 1 97.44 239 PRO B C 1
ATOM 4632 O O . PRO B 1 239 ? 1.907 -24.562 4.711 1 97.44 239 PRO B O 1
ATOM 4635 N N . THR B 1 240 ? 4.141 -24.422 4.809 1 97.81 240 THR B N 1
ATOM 4636 C CA . THR B 1 240 ? 4.137 -24.125 6.234 1 97.81 240 THR B CA 1
ATOM 4637 C C . THR B 1 240 ? 3.545 -22.75 6.496 1 97.81 240 THR B C 1
ATOM 4639 O O . THR B 1 240 ? 2.729 -22.578 7.406 1 97.81 240 THR B O 1
ATOM 4642 N N . LEU B 1 241 ? 3.896 -21.812 5.676 1 97.94 241 LEU B N 1
ATOM 4643 C CA . LEU B 1 241 ? 3.383 -20.453 5.809 1 97.94 241 LEU B CA 1
ATOM 4644 C C . LEU B 1 241 ? 1.862 -20.438 5.691 1 97.94 241 LEU B C 1
ATOM 4646 O O . LEU B 1 241 ? 1.181 -19.797 6.504 1 97.94 241 LEU B O 1
ATOM 4650 N N . VAL B 1 242 ? 1.324 -21.109 4.73 1 97.81 242 VAL B N 1
ATOM 4651 C CA . VAL B 1 242 ? -0.118 -21.125 4.508 1 97.81 242 VAL B CA 1
ATOM 4652 C C . VAL B 1 242 ? -0.819 -21.844 5.656 1 97.81 242 VAL B C 1
ATOM 4654 O O . VAL B 1 242 ? -1.936 -21.469 6.035 1 97.81 242 VAL B O 1
ATOM 4657 N N . ASN B 1 243 ? -0.171 -22.844 6.137 1 97 243 ASN B N 1
ATOM 4658 C CA . ASN B 1 243 ? -0.749 -23.531 7.285 1 97 243 ASN B CA 1
ATOM 4659 C C . ASN B 1 243 ? -0.85 -22.609 8.5 1 97 243 ASN B C 1
ATOM 4661 O O . ASN B 1 243 ? -1.8 -22.719 9.281 1 97 243 ASN B O 1
ATOM 4665 N N . ILE B 1 244 ? 0.106 -21.797 8.656 1 97.12 244 ILE B N 1
ATOM 4666 C CA . ILE B 1 244 ? 0.163 -20.891 9.805 1 97.12 244 ILE B CA 1
ATOM 4667 C C . ILE B 1 244 ? -0.824 -19.75 9.609 1 97.12 244 ILE B C 1
ATOM 4669 O O . ILE B 1 244 ? -1.582 -19.406 10.523 1 97.12 244 ILE B O 1
ATOM 4673 N N . LYS B 1 245 ? -0.906 -19.203 8.406 1 96.88 245 LYS B N 1
ATOM 4674 C CA . LYS B 1 245 ? -1.567 -17.906 8.273 1 96.88 245 LYS B CA 1
ATOM 4675 C C . LYS B 1 245 ? -2.811 -18.016 7.395 1 96.88 245 LYS B C 1
ATOM 4677 O O . LYS B 1 245 ? -3.691 -17.156 7.445 1 96.88 245 LYS B O 1
ATOM 4682 N N . PHE B 1 246 ? -2.873 -18.938 6.52 1 96.38 246 PHE B N 1
ATOM 4683 C CA . PHE B 1 246 ? -3.908 -18.953 5.492 1 96.38 246 PHE B CA 1
ATOM 4684 C C . PHE B 1 246 ? -4.609 -20.312 5.453 1 96.38 246 PHE B C 1
ATOM 4686 O O . PHE B 1 246 ? -5.051 -20.75 4.391 1 96.38 246 PHE B O 1
ATOM 4693 N N . TRP B 1 247 ? -4.68 -20.922 6.527 1 94.12 247 TRP B N 1
ATOM 4694 C CA . TRP B 1 247 ? -5.227 -22.281 6.578 1 94.12 247 TRP B CA 1
ATOM 4695 C C . TRP B 1 247 ? -6.656 -22.312 6.047 1 94.12 247 TRP B C 1
ATOM 4697 O O . TRP B 1 247 ? -6.992 -23.141 5.203 1 94.12 247 TRP B O 1
ATOM 4707 N N . LYS B 1 248 ? -7.512 -21.328 6.395 1 94.5 248 LYS B N 1
ATOM 4708 C CA . LYS B 1 248 ? -8.93 -21.328 6.043 1 94.5 248 LYS B CA 1
ATOM 4709 C C . LYS B 1 248 ? -9.125 -20.984 4.566 1 94.5 248 LYS B C 1
ATOM 4711 O O . LYS B 1 248 ? -10.078 -21.453 3.941 1 94.5 248 LYS B O 1
ATOM 4716 N N . SER B 1 249 ? -8.188 -20.297 4.016 1 96.44 249 SER B N 1
ATOM 4717 C CA . SER B 1 249 ? -8.352 -19.828 2.639 1 96.44 249 SER B CA 1
ATOM 4718 C C . SER B 1 249 ? -7.527 -20.672 1.673 1 96.44 249 SER B C 1
ATOM 4720 O O . SER B 1 249 ? -7.371 -20.328 0.503 1 96.44 249 SER B O 1
ATOM 4722 N N . ASN B 1 250 ? -7.023 -21.781 2.141 1 97.75 250 ASN B N 1
ATOM 4723 C CA . ASN B 1 250 ? -6.242 -22.688 1.299 1 97.75 250 ASN B CA 1
ATOM 4724 C C . ASN B 1 250 ? -6.957 -24.016 1.095 1 97.75 250 ASN B C 1
ATOM 4726 O O . ASN B 1 250 ? -7.535 -24.562 2.033 1 97.75 250 ASN B O 1
ATOM 4730 N N . SER B 1 251 ? -6.867 -24.531 -0.093 1 96.19 251 SER B N 1
ATOM 4731 C CA . SER B 1 251 ? -7.527 -25.781 -0.452 1 96.19 251 SER B CA 1
ATOM 4732 C C . SER B 1 251 ? -6.676 -27 -0.07 1 96.19 251 SER B C 1
ATOM 4734 O O . SER B 1 251 ? -7.152 -28.125 -0.094 1 96.19 251 SER B O 1
ATOM 4736 N N . LYS B 1 252 ? -5.371 -26.797 0.214 1 94.44 252 LYS B N 1
ATOM 4737 C CA . LYS B 1 252 ? -4.406 -27.812 0.616 1 94.44 252 LYS B CA 1
ATOM 4738 C C . LYS B 1 252 ? -4.066 -28.75 -0.547 1 94.44 252 LYS B C 1
ATOM 4740 O O . LYS B 1 252 ? -3.713 -29.906 -0.339 1 94.44 252 LYS B O 1
ATOM 4745 N N . ARG B 1 253 ? -4.289 -28.328 -1.715 1 94.88 253 ARG B N 1
ATOM 4746 C CA . ARG B 1 253 ? -3.893 -29.031 -2.928 1 94.88 253 ARG B CA 1
ATOM 4747 C C . ARG B 1 253 ? -3.346 -28.062 -3.971 1 94.88 253 ARG B C 1
ATOM 4749 O O . ARG B 1 253 ? -3.547 -26.859 -3.865 1 94.88 253 ARG B O 1
ATOM 4756 N N . THR B 1 254 ? -2.637 -28.625 -4.922 1 96.94 254 THR B N 1
ATOM 4757 C CA . THR B 1 254 ? -2.176 -27.891 -6.09 1 96.94 254 THR B CA 1
ATOM 4758 C C . THR B 1 254 ? -3.021 -28.219 -7.316 1 96.94 254 THR B C 1
ATOM 4760 O O . THR B 1 254 ? -3.6 -29.312 -7.395 1 96.94 254 THR B O 1
ATOM 4763 N N . MET B 1 255 ? -3.078 -27.297 -8.234 1 97.06 255 MET B N 1
ATOM 4764 C CA . MET B 1 255 ? -3.807 -27.516 -9.477 1 97.06 255 MET B CA 1
ATOM 4765 C C . MET B 1 255 ? -2.873 -28.031 -10.57 1 97.06 255 MET B C 1
ATOM 4767 O O . MET B 1 255 ? -3.266 -28.125 -11.734 1 97.06 255 MET B O 1
ATOM 4771 N N . THR B 1 256 ? -1.661 -28.312 -10.227 1 98 256 THR B N 1
ATOM 4772 C CA . THR B 1 256 ? -0.688 -28.859 -11.164 1 98 256 THR B CA 1
ATOM 4773 C C . THR B 1 256 ? -0.525 -30.359 -10.953 1 98 256 THR B C 1
ATOM 4775 O O . THR B 1 256 ? -0.003 -30.797 -9.93 1 98 256 THR B O 1
ATOM 4778 N N . TRP B 1 257 ? -0.926 -31.094 -11.922 1 96.56 257 TRP B N 1
ATOM 4779 C CA . TRP B 1 257 ? -0.828 -32.562 -11.867 1 96.56 257 TRP B CA 1
ATOM 4780 C C . TRP B 1 257 ? 0.608 -33 -12.102 1 96.56 257 TRP B C 1
ATOM 4782 O O . TRP B 1 257 ? 1.275 -32.531 -13.023 1 96.56 257 TRP B O 1
ATOM 4792 N N . VAL B 1 258 ? 1.065 -33.812 -11.266 1 95.69 258 VAL B N 1
ATOM 4793 C CA . VAL B 1 258 ? 2.359 -34.469 -11.383 1 95.69 258 VAL B CA 1
ATOM 4794 C C . VAL B 1 258 ? 2.193 -35.969 -11.18 1 95.69 258 VAL B C 1
ATOM 4796 O O . VAL B 1 258 ? 1.491 -36.406 -10.258 1 95.69 258 VAL B O 1
ATOM 4799 N N . ASP B 1 259 ? 2.84 -36.781 -12.039 1 94.69 259 ASP B N 1
ATOM 4800 C CA . ASP B 1 259 ? 2.703 -38.219 -11.945 1 94.69 259 ASP B CA 1
ATOM 4801 C C . ASP B 1 259 ? 3.773 -38.812 -11.039 1 94.69 259 ASP B C 1
ATOM 4803 O O . ASP B 1 259 ? 4.926 -38.969 -11.445 1 94.69 259 ASP B O 1
ATOM 4807 N N . TRP B 1 260 ? 3.35 -39.25 -9.922 1 91.06 260 TRP B N 1
ATOM 4808 C CA . TRP B 1 260 ? 4.258 -39.875 -8.969 1 91.06 260 TRP B CA 1
ATOM 4809 C C . TRP B 1 260 ? 3.99 -41.375 -8.852 1 91.06 260 TRP B C 1
ATOM 4811 O O . TRP B 1 260 ? 4.465 -42.031 -7.922 1 91.06 260 TRP B O 1
ATOM 4821 N N . SER B 1 261 ? 3.229 -41.844 -9.734 1 89.5 261 SER B N 1
ATOM 4822 C CA . SER B 1 261 ? 2.727 -43.219 -9.633 1 89.5 261 SER B CA 1
ATOM 4823 C C . SER B 1 261 ? 3.865 -44.25 -9.664 1 89.5 261 SER B C 1
ATOM 4825 O O . SER B 1 261 ? 3.736 -45.344 -9.141 1 89.5 261 SER B O 1
ATOM 4827 N N . LYS B 1 262 ? 4.938 -43.875 -10.25 1 88.75 262 LYS B N 1
ATOM 4828 C CA . LYS B 1 262 ? 6.047 -44.812 -10.367 1 88.75 262 LYS B CA 1
ATOM 4829 C C . LYS B 1 262 ? 6.953 -44.75 -9.141 1 88.75 262 LYS B C 1
ATOM 4831 O O . LYS B 1 262 ? 7.91 -45.531 -9.031 1 88.75 262 LYS B O 1
ATOM 4836 N N . GLY B 1 263 ? 6.707 -43.906 -8.281 1 79.81 263 GLY B N 1
ATOM 4837 C CA . GLY B 1 263 ? 7.508 -43.781 -7.07 1 79.81 263 GLY B CA 1
ATOM 4838 C C . GLY B 1 263 ? 8.867 -43.156 -7.32 1 79.81 263 GLY B C 1
ATOM 4839 O O . GLY B 1 263 ? 9.156 -42.688 -8.43 1 79.81 263 GLY B O 1
ATOM 4840 N N . GLY B 1 264 ? 9.68 -42.938 -6.234 1 79.56 264 GLY B N 1
ATOM 4841 C CA . GLY B 1 264 ? 11.023 -42.375 -6.355 1 79.56 264 GLY B CA 1
ATOM 4842 C C . GLY B 1 264 ? 11.086 -40.906 -6.055 1 79.56 264 GLY B C 1
ATOM 4843 O O . GLY B 1 264 ? 10.133 -40.312 -5.531 1 79.56 264 GLY B O 1
ATOM 4844 N N . TYR B 1 265 ? 12.281 -40.438 -6.391 1 78.69 265 TYR B N 1
ATOM 4845 C CA . TYR B 1 265 ? 12.555 -39.031 -6.008 1 78.69 265 TYR B CA 1
ATOM 4846 C C . TYR B 1 265 ? 12.227 -38.094 -7.148 1 78.69 265 TYR B C 1
ATOM 4848 O O . TYR B 1 265 ? 12.242 -36.875 -6.965 1 78.69 265 TYR B O 1
ATOM 4856 N N . HIS B 1 266 ? 11.836 -38.719 -8.336 1 86.31 266 HIS B N 1
ATOM 4857 C CA . HIS B 1 266 ? 11.5 -37.906 -9.492 1 86.31 266 HIS B CA 1
ATOM 4858 C C . HIS B 1 266 ? 10.18 -38.344 -10.117 1 86.31 266 HIS B C 1
ATOM 4860 O O . HIS B 1 266 ? 9.93 -39.562 -10.258 1 86.31 266 HIS B O 1
ATOM 4866 N N . PRO B 1 267 ? 9.391 -37.406 -10.461 1 92.56 267 PRO B N 1
ATOM 4867 C CA . PRO B 1 267 ? 8.125 -37.75 -11.109 1 92.56 267 PRO B CA 1
ATOM 4868 C C . PRO B 1 267 ? 8.312 -38.281 -12.531 1 92.56 267 PRO B C 1
ATOM 4870 O O . PRO B 1 267 ? 9.383 -38.094 -13.125 1 92.56 267 PRO B O 1
ATOM 4873 N N . SER B 1 268 ? 7.301 -38.969 -12.992 1 94.06 268 SER B N 1
ATOM 4874 C CA . SER B 1 268 ? 7.336 -39.5 -14.352 1 94.06 268 SER B CA 1
ATOM 4875 C C . SER B 1 268 ? 7.355 -38.375 -15.383 1 94.06 268 SER B C 1
ATOM 4877 O O . SER B 1 268 ? 6.66 -37.375 -15.227 1 94.06 268 SER B O 1
ATOM 4879 N N . ARG B 1 269 ? 8.164 -38.656 -16.438 1 95.81 269 ARG B N 1
ATOM 4880 C CA . ARG B 1 269 ? 8.211 -37.75 -17.578 1 95.81 269 ARG B CA 1
ATOM 4881 C C . ARG B 1 269 ? 7.383 -38.281 -18.734 1 95.81 269 ARG B C 1
ATOM 4883 O O . ARG B 1 269 ? 7.27 -39.5 -18.922 1 95.81 269 ARG B O 1
ATOM 4890 N N . TYR B 1 270 ? 6.879 -37.375 -19.531 1 96.44 270 TYR B N 1
ATOM 4891 C CA . TYR B 1 270 ? 6.027 -37.781 -20.641 1 96.44 270 TYR B CA 1
ATOM 4892 C C . TYR B 1 270 ? 6.559 -37.219 -21.953 1 96.44 270 TYR B C 1
ATOM 4894 O O . TYR B 1 270 ? 6.637 -36 -22.141 1 96.44 270 TYR B O 1
ATOM 4902 N N . ASN B 1 271 ? 6.883 -38.125 -22.812 1 95.75 271 ASN B N 1
ATOM 4903 C CA . ASN B 1 271 ? 7.375 -37.75 -24.141 1 95.75 271 ASN B CA 1
ATOM 4904 C C . ASN B 1 271 ? 6.285 -37.906 -25.203 1 95.75 271 ASN B C 1
ATOM 4906 O O . ASN B 1 271 ? 5.125 -38.156 -24.875 1 95.75 271 ASN B O 1
ATOM 4910 N N . GLY B 1 272 ? 6.68 -37.656 -26.422 1 95.19 272 GLY B N 1
ATOM 4911 C CA . GLY B 1 272 ? 5.723 -37.656 -27.516 1 95.19 272 GLY B CA 1
ATOM 4912 C C . GLY B 1 272 ? 4.875 -38.906 -27.578 1 95.19 272 GLY B C 1
ATOM 4913 O O . GLY B 1 272 ? 3.664 -38.844 -27.797 1 95.19 272 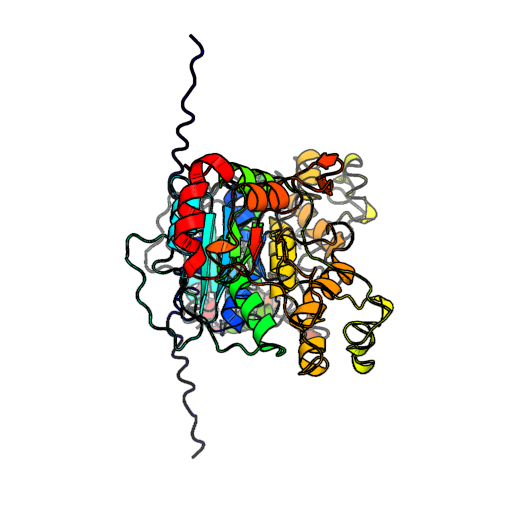GLY B O 1
ATOM 4914 N N . THR B 1 273 ? 5.461 -40 -27.375 1 94.81 273 THR B N 1
ATOM 4915 C CA . THR B 1 273 ? 4.762 -41.281 -27.5 1 94.81 273 THR B CA 1
ATOM 4916 C C . THR B 1 273 ? 3.811 -41.5 -26.328 1 94.81 273 THR B C 1
ATOM 4918 O O . THR B 1 273 ? 2.842 -42.25 -26.438 1 94.81 273 THR B O 1
ATOM 4921 N N . ASP B 1 274 ? 4.051 -40.844 -25.25 1 95.38 274 ASP B N 1
ATOM 4922 C CA . ASP B 1 274 ? 3.242 -41 -24.047 1 95.38 274 ASP B CA 1
ATOM 4923 C C . ASP B 1 274 ? 1.967 -40.156 -24.141 1 95.38 274 ASP B C 1
ATOM 4925 O O . ASP B 1 274 ? 1.005 -40.406 -23.406 1 95.38 274 ASP B O 1
ATOM 4929 N N . VAL B 1 275 ? 2.049 -39.156 -25 1 96.69 275 VAL B N 1
ATOM 4930 C CA . VAL B 1 275 ? 0.937 -38.219 -25.094 1 96.69 275 VAL B CA 1
ATOM 4931 C C . VAL B 1 275 ? -0.109 -38.75 -26.078 1 96.69 275 VAL B C 1
ATOM 4933 O O . VAL B 1 275 ? 0.06 -38.656 -27.281 1 96.69 275 VAL B O 1
ATOM 4936 N N . THR B 1 276 ? -1.138 -39.312 -25.5 1 96.31 276 THR B N 1
ATOM 4937 C CA . THR B 1 276 ? -2.27 -39.812 -26.266 1 96.31 276 THR B CA 1
ATOM 4938 C C . THR B 1 276 ? -3.557 -39.094 -25.875 1 96.31 276 THR B C 1
ATOM 4940 O O . THR B 1 276 ? -3.604 -38.438 -24.828 1 96.31 276 THR B O 1
ATOM 4943 N N . ALA B 1 277 ? -4.559 -39.219 -26.75 1 95 277 ALA B N 1
ATOM 4944 C CA . ALA B 1 277 ? -5.867 -38.656 -26.422 1 95 277 ALA B CA 1
ATOM 4945 C C . ALA B 1 277 ? -6.398 -39.219 -25.109 1 95 277 ALA B C 1
ATOM 4947 O O . ALA B 1 277 ? -6.887 -38.469 -24.266 1 95 277 ALA B O 1
ATOM 4948 N N . ASP B 1 278 ? -6.281 -40.5 -24.969 1 94.56 278 ASP B N 1
ATOM 4949 C CA . ASP B 1 278 ? -6.781 -41.156 -23.766 1 94.56 278 ASP B CA 1
ATOM 4950 C C . ASP B 1 278 ? -6.043 -40.656 -22.531 1 94.56 278 ASP B C 1
ATOM 4952 O O . ASP B 1 278 ? -6.656 -40.469 -21.469 1 94.56 278 ASP B O 1
ATOM 4956 N N . PHE B 1 279 ? -4.789 -40.5 -22.625 1 95 279 PHE B N 1
ATOM 4957 C CA . PHE B 1 279 ? -3.973 -40.031 -21.531 1 95 279 PHE B CA 1
ATOM 4958 C C . PHE B 1 279 ? -4.426 -38.625 -21.078 1 95 279 PHE B C 1
ATOM 4960 O O . PHE B 1 279 ? -4.676 -38.406 -19.906 1 95 279 PHE B O 1
ATOM 4967 N N . LEU B 1 280 ? -4.586 -37.75 -22.016 1 95.25 280 LEU B N 1
ATOM 4968 C CA . LEU B 1 280 ? -4.977 -36.375 -21.719 1 95.25 280 LEU B CA 1
ATOM 4969 C C . LEU B 1 280 ? -6.383 -36.312 -21.125 1 95.25 280 LEU B C 1
ATOM 4971 O O . LEU B 1 280 ? -6.637 -35.562 -20.188 1 95.25 280 LEU B O 1
ATOM 4975 N N . LYS B 1 281 ? -7.262 -37.125 -21.641 1 93.69 281 LYS B N 1
ATOM 4976 C CA . LYS B 1 281 ? -8.617 -37.156 -21.109 1 93.69 281 LYS B CA 1
ATOM 4977 C C . LYS B 1 281 ? -8.617 -37.656 -19.656 1 93.69 281 LYS B C 1
ATOM 4979 O O . LYS B 1 281 ? -9.383 -37.156 -18.828 1 93.69 281 LYS B O 1
ATOM 4984 N N . ARG B 1 282 ? -7.754 -38.531 -19.391 1 92.19 282 ARG B N 1
ATOM 4985 C CA . ARG B 1 282 ? -7.672 -39.094 -18.047 1 92.19 282 ARG B CA 1
ATOM 4986 C C . ARG B 1 282 ? -7.191 -38.062 -17.047 1 92.19 282 ARG B C 1
ATOM 4988 O O . ARG B 1 282 ? -7.762 -37.938 -15.953 1 92.19 282 ARG B O 1
ATOM 4995 N N . ILE B 1 283 ? -6.234 -37.312 -17.344 1 93.06 283 ILE B N 1
ATOM 4996 C CA . ILE B 1 283 ? -5.664 -36.375 -16.375 1 93.06 283 ILE B CA 1
ATOM 4997 C C . ILE B 1 283 ? -6.562 -35.156 -16.25 1 93.06 283 ILE B C 1
ATOM 4999 O O . ILE B 1 283 ? -6.48 -34.406 -15.258 1 93.06 283 ILE B O 1
ATOM 5003 N N . ARG B 1 284 ? -7.52 -34.938 -17.141 1 92.25 284 ARG B N 1
ATOM 5004 C CA . ARG B 1 284 ? -8.445 -33.812 -17.109 1 92.25 284 ARG B CA 1
ATOM 5005 C C . ARG B 1 284 ? -9.664 -34.156 -16.25 1 92.25 284 ARG B C 1
ATOM 5007 O O . ARG B 1 284 ? -10.297 -33.25 -15.703 1 92.25 284 ARG B O 1
ATOM 5014 N N . SER B 1 285 ? -10.203 -35.406 -16.109 1 80.56 285 SER B N 1
ATOM 5015 C CA . SER B 1 285 ? -11.555 -35.656 -15.609 1 80.56 285 SER B CA 1
ATOM 5016 C C . SER B 1 285 ? -11.57 -36.781 -14.57 1 80.56 285 SER B C 1
ATOM 5018 O O . SER B 1 285 ? -12.602 -37 -13.938 1 80.56 285 SER B O 1
ATOM 5020 N N . ARG B 1 286 ? -10.594 -37.438 -14.188 1 67.31 286 ARG B N 1
ATOM 5021 C CA . ARG B 1 286 ? -10.766 -38.719 -13.531 1 67.31 286 ARG B CA 1
ATOM 5022 C C . ARG B 1 286 ? -11.094 -38.531 -12.055 1 67.31 286 ARG B C 1
ATOM 5024 O O . ARG B 1 286 ? -11.578 -39.469 -11.406 1 67.31 286 ARG B O 1
ATOM 5031 N N . ARG B 1 287 ? -11.078 -37.406 -11.5 1 80.06 287 ARG B N 1
ATOM 5032 C CA . ARG B 1 287 ? -11.219 -37.25 -10.055 1 80.06 287 ARG B CA 1
ATOM 5033 C C . ARG B 1 287 ? -12.203 -36.125 -9.719 1 80.06 287 ARG B C 1
ATOM 5035 O O . ARG B 1 287 ? -12.508 -35.281 -10.57 1 80.06 287 ARG B O 1
ATOM 5042 N N . THR B 1 288 ? -12.859 -36.438 -8.57 1 90.06 288 THR B N 1
ATOM 5043 C CA . THR B 1 288 ? -13.695 -35.375 -8.023 1 90.06 288 THR B CA 1
ATOM 5044 C C . THR B 1 288 ? -12.945 -34.594 -6.945 1 90.06 288 THR B C 1
ATOM 5046 O O . THR B 1 288 ? -12.234 -35.188 -6.129 1 90.06 288 THR B O 1
ATOM 5049 N N . CYS B 1 289 ? -13.125 -33.281 -7.059 1 91.44 289 CYS B N 1
ATOM 5050 C CA . CYS B 1 289 ? -12.492 -32.406 -6.082 1 91.44 289 CYS B CA 1
ATOM 5051 C C . CYS B 1 289 ? -13.406 -31.25 -5.703 1 91.44 289 CYS B C 1
ATOM 5053 O O . CYS B 1 289 ? -14.469 -31.078 -6.301 1 91.44 289 CYS B O 1
ATOM 5055 N N . GLU B 1 290 ? -13.023 -30.609 -4.609 1 90.88 290 GLU B N 1
ATOM 5056 C CA . GLU B 1 290 ? -13.867 -29.531 -4.102 1 90.88 290 GLU B CA 1
ATOM 5057 C C . GLU B 1 290 ? -13.492 -28.203 -4.734 1 90.88 290 GLU B C 1
ATOM 5059 O O . GLU B 1 290 ? -12.305 -27.859 -4.84 1 90.88 290 GLU B O 1
ATOM 5064 N N . TYR B 1 291 ? -14.523 -27.484 -5.188 1 92.56 291 TYR B N 1
ATOM 5065 C CA . TYR B 1 291 ? -14.398 -26.125 -5.719 1 92.56 291 TYR B CA 1
ATOM 5066 C C . TYR B 1 291 ? -15.453 -25.203 -5.129 1 92.56 291 TYR B C 1
ATOM 5068 O O . TYR B 1 291 ? -16.641 -25.312 -5.457 1 92.56 291 TYR B O 1
ATOM 5076 N N . ASN B 1 292 ? -14.984 -24.297 -4.34 1 93.06 292 ASN B N 1
ATOM 5077 C CA . ASN B 1 292 ? -15.867 -23.328 -3.689 1 93.06 292 ASN B CA 1
ATOM 5078 C C . ASN B 1 292 ? -17.047 -24.016 -2.998 1 93.06 292 ASN B C 1
ATOM 5080 O O . ASN B 1 292 ? -18.188 -23.594 -3.141 1 93.06 292 ASN B O 1
ATOM 5084 N N . GLY B 1 293 ? -16.75 -25.047 -2.395 1 90.38 293 GLY B N 1
ATOM 5085 C CA . GLY B 1 293 ? -17.75 -25.75 -1.598 1 90.38 293 GLY B CA 1
ATOM 5086 C C . GLY B 1 293 ? -18.578 -26.734 -2.404 1 90.38 293 GLY B C 1
ATOM 5087 O O . GLY B 1 293 ? -19.469 -27.391 -1.868 1 90.38 293 GLY B O 1
ATOM 5088 N N . HIS B 1 294 ? -18.203 -26.859 -3.646 1 92.81 294 HIS B N 1
ATOM 5089 C CA . HIS B 1 294 ? -18.938 -27.781 -4.516 1 92.81 294 HIS B CA 1
ATOM 5090 C C . HIS B 1 294 ? -18 -28.828 -5.105 1 92.81 294 HIS B C 1
ATOM 5092 O O . HIS B 1 294 ? -16.797 -28.594 -5.246 1 92.81 294 HIS B O 1
ATOM 5098 N N . ALA B 1 295 ? -18.609 -29.938 -5.395 1 91.69 295 ALA B N 1
ATOM 5099 C CA . ALA B 1 295 ? -17.859 -30.984 -6.07 1 91.69 295 ALA B CA 1
ATOM 5100 C C . ALA B 1 295 ? -17.812 -30.75 -7.574 1 91.69 295 ALA B C 1
ATOM 5102 O O . ALA B 1 295 ? -18.828 -30.422 -8.195 1 91.69 295 ALA B O 1
ATOM 5103 N N . ILE B 1 296 ? -16.562 -30.859 -8.055 1 90.31 296 ILE B N 1
ATOM 5104 C CA . ILE B 1 296 ? -16.422 -30.719 -9.5 1 90.31 296 ILE B CA 1
ATOM 5105 C C . ILE B 1 296 ? -15.414 -31.75 -10.016 1 90.31 296 ILE B C 1
ATOM 5107 O O . ILE B 1 296 ? -14.727 -32.406 -9.234 1 90.31 296 ILE B O 1
ATOM 5111 N N . ASN B 1 297 ? -15.32 -31.875 -11.305 1 89.62 297 ASN B N 1
ATOM 5112 C CA . ASN B 1 297 ? -14.461 -32.906 -11.875 1 89.62 297 ASN B CA 1
ATOM 5113 C C . ASN B 1 297 ? -13.18 -32.312 -12.445 1 89.62 297 ASN B C 1
ATOM 5115 O O . ASN B 1 297 ? -12.383 -33.031 -13.055 1 89.62 297 ASN B O 1
ATOM 5119 N N . ILE B 1 298 ? -13.039 -31.047 -12.273 1 91.81 298 ILE B N 1
ATOM 5120 C CA . ILE B 1 298 ? -11.781 -30.422 -12.648 1 91.81 298 ILE B CA 1
ATOM 5121 C C . ILE B 1 298 ? -10.883 -30.297 -11.414 1 91.81 298 ILE B C 1
ATOM 5123 O O . ILE B 1 298 ? -11.062 -29.391 -10.602 1 91.81 298 ILE B O 1
ATOM 5127 N N . CYS B 1 299 ? -9.93 -31.188 -11.375 1 93.81 299 CYS B N 1
ATOM 5128 C CA . CYS B 1 299 ? -9.102 -31.25 -10.172 1 93.81 299 CYS B CA 1
ATOM 5129 C C . CYS B 1 299 ? -7.715 -30.672 -10.438 1 93.81 299 CYS B C 1
ATOM 5131 O O . CYS B 1 299 ? -6.988 -30.344 -9.5 1 93.81 299 CYS B O 1
ATOM 5133 N N . HIS B 1 300 ? -7.344 -30.656 -11.695 1 96.69 300 HIS B N 1
ATOM 5134 C CA . HIS B 1 300 ? -6.074 -30.062 -12.117 1 96.69 300 HIS B CA 1
ATOM 5135 C C . HIS B 1 300 ? -6.258 -29.203 -13.352 1 96.69 300 HIS B C 1
ATOM 5137 O O . HIS B 1 300 ? -7.027 -29.547 -14.25 1 96.69 300 HIS B O 1
ATOM 5143 N N . LEU B 1 301 ? -5.566 -28.078 -13.359 1 97.88 301 LEU B N 1
ATOM 5144 C CA . LEU B 1 301 ? -5.625 -27.156 -14.484 1 97.88 301 LEU B CA 1
ATOM 5145 C C . LEU B 1 301 ? -4.363 -27.266 -15.336 1 97.88 301 LEU B C 1
ATOM 5147 O O . LEU B 1 301 ? -4.363 -26.859 -16.5 1 97.88 301 LEU B O 1
ATOM 5151 N N . PHE B 1 302 ? -3.279 -27.75 -14.742 1 98.44 302 PHE B N 1
ATOM 5152 C CA . PHE B 1 302 ? -1.976 -27.875 -15.383 1 98.44 302 PHE B CA 1
ATOM 5153 C C . PHE B 1 302 ? -1.378 -29.25 -15.133 1 98.44 302 PHE B C 1
ATOM 5155 O O . PHE B 1 302 ? -1.835 -29.984 -14.258 1 98.44 302 PHE B O 1
ATOM 5162 N N . ALA B 1 303 ? -0.414 -29.594 -15.945 1 97.88 303 ALA B N 1
ATOM 5163 C CA . ALA B 1 303 ? 0.353 -30.828 -15.773 1 97.88 303 ALA B CA 1
ATOM 5164 C C . ALA B 1 303 ? 1.835 -30.594 -16.047 1 97.88 303 ALA B C 1
ATOM 5166 O O . ALA B 1 303 ? 2.193 -29.688 -16.812 1 97.88 303 ALA B O 1
ATOM 5167 N N . ARG B 1 304 ? 2.586 -31.391 -15.438 1 96.56 304 ARG B N 1
ATOM 5168 C CA . ARG B 1 304 ? 4.016 -31.125 -15.539 1 96.56 304 ARG B CA 1
ATOM 5169 C C . ARG B 1 304 ? 4.766 -32.344 -16.078 1 96.56 304 ARG B C 1
ATOM 5171 O O . ARG B 1 304 ? 4.23 -33.469 -16.078 1 96.56 304 ARG B O 1
ATOM 5178 N N . LYS B 1 305 ? 5.992 -32.062 -16.469 1 96 305 LYS B N 1
ATOM 5179 C CA . LYS B 1 305 ? 7.082 -32.969 -16.875 1 96 305 LYS B CA 1
ATOM 5180 C C . LYS B 1 305 ? 6.852 -33.531 -18.281 1 96 305 LYS B C 1
ATOM 5182 O O . LYS B 1 305 ? 6.98 -34.719 -18.5 1 96 305 LYS B O 1
ATOM 5187 N N . PHE B 1 306 ? 6.438 -32.719 -19.109 1 97.38 306 PHE B N 1
ATOM 5188 C CA . PHE B 1 306 ? 6.375 -33.031 -20.516 1 97.38 306 PHE B CA 1
ATOM 5189 C C . PHE B 1 306 ? 7.66 -32.625 -21.234 1 97.38 306 PHE B C 1
ATOM 5191 O O . PHE B 1 306 ? 8.156 -31.516 -21.031 1 97.38 306 PHE B O 1
ATOM 5198 N N . THR B 1 307 ? 8.156 -33.531 -22 1 95.5 307 THR B N 1
ATOM 5199 C CA . THR B 1 307 ? 9.414 -33.25 -22.688 1 95.5 307 THR B CA 1
ATOM 5200 C C . THR B 1 307 ? 9.156 -32.5 -23.984 1 95.5 307 THR B C 1
ATOM 5202 O O . THR B 1 307 ? 8.008 -32.375 -24.422 1 95.5 307 THR B O 1
ATOM 5205 N N . SER B 1 308 ? 10.227 -32 -24.562 1 92.81 308 SER B N 1
ATOM 5206 C CA . SER B 1 308 ? 10.117 -31.188 -25.75 1 92.81 308 SER B CA 1
ATOM 5207 C C . SER B 1 308 ? 9.539 -31.984 -26.922 1 92.81 308 SER B C 1
ATOM 5209 O O . SER B 1 308 ? 8.844 -31.438 -27.766 1 92.81 308 SER B O 1
ATOM 5211 N N . ASP B 1 309 ? 9.836 -33.188 -26.969 1 95.25 309 ASP B N 1
ATOM 5212 C CA . ASP B 1 309 ? 9.383 -34 -28.094 1 95.25 309 ASP B CA 1
ATOM 5213 C C . ASP B 1 309 ? 7.891 -34.281 -28 1 95.25 309 ASP B C 1
ATOM 5215 O O . ASP B 1 309 ? 7.293 -34.812 -28.938 1 95.25 309 ASP B O 1
ATOM 5219 N N . ALA B 1 310 ? 7.301 -33.875 -26.922 1 96.88 310 ALA B N 1
ATOM 5220 C CA . ALA B 1 310 ? 5.859 -34.031 -26.766 1 96.88 310 ALA B CA 1
ATOM 5221 C C . ALA B 1 310 ? 5.109 -32.906 -27.469 1 96.88 310 ALA B C 1
ATOM 5223 O O . ALA B 1 310 ? 3.889 -32.969 -27.641 1 96.88 310 ALA B O 1
ATOM 5224 N N . LEU B 1 311 ? 5.75 -31.906 -27.875 1 96.75 311 LEU B N 1
ATOM 5225 C CA . LEU B 1 311 ? 5.152 -30.656 -28.344 1 96.75 311 LEU B CA 1
ATOM 5226 C C . LEU B 1 311 ? 4.211 -30.906 -29.516 1 96.75 311 LEU B C 1
ATOM 5228 O O . LEU B 1 311 ? 3.061 -30.453 -29.5 1 96.75 311 LEU B O 1
ATOM 5232 N N . ASP B 1 312 ? 4.672 -31.656 -30.5 1 96.56 312 ASP B N 1
ATOM 5233 C CA . ASP B 1 312 ? 3.873 -31.875 -31.703 1 96.56 312 ASP B CA 1
ATOM 5234 C C . ASP B 1 312 ? 2.564 -32.594 -31.359 1 96.56 312 ASP B C 1
ATOM 5236 O O . ASP B 1 312 ? 1.504 -32.219 -31.875 1 96.56 312 ASP B O 1
ATOM 5240 N N . ARG B 1 313 ? 2.691 -33.562 -30.547 1 96.44 313 ARG B N 1
ATOM 5241 C CA . ARG B 1 313 ? 1.505 -34.312 -30.141 1 96.44 313 ARG B CA 1
ATOM 5242 C C . ARG B 1 313 ? 0.549 -33.438 -29.344 1 96.44 313 ARG B C 1
ATOM 5244 O O . ARG B 1 313 ? -0.665 -33.5 -29.547 1 96.44 313 ARG B O 1
ATOM 5251 N N . LEU B 1 314 ? 1.097 -32.688 -28.469 1 97.38 314 LEU B N 1
ATOM 5252 C CA . LEU B 1 314 ? 0.283 -31.781 -27.672 1 97.38 314 LEU B CA 1
ATOM 5253 C C . LEU B 1 314 ? -0.455 -30.781 -28.547 1 97.38 314 LEU B C 1
ATOM 5255 O O . LEU B 1 314 ? -1.648 -30.531 -28.359 1 97.38 314 LEU B O 1
ATOM 5259 N N . LEU B 1 315 ? 0.209 -30.219 -29.562 1 97 315 LEU B N 1
ATOM 5260 C CA . LEU B 1 315 ? -0.394 -29.266 -30.469 1 97 315 LEU B CA 1
ATOM 5261 C C . LEU B 1 315 ? -1.514 -29.906 -31.281 1 97 315 LEU B C 1
ATOM 5263 O O . LEU B 1 315 ? -2.529 -29.266 -31.562 1 97 315 LEU B O 1
ATOM 5267 N N . SER B 1 316 ? -1.335 -31.172 -31.594 1 96.06 316 SER B N 1
ATOM 5268 C CA . SER B 1 316 ? -2.348 -31.891 -32.375 1 96.06 316 SER B CA 1
ATOM 5269 C C . SER B 1 316 ? -3.629 -32.062 -31.562 1 96.06 316 SER B C 1
ATOM 5271 O O . SER B 1 316 ? -4.719 -32.156 -32.125 1 96.06 316 SER B O 1
ATOM 5273 N N . PHE B 1 317 ? -3.49 -32.125 -30.234 1 95.75 317 PHE B N 1
ATOM 5274 C CA . PHE B 1 317 ? -4.652 -32.344 -29.375 1 95.75 317 PHE B CA 1
ATOM 5275 C C . PHE B 1 317 ? -5.16 -31.047 -28.797 1 95.75 317 PHE B C 1
ATOM 5277 O O . PHE B 1 317 ? -6.141 -31.031 -28.047 1 95.75 317 PHE B O 1
ATOM 5284 N N . ALA B 1 318 ? -4.547 -29.938 -29.062 1 95.06 318 ALA B N 1
ATOM 5285 C CA . ALA B 1 318 ? -4.816 -28.656 -28.422 1 95.06 318 ALA B CA 1
ATOM 5286 C C . ALA B 1 318 ? -6.262 -28.219 -28.656 1 95.06 318 ALA B C 1
ATOM 5288 O O . ALA B 1 318 ? -6.934 -27.766 -27.734 1 95.06 318 ALA B O 1
ATOM 5289 N N . SER B 1 319 ? -6.781 -28.375 -29.875 1 92.75 319 SER B N 1
ATOM 5290 C CA . SER B 1 319 ? -8.117 -27.906 -30.219 1 92.75 319 SER B CA 1
ATOM 5291 C C . SER B 1 319 ? -9.18 -28.906 -29.766 1 92.75 319 SER B C 1
ATOM 5293 O O . SER B 1 319 ? -10.133 -28.547 -29.078 1 92.75 319 SER B O 1
ATOM 5295 N N . ASN B 1 320 ? -9.016 -30.125 -30.078 1 91.88 320 ASN B N 1
ATOM 5296 C CA . ASN B 1 320 ? -10.094 -31.094 -29.922 1 91.88 320 ASN B CA 1
ATOM 5297 C C . ASN B 1 320 ? -10.188 -31.625 -28.5 1 91.88 320 ASN B C 1
ATOM 5299 O O . ASN B 1 320 ? -11.266 -32 -28.031 1 91.88 320 ASN B O 1
ATOM 5303 N N . ILE B 1 321 ? -9.055 -31.688 -27.812 1 90.19 321 ILE B N 1
ATOM 5304 C CA . ILE B 1 321 ? -9.086 -32.25 -26.469 1 90.19 321 ILE B CA 1
ATOM 5305 C C . ILE B 1 321 ? -8.93 -31.141 -25.438 1 90.19 321 ILE B C 1
ATOM 5307 O O . ILE B 1 321 ? -9.773 -31 -24.547 1 90.19 321 ILE B O 1
ATOM 5311 N N . MET B 1 322 ? -8.008 -30.266 -25.578 1 90.31 322 MET B N 1
ATOM 5312 C CA . MET B 1 322 ? -7.734 -29.219 -24.594 1 90.31 322 MET B CA 1
ATOM 5313 C C . MET B 1 322 ? -8.547 -27.969 -24.891 1 90.31 322 MET B C 1
ATOM 5315 O O . MET B 1 322 ? -8.578 -27.031 -24.078 1 90.31 322 MET B O 1
ATOM 5319 N N . GLN B 1 323 ? -9.164 -27.859 -26.141 1 91.06 323 GLN B N 1
ATOM 5320 C CA . GLN B 1 323 ? -10.156 -26.859 -26.547 1 91.06 323 GLN B CA 1
ATOM 5321 C C . GLN B 1 323 ? -9.523 -25.484 -26.656 1 91.06 323 GLN B C 1
ATOM 5323 O O . GLN B 1 323 ? -10.117 -24.484 -26.219 1 91.06 323 GLN B O 1
ATOM 5328 N N . PHE B 1 324 ? -8.297 -25.516 -27.078 1 89 324 PHE B N 1
ATOM 5329 C CA . PHE B 1 324 ? -7.664 -24.234 -27.375 1 89 324 PHE B CA 1
ATOM 5330 C C . PHE B 1 324 ? -8.281 -23.609 -28.609 1 89 324 PHE B C 1
ATOM 5332 O O . PHE B 1 324 ? -8.797 -24.297 -29.484 1 89 324 PHE B O 1
ATOM 5339 N N . ASN B 1 325 ? -8.305 -22.297 -28.734 1 77.44 325 ASN B N 1
ATOM 5340 C CA . ASN B 1 325 ? -8.742 -21.641 -29.953 1 77.44 325 ASN B CA 1
ATOM 5341 C C . ASN B 1 325 ? -7.723 -21.797 -31.078 1 77.44 325 ASN B C 1
ATOM 5343 O O . ASN B 1 325 ? -6.523 -21.922 -30.812 1 77.44 325 ASN B O 1
#

Radius of gyration: 29.95 Å; Cα contacts (8 Å, |Δi|>4): 1237; chains: 2; bounding box: 79×92×62 Å

Organism: Lupinus luteus (NCBI:txid3873)

Secondary structure (DSSP, 8-state):
--------------TTTHHHHSPPPSS----HHHHHHHHTEEESS-S----PPPEEEEEEE-SS--TTHHHHHHHHTT-TTSEEEEEE--TT--PPPPTTSTTTT-B-------TTSHHHHHHHHHHHHHHHTSTTEEEEEEEETT-EESS-HHHHHHHHHH-SSBB---B---SSTTTGGG--GGGTTTS-GGG--B--S--EEEHHHHHHHHH--SSHHHHHHH--GGG-GGGTHHHHHHHHH-STTB-SS-SEE---TT-SSSPPPB-GGG--HHHHHHHHHS--EEETTEEES---SEE--B-GGGHHHHHHHTTTTS---/--------------TTTHHHHSPPPSS----HHHHHHHHTEEESS-S----PPPEEEEEEE-SS--TTHHHHHHHHTT-TTSEEEEEE--TT--PPPPTTSTTTT-B-------TTSHHHHHHHHHHHHHHHTSTTEEEEEEEETT-EESS-HHHHHHHHHH-SSBB---B---SSTTTGGG--GGGTTTS-GGG--B--S--EEEHHHHHHHHH--SHHHHHHHH--GGG-GGGTHHHHHHHHH-STTB-SS-SEE---TT-SSSPPPB-GGG--HHHHHHHHHS--EEETTEEES---SEE--B-GGGHHHHHHHTTTTS---

Foldseek 3Di:
DPCPPPPCCVVPQDVPPNVQQDADFQEDDDDLVRLLVLLLDDDPPPDDPDPAAAAAEEEEEEAEDLLLQVQVQLQCPPPPRRYHYAYAYDPPHDDADDPVGSCHRRYHPHYDDDFQFLSVLVRVLSRLSSQSSNVSHWKYWYHYSFKHFLAHNVVVSCQQVVFQAKAWAWDQPPDDDQFLVQDDCVLPDLADSVLWTFTDLIIMGTSVLSSCSSNDPRNSVSCNVRRGDSNRCSGTRSNSVCSVPVVPRHQNHHQEDFACPVDDDDTDAAAQVNDDLVVSQCVQFVDWDDTPNDIDRGRHGMYGRYDSNNSVVCVVCCCPRNNRD/DPCPPPPCCVVPQDVPPNVQQDADFQEDDDDLVRLLVLLLDDDPPPDDPDPAAAAEEEEEEEAEDLLLQVQVQLQCPPPPRRYHYAYAYDPPYDDADDPPGSCHRRYHPHYDDDFQFLSVLVRVLSRLSSQSSNVSHWKYWYHYSFKHFLAHNVVVSCQQVPFQAKAWAWDQPPDDDQFLVQDDCVLPDLADSVLWTFTDLIIMGTSVLSSCSSNDPRNSVSCNVRRGDSNRCSGTRSNSVCSVPVVPRHQNHHQEDFACPVDDPDTDAAAQVNDDLVNSQCLQFVDWDDTPNDIDRGRHGMYGRYDSNNNVVCVVCCCPRNNRD

InterPro domains:
  IPR003406 Glycosyl transferase, family 14 [PF02485] (56-284)
  IPR044174 Glycosyltransferase BC10-like [PTHR31042] (27-315)

Sequence (650 aa):
MTNHKRVITNSKSRKGLSDFLKPPRAMHDMSEEELLWRASMVPKINHPPLNHRPKVAFMFLTKGPLLLAPLWERFFKGNKGLYSIYVHSLPSFNGTVPPSSVFHGRRIPSKEVKWGENSMIEAERRLLANALLDFSNQRFVLLSESCIPLFNFSTIYTYLINSTKNFVQAYDNISGKVGHDRYNPKMKPLVSLSQWRKGSQWFQIDRELAVEIVSDNLYFPVFKKYCNGKCYSEEHYIPTLVNIKFWKSNSKRTMTWVDWSKGGYHPSRYNGTDVTADFLKRIRSRRTCEYNGHAINICHLFARKFTSDALDRLLSFASNIMQFNMTNHKRVITNSKSRKGLSDFLKPPRAMHDMSEEELLWRASMVPKINHPPLNHRPKVAFMFLTKGPLLLAPLWERFFKGNKGLYSIYVHSLPSFNGTVPPSSVFHGRRIPSKEVKWGENSMIEAERRLLANALLDFSNQRFVLLSESCIPLFNFSTIYTYLINSTKNFVQAYDNISGKVGHDRYNPKMKPLVSLSQWRKGSQWFQIDRELAVEIVSDNLYFPVFKKYCNGKCYSEEHYIPTLVNIKFWKSNSKRTMTWVDWSKGGYHPSRYNGTDVTADFLKRIRSRRTCEYNGHAINICHLFARKFTSDALDRLLSFASNIMQFN